Protein AF-A0A0F9LAD2-F1 (afdb_monomer_lite)

Secondary structure (DSSP, 8-state):
--TTSHHHHHHHTTSS--------S-HHHHHHHHHHHHHHHHHHHHHHHHHHHHHHHHHHHHHHHHHHHHHHHHHH-S-HHHHHHHHHHHHHHHHHHHHHHHHHHHHHHHHHHHHHHHHHHHHHHHHHH---HHHHHHHHHHHHHHHHHHHHHHHHHHHHHHHHHHHHHHHHHH--SHHHHHHHHHHHHHHHHHHHHHHHHHHHHHHHHHHHHHHHHHHHHHHHH----PEEEEE-SSHHHHHHHHHHHHT---SEEEEEEETTSPP-HHHHHHHHHTTPEEEEEEE-S-TTS-TTS-GGG-HHHHHTTTTHHHHHHHHHHHHHH-S-EEEEETTTTTSSSSTT-TTSTT--GGGHHHHHHHHHHHHHHHT-TTEEEEE-PBP-SSHHHHHHHHHHH---TTS-SEEEEEEEE-TT--B-SS-B-----HHHHHHHHHHHHHHH----EEEEEEEE-STTS-HHHHHHHHHHHHHHH-TTEEEEEEE--BSSSB--GGGSHHHHHHHHHHT-

Radius of gyration: 35.95 Å; chains: 1; bounding box: 75×103×92 Å

Structure (mmCIF, N/CA/C/O backbone):
data_AF-A0A0F9LAD2-F1
#
_entry.id   AF-A0A0F9LAD2-F1
#
loop_
_atom_site.group_PDB
_atom_site.id
_atom_site.type_symbol
_atom_site.label_atom_id
_atom_site.label_alt_id
_atom_site.label_comp_id
_atom_site.label_asym_id
_atom_site.label_entity_id
_atom_site.label_seq_id
_atom_site.pdbx_PDB_ins_code
_atom_site.Cartn_x
_atom_site.Cartn_y
_atom_site.Cartn_z
_atom_site.occupancy
_atom_site.B_iso_or_equiv
_atom_site.auth_seq_id
_atom_site.auth_comp_id
_atom_site.auth_asym_id
_atom_site.auth_atom_id
_atom_site.pdbx_PDB_model_num
ATOM 1 N N . MET A 1 1 ? -19.885 37.192 38.321 1.00 29.83 1 MET A N 1
ATOM 2 C CA . MET A 1 1 ? -21.034 36.872 37.417 1.00 29.83 1 MET A CA 1
ATOM 3 C C . MET A 1 1 ? -20.687 36.216 36.056 1.00 29.83 1 MET A C 1
ATOM 5 O O . MET A 1 1 ? -21.592 35.970 35.258 1.00 29.83 1 MET A O 1
ATOM 9 N N . ILE A 1 2 ? -19.428 35.839 35.774 1.00 26.27 2 ILE A N 1
ATOM 10 C CA . ILE A 1 2 ? -19.025 35.248 34.474 1.00 26.27 2 ILE A CA 1
ATOM 11 C C . ILE A 1 2 ? -19.106 33.700 34.442 1.00 26.27 2 ILE A C 1
ATOM 13 O O . ILE A 1 2 ? -19.422 33.129 33.398 1.00 26.27 2 ILE A O 1
ATOM 17 N N . LYS A 1 3 ? -19.024 33.002 35.586 1.00 25.25 3 LYS A N 1
ATOM 18 C CA . LYS A 1 3 ? -19.109 31.522 35.653 1.00 25.25 3 LYS A CA 1
ATOM 19 C C . LYS A 1 3 ? -20.528 30.920 35.484 1.00 25.25 3 LYS A C 1
ATOM 21 O O . LYS A 1 3 ? -20.659 29.725 35.236 1.00 25.25 3 LYS A O 1
ATOM 26 N N . GLN A 1 4 ? -21.610 31.713 35.526 1.00 29.61 4 GLN A N 1
ATOM 27 C CA . GLN A 1 4 ? -22.991 31.207 35.328 1.00 29.61 4 GLN A CA 1
ATOM 28 C C . GLN A 1 4 ? -23.453 31.153 33.854 1.00 29.61 4 GLN A C 1
ATOM 30 O O . GLN A 1 4 ? -24.437 30.482 33.539 1.00 29.61 4 GLN A O 1
ATOM 35 N N . SER A 1 5 ? -22.741 31.806 32.925 1.00 27.45 5 SER A N 1
ATOM 36 C CA . SER A 1 5 ? -23.187 31.958 31.525 1.00 27.45 5 SER A CA 1
ATOM 37 C C . SER A 1 5 ? -22.831 30.785 30.600 1.00 27.45 5 SER A C 1
ATOM 39 O O . SER A 1 5 ? -23.529 30.567 29.613 1.00 27.45 5 SER A O 1
ATOM 41 N N . VAL A 1 6 ? -21.794 30.003 30.919 1.00 31.00 6 VAL A N 1
ATOM 42 C CA . VAL A 1 6 ? -21.385 28.814 30.134 1.00 31.00 6 VAL A CA 1
ATOM 43 C C . VAL A 1 6 ? -22.411 27.683 30.277 1.00 31.00 6 VAL A C 1
ATOM 45 O O . VAL A 1 6 ? -22.670 26.900 29.368 1.00 31.00 6 VAL A O 1
ATOM 48 N N . SER A 1 7 ? -23.104 27.670 31.412 1.00 35.41 7 SER A N 1
ATOM 49 C CA . SER A 1 7 ? -24.047 26.631 31.797 1.00 35.41 7 SER A CA 1
ATOM 50 C C . SER A 1 7 ? -25.404 26.677 31.086 1.00 35.41 7 SER A C 1
ATOM 52 O O . SER A 1 7 ? -26.098 25.668 31.112 1.00 35.41 7 SER A O 1
ATOM 54 N N . TRP A 1 8 ? -25.779 27.797 30.458 1.00 29.89 8 TRP A N 1
ATOM 55 C CA . TRP A 1 8 ? -27.016 27.929 29.667 1.00 29.89 8 TRP A CA 1
ATOM 56 C C . TRP A 1 8 ? -26.821 27.585 28.178 1.00 29.89 8 TRP A C 1
ATOM 58 O O . TRP A 1 8 ? -27.784 27.254 27.493 1.00 29.89 8 TRP A O 1
ATOM 68 N N . ILE A 1 9 ? -25.575 27.599 27.690 1.00 35.72 9 ILE A N 1
ATOM 69 C CA . ILE A 1 9 ? -25.219 27.373 26.276 1.00 35.72 9 ILE A CA 1
ATOM 70 C C . ILE A 1 9 ? -25.221 25.877 25.919 1.00 35.72 9 ILE A C 1
ATOM 72 O O . ILE A 1 9 ? -25.628 25.504 24.824 1.00 35.72 9 ILE A O 1
ATOM 76 N N . ILE A 1 10 ? -24.865 25.006 26.866 1.00 39.34 10 ILE A N 1
ATOM 77 C CA . ILE A 1 10 ? -24.998 23.542 26.720 1.00 39.34 10 ILE A CA 1
ATOM 78 C C . ILE A 1 10 ? -26.480 23.130 26.760 1.00 39.34 10 ILE A C 1
ATOM 80 O O . ILE A 1 10 ? -26.910 22.173 26.138 1.00 39.34 10 ILE A O 1
ATOM 84 N N . ILE A 1 11 ? -27.286 23.921 27.455 1.00 38.16 11 ILE A N 1
ATOM 85 C CA . ILE A 1 11 ? -28.628 23.589 27.910 1.00 38.16 11 ILE A CA 1
ATOM 86 C C . ILE A 1 11 ? -29.717 23.776 26.828 1.00 38.16 11 ILE A C 1
ATOM 88 O O . ILE A 1 11 ? -30.698 23.036 26.832 1.00 38.16 11 ILE A O 1
ATOM 92 N N . ILE A 1 12 ? -29.553 24.735 25.908 1.00 36.62 12 ILE A N 1
ATOM 93 C CA . ILE A 1 12 ? -30.477 24.960 24.772 1.00 36.62 12 ILE A CA 1
ATOM 94 C C . ILE A 1 12 ? -30.115 24.063 23.576 1.00 36.62 12 ILE A C 1
ATOM 96 O O . ILE A 1 12 ? -30.969 23.737 22.758 1.00 36.62 12 ILE A O 1
ATOM 100 N N . SER A 1 13 ? -28.873 23.582 23.513 1.00 37.22 13 SER A N 1
ATOM 101 C CA . SER A 1 13 ? -28.418 22.619 22.501 1.00 37.22 13 SER A CA 1
ATOM 102 C C . SER A 1 13 ? -29.009 21.214 22.684 1.00 37.22 13 SER A C 1
ATOM 104 O O . SER A 1 13 ? -28.861 20.382 21.803 1.00 37.22 13 SER A O 1
ATOM 106 N N . LEU A 1 14 ? -29.682 20.950 23.809 1.00 39.12 14 LEU A N 1
ATOM 107 C CA . LEU A 1 14 ? -30.097 19.610 24.222 1.00 39.12 14 LEU A CA 1
ATOM 108 C C . LEU A 1 14 ? -31.568 19.280 23.987 1.00 39.12 14 LEU A C 1
ATOM 110 O O . LEU A 1 14 ? -31.949 18.164 24.292 1.00 39.12 14 LEU A O 1
ATOM 114 N N . VAL A 1 15 ? -32.417 20.199 23.513 1.00 35.16 15 VAL A N 1
ATOM 115 C CA . VAL A 1 15 ? -33.880 19.997 23.581 1.00 35.16 15 VAL A CA 1
ATOM 116 C C . VAL A 1 15 ? -34.566 19.687 22.246 1.00 35.16 15 VAL A C 1
ATOM 118 O O . VAL A 1 15 ? -35.658 19.138 22.316 1.00 35.16 15 VAL A O 1
ATOM 121 N N . LEU A 1 16 ? -33.957 19.912 21.077 1.00 30.88 16 LEU A N 1
ATOM 122 C CA . LEU A 1 16 ? -34.736 20.033 19.829 1.00 30.88 16 LEU A CA 1
ATOM 123 C C . LEU A 1 16 ? -34.436 19.064 18.671 1.00 30.88 16 LEU A C 1
ATOM 125 O O . LEU A 1 16 ? -34.905 19.341 17.579 1.00 30.88 16 LEU A O 1
ATOM 129 N N . ILE A 1 17 ? -33.682 17.969 18.826 1.00 34.47 17 ILE A N 1
ATOM 130 C CA . ILE A 1 17 ? -33.447 17.072 17.672 1.00 34.47 17 ILE A CA 1
ATOM 131 C C . ILE A 1 17 ? -33.414 15.593 18.080 1.00 34.47 17 ILE A C 1
ATOM 133 O O . ILE A 1 17 ? -32.416 15.116 18.619 1.00 34.47 17 ILE A O 1
ATOM 137 N N . ALA A 1 18 ? -34.520 14.904 17.809 1.00 27.52 18 ALA A N 1
ATOM 138 C CA . ALA A 1 18 ? -34.627 13.550 17.251 1.00 27.52 18 ALA A CA 1
ATOM 139 C C . ALA A 1 18 ? -36.102 13.356 16.825 1.00 27.52 18 ALA A C 1
ATOM 141 O O . ALA A 1 18 ? -36.944 13.867 17.568 1.00 27.52 18 ALA A O 1
ATOM 142 N N . PRO A 1 19 ? -36.444 12.622 15.747 1.00 42.19 19 PRO A N 1
ATOM 143 C CA . PRO A 1 19 ? -35.616 11.971 14.721 1.00 42.19 19 PRO A CA 1
ATOM 144 C C . PRO A 1 19 ? -35.949 12.461 13.286 1.00 42.19 19 PRO A C 1
ATOM 146 O O . PRO A 1 19 ? -37.034 12.965 13.043 1.00 42.19 19 PRO A O 1
ATOM 149 N N . MET A 1 20 ? -35.039 12.302 12.321 1.00 26.81 20 MET A N 1
ATOM 150 C CA . MET A 1 20 ? -35.422 12.216 10.902 1.00 26.81 20 MET A CA 1
ATOM 151 C C . MET A 1 20 ? -34.535 11.182 10.204 1.00 26.81 20 MET A C 1
ATOM 153 O O . MET A 1 20 ? -33.306 11.279 10.267 1.00 26.81 20 MET A O 1
ATOM 157 N N . SER A 1 21 ? -35.254 10.190 9.677 1.00 27.89 21 SER A N 1
ATOM 158 C CA . SER A 1 21 ? -35.017 9.269 8.561 1.00 27.89 21 SER A CA 1
ATOM 159 C C . SER A 1 21 ? -33.700 8.492 8.443 1.00 27.89 21 SER A C 1
ATOM 161 O O . SER A 1 21 ? -32.613 9.016 8.205 1.00 27.89 21 SER A O 1
ATOM 163 N N . LEU A 1 22 ? -33.884 7.175 8.573 1.00 31.73 22 LEU A N 1
ATOM 164 C CA . LEU A 1 22 ? -33.298 6.127 7.742 1.00 31.73 22 LEU A CA 1
ATOM 165 C C . LEU A 1 22 ? -33.706 6.339 6.273 1.00 31.73 22 LEU A C 1
ATOM 167 O O . LEU A 1 22 ? -34.885 6.571 6.044 1.00 31.73 22 LEU A O 1
ATOM 171 N N . THR A 1 23 ? -32.759 6.236 5.339 1.00 30.05 23 THR A N 1
ATOM 172 C CA . THR A 1 23 ? -32.862 5.522 4.047 1.00 30.05 23 THR A CA 1
ATOM 173 C C . THR A 1 23 ? -31.475 5.474 3.389 1.00 30.05 23 THR A C 1
ATOM 175 O O . THR A 1 23 ? -30.605 6.310 3.656 1.00 30.05 23 THR A O 1
ATOM 178 N N . THR A 1 24 ? -31.249 4.395 2.649 1.00 37.03 24 THR A N 1
ATOM 179 C CA . THR A 1 24 ? -30.011 3.904 2.032 1.00 37.03 24 THR A CA 1
ATOM 180 C C . THR A 1 24 ? -29.771 4.473 0.624 1.00 37.03 24 THR A C 1
ATOM 182 O O . THR A 1 24 ? -30.679 5.011 0.011 1.00 37.03 24 THR A O 1
ATOM 185 N N . GLU A 1 25 ? -28.514 4.345 0.169 1.00 33.00 25 GLU A N 1
ATOM 186 C CA . GLU A 1 25 ? -28.066 4.275 -1.241 1.00 33.00 25 GLU A CA 1
ATOM 187 C C . GLU A 1 25 ? -28.313 5.478 -2.173 1.00 33.00 25 GLU A C 1
ATOM 189 O O . GLU A 1 25 ? -29.272 5.514 -2.925 1.00 33.00 25 GLU A O 1
ATOM 194 N N . ASN A 1 26 ? -27.390 6.460 -2.129 1.00 33.84 26 ASN A N 1
ATOM 195 C CA . ASN A 1 26 ? -26.900 7.282 -3.268 1.00 33.84 26 ASN A CA 1
ATOM 196 C C . ASN A 1 26 ? -26.032 8.463 -2.774 1.00 33.84 26 ASN A C 1
ATOM 198 O O . ASN A 1 26 ? -26.322 9.645 -2.994 1.00 33.84 26 ASN A O 1
ATOM 202 N N . THR A 1 27 ? -24.984 8.186 -1.988 1.00 42.91 27 THR A N 1
ATOM 203 C CA . THR A 1 27 ? -24.457 9.192 -1.046 1.00 42.91 27 THR A CA 1
ATOM 204 C C . THR A 1 27 ? -23.163 9.910 -1.418 1.00 42.91 27 THR A C 1
ATOM 206 O O . THR A 1 27 ? -22.927 10.969 -0.854 1.00 42.91 27 THR A O 1
ATOM 209 N N . ILE A 1 28 ? -22.329 9.477 -2.368 1.00 39.72 28 ILE A N 1
ATOM 210 C CA . ILE A 1 28 ? -21.020 10.155 -2.535 1.00 39.72 28 ILE A CA 1
ATOM 211 C C . ILE A 1 28 ? -21.158 11.520 -3.243 1.00 39.72 28 ILE A C 1
ATOM 213 O O . ILE A 1 28 ? -20.661 12.533 -2.738 1.00 39.72 28 ILE A O 1
ATOM 217 N N . GLY A 1 29 ? -21.906 11.591 -4.351 1.00 30.59 29 GLY A N 1
ATOM 218 C CA . GLY A 1 29 ? -22.190 12.854 -5.053 1.00 30.59 29 GLY A CA 1
ATOM 219 C C . GLY A 1 29 ? -23.136 13.782 -4.276 1.00 30.59 29 GLY A C 1
ATOM 220 O O . GLY A 1 29 ? -22.934 15.000 -4.218 1.00 30.59 29 GLY A O 1
ATOM 221 N N . SER A 1 30 ? -24.129 13.211 -3.587 1.00 46.22 30 SER A N 1
ATOM 222 C CA . SER A 1 30 ? -25.109 13.974 -2.807 1.00 46.22 30 SER A CA 1
ATOM 223 C C . SER A 1 30 ? -24.533 14.510 -1.486 1.00 46.22 30 SER A C 1
ATOM 225 O O . SER A 1 30 ? -24.870 15.630 -1.089 1.00 46.22 30 SER A O 1
ATOM 227 N N . GLU A 1 31 ? -23.605 13.802 -0.824 1.00 48.12 31 GLU A N 1
ATOM 228 C CA . GLU A 1 31 ? -22.973 14.255 0.426 1.00 48.12 31 GLU A CA 1
ATOM 229 C C . GLU A 1 31 ? -21.968 15.396 0.209 1.00 48.12 31 GLU A C 1
ATOM 231 O O . GLU A 1 31 ? -21.937 16.327 1.023 1.00 48.12 31 GLU A O 1
ATOM 236 N N . SER A 1 32 ? -21.195 15.390 -0.887 1.00 47.25 32 SER A N 1
ATOM 237 C CA . SER A 1 32 ? -20.273 16.489 -1.232 1.00 47.25 32 SER A CA 1
ATOM 238 C C . SER A 1 32 ? -21.031 17.807 -1.458 1.00 47.25 32 SER A C 1
ATOM 240 O O . SER A 1 32 ? -20.731 18.836 -0.831 1.00 47.25 32 SER A O 1
ATOM 242 N N . ASN A 1 33 ? -22.118 17.742 -2.235 1.00 51.81 33 ASN A N 1
ATOM 243 C CA . ASN A 1 33 ? -23.031 18.864 -2.457 1.00 51.81 33 ASN A CA 1
ATOM 244 C C . ASN A 1 33 ? -23.701 19.338 -1.153 1.00 51.81 33 ASN A C 1
ATOM 246 O O . ASN A 1 33 ? -23.863 20.542 -0.921 1.00 51.81 33 ASN A O 1
ATOM 250 N N . ASN A 1 34 ? -24.011 18.422 -0.232 1.00 62.56 34 ASN A N 1
ATOM 251 C CA . ASN A 1 34 ? -24.562 18.761 1.082 1.00 62.56 34 ASN A CA 1
ATOM 252 C C . ASN A 1 34 ? -23.529 19.453 1.996 1.00 62.56 34 ASN A C 1
ATOM 254 O O . ASN A 1 34 ? -23.846 20.438 2.672 1.00 62.56 34 ASN A O 1
ATOM 258 N N . ILE A 1 35 ? -22.269 18.997 2.005 1.00 66.62 35 ILE A N 1
ATOM 259 C CA . ILE A 1 35 ? -21.179 19.622 2.774 1.00 66.62 35 ILE A CA 1
ATOM 260 C C . ILE A 1 35 ? -20.907 21.039 2.267 1.00 66.62 35 ILE A C 1
ATOM 262 O O . ILE A 1 35 ? -20.749 21.952 3.087 1.00 66.62 35 ILE A O 1
ATOM 266 N N . SER A 1 36 ? -20.888 21.241 0.948 1.00 71.44 36 SER A N 1
ATOM 267 C CA . SER A 1 36 ? -20.721 22.565 0.342 1.00 71.44 36 SER A CA 1
ATOM 268 C C . SER A 1 36 ? -21.821 23.536 0.804 1.00 71.44 36 SER A C 1
ATOM 270 O O . SER A 1 36 ? -21.529 24.606 1.360 1.00 71.44 36 SER A O 1
ATOM 272 N N . LYS A 1 37 ? -23.095 23.111 0.756 1.00 78.06 37 LYS A N 1
ATOM 273 C CA . LYS A 1 37 ? -24.247 23.883 1.270 1.00 78.06 37 LYS A CA 1
ATOM 274 C C . LYS A 1 37 ? -24.126 24.206 2.772 1.00 78.06 37 LYS A C 1
ATOM 276 O O . LYS A 1 37 ? -24.398 25.336 3.207 1.00 78.06 37 LYS A O 1
ATOM 281 N N . ILE A 1 38 ? -23.658 23.258 3.591 1.00 76.56 38 ILE A N 1
ATOM 282 C CA . ILE A 1 38 ? -23.443 23.465 5.037 1.00 76.56 38 ILE A CA 1
ATOM 283 C C . ILE A 1 38 ? -22.290 24.453 5.297 1.00 76.56 38 ILE A C 1
ATOM 285 O O . ILE A 1 38 ? -22.425 25.334 6.157 1.00 76.56 38 ILE A O 1
ATOM 289 N N . LYS A 1 39 ? -21.176 24.357 4.555 1.00 77.62 39 LYS A N 1
ATOM 290 C CA . LYS A 1 39 ? -20.034 25.289 4.638 1.00 77.62 39 LYS A CA 1
ATOM 291 C C . LYS A 1 39 ? -20.446 26.710 4.239 1.00 77.62 39 LYS A C 1
ATOM 293 O O . LYS A 1 39 ? -20.150 27.653 4.977 1.00 77.62 39 LYS A O 1
ATOM 298 N N . SER A 1 40 ? -21.218 26.865 3.164 1.00 85.38 40 SER A N 1
ATOM 299 C CA . SER A 1 40 ? -21.790 28.156 2.753 1.00 85.38 40 SER A CA 1
ATOM 300 C C . SER A 1 40 ? -22.654 28.772 3.865 1.00 85.38 40 SER A C 1
ATOM 302 O O . SER A 1 40 ? -22.457 29.921 4.285 1.00 85.38 40 SER A O 1
ATOM 304 N N . THR A 1 41 ? -23.541 27.974 4.465 1.00 85.56 41 THR A N 1
ATOM 305 C CA . THR A 1 41 ? -24.393 28.410 5.584 1.00 85.56 41 THR A CA 1
ATOM 306 C C . THR A 1 41 ? -23.578 28.805 6.825 1.00 85.56 41 THR A C 1
ATOM 308 O O . THR A 1 41 ? -23.906 29.781 7.516 1.00 85.56 41 THR A O 1
ATOM 311 N N . LEU A 1 42 ? -22.491 28.084 7.119 1.00 83.50 42 LEU A N 1
ATOM 312 C CA . LEU A 1 42 ? -21.560 28.409 8.203 1.00 83.50 42 LEU A CA 1
ATOM 313 C C . LEU A 1 42 ? -20.918 29.784 7.981 1.00 83.50 42 LEU A C 1
ATOM 315 O O . LEU A 1 42 ? -20.900 30.606 8.904 1.00 83.50 42 LEU A O 1
ATOM 319 N N . THR A 1 43 ? -20.453 30.057 6.763 1.00 87.31 43 THR A N 1
ATOM 320 C CA . THR A 1 43 ? -19.859 31.344 6.378 1.00 87.31 43 THR A CA 1
ATOM 321 C C . THR A 1 43 ? -20.860 32.491 6.528 1.00 87.31 43 THR A C 1
ATOM 323 O O . THR A 1 43 ? -20.551 33.487 7.192 1.00 87.31 43 THR A O 1
ATOM 326 N N . LYS A 1 44 ? -22.103 32.327 6.049 1.00 91.06 44 LYS A N 1
ATOM 327 C CA . LYS A 1 44 ? -23.182 33.324 6.222 1.00 91.06 44 LYS A CA 1
ATOM 328 C C . LYS A 1 44 ? -23.428 33.657 7.704 1.00 91.06 44 LYS A C 1
ATOM 330 O O . LYS A 1 44 ? -23.541 34.825 8.082 1.00 91.06 44 LYS A O 1
ATOM 335 N N . ASN A 1 45 ? -23.458 32.651 8.585 1.00 85.56 45 ASN A N 1
ATOM 336 C CA . ASN A 1 45 ? -23.657 32.873 10.024 1.00 85.56 45 ASN A CA 1
ATOM 337 C C . ASN A 1 45 ? -22.449 33.550 10.703 1.00 85.56 45 ASN A C 1
ATOM 339 O O . ASN A 1 45 ? -22.653 34.387 11.588 1.00 85.56 45 ASN A O 1
ATOM 343 N N . LYS A 1 46 ? -21.209 33.238 10.290 1.00 84.12 46 LYS A N 1
ATOM 344 C CA . LYS A 1 46 ? -19.998 33.936 10.766 1.00 84.12 46 LYS A CA 1
ATOM 345 C C . LYS A 1 46 ? -20.032 35.423 10.398 1.00 84.12 46 LYS A C 1
ATOM 347 O O . LYS A 1 46 ? -19.808 36.258 11.277 1.00 84.12 46 LYS A O 1
ATOM 352 N N . LYS A 1 47 ? -20.394 35.757 9.150 1.00 92.50 47 LYS A N 1
ATOM 353 C CA . LYS A 1 47 ? -20.546 37.149 8.684 1.00 92.50 47 LYS A CA 1
ATOM 354 C C . LYS A 1 47 ? -21.574 37.916 9.534 1.00 92.50 47 LYS A C 1
ATOM 356 O O . LYS A 1 47 ? -21.263 38.988 10.056 1.00 92.50 47 LYS A O 1
ATOM 361 N N . LYS A 1 48 ? -22.752 37.329 9.793 1.00 92.06 48 LYS A N 1
ATOM 362 C CA . LYS A 1 48 ? -23.791 37.937 10.656 1.00 92.06 48 LYS A CA 1
ATOM 363 C C . LYS A 1 48 ? -23.315 38.164 12.100 1.00 92.06 48 LYS A C 1
ATOM 365 O O . LYS A 1 48 ? -23.572 39.225 12.667 1.00 92.06 48 LYS A O 1
ATOM 370 N N . LEU A 1 49 ? -22.587 37.213 12.695 1.00 90.31 49 LEU A N 1
ATOM 371 C CA . LEU A 1 49 ? -22.009 37.383 14.036 1.00 90.31 49 LEU A CA 1
ATOM 372 C C . LEU A 1 49 ? -20.966 38.510 14.078 1.00 90.31 49 LEU A C 1
ATOM 374 O O . LEU A 1 49 ? -20.942 39.282 15.038 1.00 90.31 49 LEU A O 1
ATOM 378 N N . SER A 1 50 ? -20.119 38.601 13.050 1.00 89.94 50 SER A N 1
ATOM 379 C CA . SER A 1 50 ? -19.125 39.669 12.926 1.00 89.94 50 SER A CA 1
ATOM 380 C C . SER A 1 50 ? -19.791 41.049 12.854 1.00 89.94 50 SER A C 1
ATOM 382 O O . SER A 1 50 ? -19.426 41.937 13.626 1.00 89.94 50 SER A O 1
ATOM 384 N N . LYS A 1 51 ? -20.841 41.209 12.030 1.00 93.38 51 LYS A N 1
ATOM 385 C CA . LYS A 1 51 ? -21.626 42.458 11.937 1.00 93.38 51 LYS A CA 1
ATOM 386 C C . LYS A 1 51 ? -22.167 42.898 13.305 1.00 93.38 51 LYS A C 1
ATOM 388 O O . LYS A 1 51 ? -21.841 43.983 13.768 1.00 93.38 51 LYS A O 1
ATOM 393 N N . ILE A 1 52 ? -22.841 42.001 14.031 1.00 90.56 52 ILE A N 1
ATOM 394 C CA . ILE A 1 52 ? -23.392 42.285 15.374 1.00 90.56 52 ILE A CA 1
ATOM 395 C C . ILE A 1 52 ? -22.315 42.773 16.357 1.00 90.56 52 ILE A C 1
ATOM 397 O O . ILE A 1 52 ? -22.574 43.648 17.186 1.00 90.56 52 ILE A O 1
ATOM 401 N N . ARG A 1 53 ? -21.107 42.194 16.302 1.00 90.12 53 ARG A N 1
ATOM 402 C CA . ARG A 1 53 ? -19.988 42.601 17.166 1.00 90.12 53 ARG A CA 1
ATOM 403 C C . ARG A 1 53 ? -19.447 43.977 16.786 1.00 90.12 53 ARG A C 1
ATOM 405 O O . ARG A 1 53 ? -19.177 44.770 17.688 1.00 90.12 53 ARG A O 1
ATOM 412 N N . ARG A 1 54 ? -19.318 44.263 15.486 1.00 94.44 54 ARG A N 1
ATOM 413 C CA . ARG A 1 54 ? -18.896 45.578 14.980 1.00 94.44 54 ARG A CA 1
ATOM 414 C C . ARG A 1 54 ? -19.885 46.672 15.383 1.00 94.44 54 ARG A C 1
ATOM 416 O O . ARG A 1 54 ? -19.458 47.668 15.964 1.00 94.44 54 ARG A O 1
ATOM 423 N N . ASP A 1 55 ? -21.183 46.439 15.201 1.00 92.56 55 ASP A N 1
ATOM 424 C CA . ASP A 1 55 ? -22.242 47.399 15.546 1.00 92.56 55 ASP A CA 1
ATOM 425 C C . ASP A 1 55 ? -22.233 47.740 17.043 1.00 92.56 55 ASP A C 1
ATOM 427 O O . ASP A 1 55 ? -22.292 48.908 17.434 1.00 92.56 55 ASP A O 1
ATOM 431 N N . TYR A 1 56 ? -22.074 46.726 17.905 1.00 93.00 56 TYR A N 1
ATOM 432 C CA . TYR A 1 56 ? -21.939 46.951 19.345 1.00 93.00 56 TYR A CA 1
ATOM 433 C C . TYR A 1 56 ? -20.683 47.758 19.689 1.00 93.00 56 TYR A C 1
ATOM 435 O O . TYR A 1 56 ? -20.760 48.664 20.518 1.00 93.00 56 TYR A O 1
ATOM 443 N N . LYS A 1 57 ? -19.535 47.449 19.068 1.00 93.19 57 LYS A N 1
ATOM 444 C CA . LYS A 1 57 ? -18.274 48.168 19.312 1.00 93.19 57 LYS A CA 1
ATOM 445 C C . LYS A 1 57 ? -18.413 49.643 18.923 1.00 93.19 57 LYS A C 1
ATOM 447 O O . LYS A 1 57 ? -18.025 50.505 19.706 1.00 93.19 57 LYS A O 1
ATOM 452 N N . ARG A 1 58 ? -19.035 49.937 17.773 1.00 94.38 58 ARG A N 1
ATOM 453 C CA . ARG A 1 58 ? -19.318 51.308 17.310 1.00 94.38 58 ARG A CA 1
ATOM 454 C C . ARG A 1 58 ? -20.239 52.050 18.285 1.00 94.38 58 ARG A C 1
ATOM 456 O O . ARG A 1 58 ? -19.898 53.138 18.741 1.00 94.38 58 ARG A O 1
ATOM 463 N N . PHE A 1 59 ? -21.351 51.427 18.675 1.00 93.44 59 PHE A N 1
ATOM 464 C CA . PHE A 1 59 ? -22.282 51.995 19.653 1.00 93.44 59 PHE A CA 1
ATOM 465 C C . PHE A 1 59 ? -21.607 52.279 21.005 1.00 93.44 59 PHE A C 1
ATOM 467 O O . PHE A 1 59 ? -21.751 53.370 21.554 1.00 93.44 59 PHE A O 1
ATOM 474 N N . ALA A 1 60 ? -20.848 51.316 21.537 1.00 93.00 60 ALA A N 1
ATOM 475 C CA . ALA A 1 60 ? -20.184 51.444 22.829 1.00 93.00 60 ALA A CA 1
ATOM 476 C C . ALA A 1 60 ? -19.142 52.570 22.836 1.00 93.00 60 ALA A C 1
ATOM 478 O O . ALA A 1 60 ? -19.097 53.336 23.795 1.00 93.00 60 ALA A O 1
ATOM 479 N N . ARG A 1 61 ? -18.358 52.717 21.757 1.00 95.31 61 ARG A N 1
ATOM 480 C CA . ARG A 1 61 ? -17.409 53.830 21.602 1.00 95.31 61 ARG A CA 1
ATOM 481 C C . ARG A 1 61 ? -18.113 55.187 21.655 1.00 95.31 61 ARG A C 1
ATOM 483 O O . ARG A 1 61 ? -17.717 56.026 22.458 1.00 95.31 61 ARG A O 1
ATOM 490 N N . LYS A 1 62 ? -19.189 55.375 20.874 1.00 95.31 62 LYS A N 1
ATOM 491 C CA . LYS A 1 62 ? -19.960 56.634 20.852 1.00 95.31 62 LYS A CA 1
ATOM 492 C C . LYS A 1 62 ? -20.513 56.979 22.239 1.00 95.31 62 LYS A C 1
ATOM 494 O O . LYS A 1 62 ? -20.345 58.094 22.717 1.00 95.31 62 LYS A O 1
ATOM 499 N N . VAL A 1 63 ? -21.118 56.005 22.922 1.00 93.81 63 VAL A N 1
ATOM 500 C CA . VAL A 1 63 ? -21.685 56.229 24.262 1.00 93.81 63 VAL A CA 1
ATOM 501 C C . VAL A 1 63 ? -20.603 56.509 25.307 1.00 93.81 63 VAL A C 1
ATOM 503 O O . VAL A 1 63 ? -20.788 57.393 26.139 1.00 93.81 63 VAL A O 1
ATOM 506 N N . ASN A 1 64 ? -19.467 55.812 25.257 1.00 94.12 64 ASN A N 1
ATOM 507 C CA . ASN A 1 64 ? -18.354 56.070 26.170 1.00 94.12 64 ASN A CA 1
ATOM 508 C C . ASN A 1 64 ? -17.745 57.462 25.957 1.00 94.12 64 ASN A C 1
ATOM 510 O O . ASN A 1 64 ? -17.481 58.137 26.948 1.00 94.12 64 ASN A O 1
ATOM 514 N N . LYS A 1 65 ? -17.609 57.934 24.705 1.00 95.44 65 LYS A N 1
ATOM 515 C CA . LYS A 1 65 ? -17.169 59.311 24.406 1.00 95.44 65 LYS A CA 1
ATOM 516 C C . LYS A 1 65 ? -18.090 60.338 25.078 1.00 95.44 65 LYS A C 1
ATOM 518 O O . LYS A 1 65 ? -17.604 61.232 25.765 1.00 95.44 65 LYS A O 1
ATOM 523 N N . ASN A 1 66 ? -19.409 60.144 24.980 1.00 94.50 66 ASN A N 1
ATOM 524 C CA . ASN A 1 66 ? -20.395 61.017 25.629 1.00 94.50 66 ASN A CA 1
ATOM 525 C C . ASN A 1 66 ? -20.294 60.983 27.162 1.00 94.50 66 ASN A C 1
ATOM 527 O O . ASN A 1 66 ? -20.348 62.029 27.802 1.00 94.50 66 ASN A O 1
ATOM 531 N N . ILE A 1 67 ? -20.128 59.798 27.761 1.00 94.31 67 ILE A N 1
ATOM 532 C CA . ILE A 1 67 ? -19.948 59.656 29.216 1.00 94.31 67 ILE A CA 1
ATOM 533 C C . ILE A 1 67 ? -18.698 60.414 29.673 1.00 94.31 67 ILE A C 1
ATOM 535 O O . ILE A 1 67 ? -18.767 61.168 30.641 1.00 94.31 67 ILE A O 1
ATOM 539 N N . SER A 1 68 ? -17.570 60.237 28.982 1.00 94.50 68 SER A N 1
ATOM 540 C CA . SER A 1 68 ? -16.314 60.909 29.321 1.00 94.50 68 SER A CA 1
ATOM 541 C C . SER A 1 68 ? -16.405 62.427 29.152 1.00 94.50 68 SER A C 1
ATOM 543 O O . SER A 1 68 ? -15.898 63.156 29.998 1.00 94.50 68 SER A O 1
ATOM 545 N N . GLY A 1 69 ? -17.081 62.913 28.104 1.00 95.75 69 GLY A N 1
ATOM 546 C CA . GLY A 1 69 ? -17.328 64.345 27.908 1.00 95.75 69 GLY A CA 1
ATOM 547 C C . GLY A 1 69 ? -18.182 64.952 29.025 1.00 95.75 69 GLY A C 1
ATOM 548 O O . GLY A 1 69 ? -17.819 65.980 29.586 1.00 95.75 69 GLY A O 1
ATOM 549 N N . LEU A 1 70 ? -19.268 64.278 29.420 1.00 95.88 70 LEU A N 1
ATOM 550 C CA . LEU A 1 70 ? -20.131 64.728 30.521 1.00 95.88 70 LEU A CA 1
ATOM 551 C C . LEU A 1 70 ? -19.403 64.740 31.867 1.00 95.88 70 LEU A C 1
ATOM 553 O O . LEU A 1 70 ? -19.586 65.665 32.649 1.00 95.88 70 LEU A O 1
ATOM 557 N N . LYS A 1 71 ? -18.546 63.748 32.129 1.00 93.81 71 LYS A N 1
ATOM 558 C CA . LYS A 1 71 ? -17.702 63.736 33.330 1.00 93.81 71 LYS A CA 1
ATOM 559 C C . LYS A 1 71 ? -16.696 64.886 33.350 1.00 93.81 71 LYS A C 1
ATOM 561 O O . LYS A 1 71 ? -16.497 65.479 34.402 1.00 93.81 71 LYS A O 1
ATOM 566 N N . ARG A 1 72 ? -16.090 65.213 32.202 1.00 95.81 72 ARG A N 1
ATOM 567 C CA . ARG A 1 72 ? -15.191 66.369 32.076 1.00 95.81 72 ARG A CA 1
ATOM 568 C C . ARG A 1 72 ? -15.926 67.683 32.340 1.00 95.81 72 ARG A C 1
ATOM 570 O O . ARG A 1 72 ? -15.446 68.472 33.141 1.00 95.81 72 ARG A O 1
ATOM 577 N N . LYS A 1 73 ? -17.114 67.874 31.751 1.00 94.75 73 LYS A N 1
ATOM 578 C CA . LYS A 1 73 ? -17.969 69.044 32.027 1.00 94.75 73 LYS A CA 1
ATOM 579 C C . LYS A 1 73 ? -18.358 69.139 33.507 1.00 94.75 73 LYS A C 1
ATOM 581 O O . LYS A 1 73 ? -18.272 70.212 34.082 1.00 94.75 73 LYS A O 1
ATOM 586 N N . ALA A 1 74 ? -18.700 68.015 34.142 1.00 93.56 74 ALA A N 1
ATOM 587 C CA . ALA A 1 74 ? -18.992 67.976 35.575 1.00 93.56 74 ALA A CA 1
ATOM 588 C C . ALA A 1 74 ? -17.787 68.375 36.444 1.00 93.56 74 ALA A C 1
ATOM 590 O O . ALA A 1 74 ? -17.978 69.055 37.441 1.00 93.56 74 ALA A O 1
ATOM 591 N N . LYS A 1 75 ? -16.565 67.968 36.067 1.00 94.12 75 LYS A N 1
ATOM 592 C CA . LYS A 1 75 ? -15.332 68.313 36.796 1.00 94.12 75 LYS A CA 1
ATOM 593 C C . LYS A 1 75 ? -14.998 69.810 36.708 1.00 94.12 75 LYS A C 1
ATOM 595 O O . LYS A 1 75 ? -14.446 70.343 37.654 1.00 94.12 75 LYS A O 1
ATOM 600 N N . LYS A 1 76 ? -15.324 70.466 35.588 1.00 93.56 76 LYS A N 1
ATOM 601 C CA . LYS A 1 76 ? -15.038 71.893 35.343 1.00 93.56 76 LYS A CA 1
ATOM 602 C C . LYS A 1 76 ? -16.125 72.857 35.849 1.00 93.56 76 LYS A C 1
ATOM 604 O O . LYS A 1 76 ? -15.916 74.060 35.830 1.00 93.56 76 LYS A O 1
ATOM 609 N N . SER A 1 77 ? -17.297 72.355 36.235 1.00 90.19 77 SER A N 1
ATOM 610 C CA . SER A 1 77 ? -18.436 73.194 36.626 1.00 90.19 77 SER A CA 1
ATOM 611 C C . SER A 1 77 ? -18.288 73.676 38.068 1.00 90.19 77 SER A C 1
ATOM 613 O O . SER A 1 77 ? -18.307 72.840 38.969 1.00 90.19 77 SER A O 1
ATOM 615 N N . LYS A 1 78 ? -18.222 74.997 38.279 1.00 90.94 78 LYS A N 1
ATOM 616 C CA . LYS A 1 78 ? -18.286 75.630 39.612 1.00 90.94 78 LYS A CA 1
ATOM 617 C C . LYS A 1 78 ? -19.716 75.685 40.184 1.00 90.94 78 LYS A C 1
ATOM 619 O O . LYS A 1 78 ? -19.890 75.802 41.385 1.00 90.94 78 LYS A O 1
ATOM 624 N N . ASN A 1 79 ? -20.741 75.534 39.336 1.00 94.50 79 ASN A N 1
ATOM 625 C CA . ASN A 1 79 ? -22.143 75.437 39.754 1.00 94.50 79 ASN A CA 1
ATOM 626 C C . ASN A 1 79 ? -22.522 73.981 40.089 1.00 94.50 79 ASN A C 1
ATOM 628 O O . ASN A 1 79 ? -22.447 73.080 39.236 1.00 94.50 79 ASN A O 1
ATOM 632 N N . ASP A 1 80 ? -22.975 73.769 41.321 1.00 90.69 80 ASP A N 1
ATOM 633 C CA . ASP A 1 80 ? -23.267 72.451 41.884 1.00 90.69 80 ASP A CA 1
ATOM 634 C C . ASP A 1 80 ? -24.508 71.778 41.279 1.00 90.69 80 ASP A C 1
ATOM 636 O O . ASP A 1 80 ? -24.533 70.558 41.052 1.00 90.69 80 ASP A O 1
ATOM 640 N N . ILE A 1 81 ? -25.521 72.570 40.920 1.00 93.19 81 ILE A N 1
ATOM 641 C CA . ILE A 1 81 ? -26.732 72.090 40.245 1.00 93.19 81 ILE A CA 1
ATOM 642 C C . ILE A 1 81 ? -26.363 71.545 38.858 1.00 93.19 81 ILE A C 1
ATOM 644 O O . ILE A 1 81 ? -26.760 70.431 38.487 1.00 93.19 81 ILE A O 1
ATOM 648 N N . LEU A 1 82 ? -25.545 72.280 38.098 1.00 91.50 82 LEU A N 1
ATOM 649 C CA . LEU A 1 82 ? -25.059 71.855 36.781 1.00 91.50 82 LEU A CA 1
ATOM 650 C C . LEU A 1 82 ? -24.169 70.607 36.872 1.00 91.50 82 LEU A C 1
ATOM 652 O O . LEU A 1 82 ? -24.352 69.659 36.095 1.00 91.50 82 LEU A O 1
ATOM 656 N N . ARG A 1 83 ? -23.272 70.534 37.864 1.00 93.50 83 ARG A N 1
ATOM 657 C CA . ARG A 1 83 ? -22.443 69.347 38.133 1.00 93.50 83 ARG A CA 1
ATOM 658 C C . ARG A 1 83 ? -23.299 68.100 38.379 1.00 93.50 83 ARG A C 1
ATOM 660 O O . ARG A 1 83 ? -23.096 67.072 37.715 1.00 93.50 83 ARG A O 1
ATOM 667 N N . LYS A 1 84 ? -24.304 68.187 39.263 1.00 93.62 84 LYS A N 1
ATOM 668 C CA . LYS A 1 84 ? -25.256 67.091 39.543 1.00 93.62 84 LYS A CA 1
ATOM 669 C C . LYS A 1 84 ? -26.034 66.685 38.281 1.00 93.62 84 LYS A C 1
ATOM 671 O O . LYS A 1 84 ? -26.157 65.486 37.993 1.00 93.62 84 LYS A O 1
ATOM 676 N N . ARG A 1 85 ? -26.485 67.648 37.461 1.00 95.00 85 ARG A N 1
ATOM 677 C CA . ARG A 1 85 ? -27.168 67.389 36.173 1.00 95.00 85 ARG A CA 1
ATOM 678 C C . ARG A 1 85 ? -26.282 66.606 35.191 1.00 95.00 85 ARG A C 1
ATOM 680 O O . ARG A 1 85 ? -26.740 65.605 34.622 1.00 95.00 85 ARG A O 1
ATOM 687 N N . TYR A 1 86 ? -25.012 66.983 35.022 1.00 95.00 86 TYR A N 1
ATOM 688 C CA . TYR A 1 86 ? -24.077 66.272 34.138 1.00 95.00 86 TYR A CA 1
ATOM 689 C C . TYR A 1 86 ? -23.809 64.831 34.587 1.00 95.00 86 TYR A C 1
ATOM 691 O O . TYR A 1 86 ? -23.850 63.910 33.760 1.00 95.00 86 TYR A O 1
ATOM 699 N N . LEU A 1 87 ? -23.598 64.605 35.888 1.00 92.75 87 LEU A N 1
ATOM 700 C CA . LEU A 1 87 ? -23.384 63.264 36.442 1.00 92.75 87 LEU A CA 1
ATOM 701 C C . LEU A 1 87 ? -24.627 62.376 36.285 1.00 92.75 87 LEU A C 1
ATOM 703 O O . LEU A 1 87 ? -24.508 61.228 35.840 1.00 92.75 87 LEU A O 1
ATOM 707 N N . LYS A 1 88 ? -25.831 62.913 36.534 1.00 95.75 88 LYS A N 1
ATOM 708 C CA . LYS A 1 88 ? -27.104 62.203 36.307 1.00 95.75 88 LYS A CA 1
ATOM 709 C C . LYS A 1 88 ? -27.268 61.818 34.831 1.00 95.75 88 LYS A C 1
ATOM 711 O O . LYS A 1 88 ? -27.630 60.678 34.520 1.00 95.75 88 LYS A O 1
ATOM 716 N N . LYS A 1 89 ? -26.922 62.716 33.897 1.00 95.50 89 LYS A N 1
ATOM 717 C CA . LYS A 1 89 ? -26.938 62.442 32.445 1.00 95.50 89 LYS A CA 1
ATOM 718 C C . LYS A 1 89 ? -25.917 61.362 32.058 1.00 95.50 89 LYS A C 1
ATOM 720 O O . LYS A 1 89 ? -26.258 60.439 31.315 1.00 95.50 89 LYS A O 1
ATOM 725 N N . ALA A 1 90 ? -24.701 61.402 32.607 1.00 93.75 90 ALA A N 1
ATOM 726 C CA . ALA A 1 90 ? -23.682 60.371 32.387 1.00 93.75 90 ALA A CA 1
ATOM 727 C C . ALA A 1 90 ? -24.133 58.994 32.911 1.00 93.75 90 ALA A C 1
ATOM 729 O O . ALA A 1 90 ? -23.936 57.972 32.245 1.00 93.75 90 ALA A O 1
ATOM 730 N N . GLN A 1 91 ? -24.807 58.961 34.064 1.00 93.94 91 GLN A N 1
ATOM 731 C CA . GLN A 1 91 ? -25.361 57.734 34.628 1.00 93.94 91 GLN A CA 1
ATOM 732 C C . GLN A 1 91 ? -26.480 57.148 33.752 1.00 93.94 91 GLN A C 1
ATOM 734 O O . GLN A 1 91 ? -26.497 55.939 33.508 1.00 93.94 91 GLN A O 1
ATOM 739 N N . ARG A 1 92 ? -27.354 57.983 33.167 1.00 94.62 92 ARG A N 1
ATOM 740 C CA . ARG A 1 92 ? -28.351 57.534 32.172 1.00 94.62 92 ARG A CA 1
ATOM 741 C C . ARG A 1 92 ? -27.687 56.868 30.959 1.00 94.62 92 ARG A C 1
ATOM 743 O O . ARG A 1 92 ? -28.121 55.793 30.533 1.00 94.62 92 ARG A O 1
ATOM 750 N N . TYR A 1 93 ? -26.596 57.438 30.439 1.00 93.75 93 TYR A N 1
ATOM 751 C CA . TYR A 1 93 ? -25.826 56.831 29.345 1.00 93.75 93 TYR A CA 1
ATOM 752 C C . TYR A 1 93 ? -25.186 55.491 29.734 1.00 93.75 93 TYR A C 1
ATOM 754 O O . TYR A 1 93 ? -25.250 54.539 28.949 1.00 93.75 93 TYR A O 1
ATOM 762 N N . ARG A 1 94 ? -24.639 55.370 30.951 1.00 91.56 94 ARG A N 1
ATOM 763 C CA . ARG A 1 94 ? -24.119 54.095 31.483 1.00 91.56 94 ARG A CA 1
ATOM 764 C C . ARG A 1 94 ? -25.205 53.023 31.548 1.00 91.56 94 ARG A C 1
ATOM 766 O O . ARG A 1 94 ? -24.997 51.906 31.069 1.00 91.56 94 ARG A O 1
ATOM 773 N N . THR A 1 95 ? -26.389 53.370 32.048 1.00 92.81 95 THR A N 1
ATOM 774 C CA . THR A 1 95 ? -27.542 52.459 32.092 1.00 92.81 95 THR A CA 1
ATOM 775 C C . THR A 1 95 ? -27.985 52.042 30.687 1.00 92.81 95 THR A C 1
ATOM 777 O O . THR A 1 95 ? -28.216 50.855 30.433 1.00 92.81 95 THR A O 1
ATOM 780 N N . ARG A 1 96 ? -28.036 52.977 29.727 1.00 92.88 96 ARG A N 1
ATOM 781 C CA . ARG A 1 96 ? -28.350 52.683 28.314 1.00 92.88 96 ARG A CA 1
ATOM 782 C C . ARG A 1 96 ? -27.327 51.729 27.689 1.00 92.88 96 ARG A C 1
ATOM 784 O O . ARG A 1 96 ? -27.716 50.781 26.999 1.00 92.88 96 ARG A O 1
ATOM 791 N N . LEU A 1 97 ? -26.036 51.934 27.961 1.00 91.94 97 LEU A N 1
ATOM 792 C CA . LEU A 1 97 ? -24.960 51.053 27.508 1.00 91.94 97 LEU A CA 1
ATOM 793 C C . LEU A 1 97 ? -25.112 49.638 28.080 1.00 91.94 97 LEU A C 1
ATOM 795 O O . LEU A 1 97 ? -25.038 48.660 27.330 1.00 91.94 97 LEU A O 1
ATOM 799 N N . ALA A 1 98 ? -25.395 49.520 29.380 1.00 88.69 98 ALA A N 1
ATOM 800 C CA . ALA A 1 98 ? -25.628 48.238 30.039 1.00 88.69 98 ALA A CA 1
ATOM 801 C C . ALA A 1 98 ? -26.830 47.488 29.434 1.00 88.69 98 ALA A C 1
ATOM 803 O O . ALA A 1 98 ? -26.702 46.309 29.082 1.00 88.69 98 ALA A O 1
ATOM 804 N N . LYS A 1 99 ? -27.963 48.175 29.211 1.00 91.75 99 LYS A N 1
ATOM 805 C CA . LYS A 1 99 ? -29.155 47.604 28.552 1.00 91.75 99 LYS A CA 1
ATOM 806 C C . LYS A 1 99 ? -28.831 47.098 27.139 1.00 91.75 99 LYS A C 1
ATOM 808 O O . LYS A 1 99 ? -29.114 45.942 26.810 1.00 91.75 99 LYS A O 1
ATOM 813 N N . LYS A 1 100 ? -28.157 47.904 26.308 1.00 91.50 100 LYS A N 1
ATOM 814 C CA . LYS A 1 100 ? -27.762 47.489 24.946 1.00 91.50 100 LYS A CA 1
ATOM 815 C C . LYS A 1 100 ? -26.765 46.329 24.959 1.00 91.50 100 LYS A C 1
ATOM 817 O O . LYS A 1 100 ? -26.923 45.403 24.163 1.00 91.50 100 LYS A O 1
ATOM 822 N N . ARG A 1 101 ? -25.804 46.290 25.890 1.00 89.50 101 ARG A N 1
ATOM 823 C CA . ARG A 1 101 ? -24.864 45.160 26.040 1.00 89.50 101 ARG A CA 1
ATOM 824 C C . ARG A 1 101 ? -25.592 43.831 26.238 1.00 89.50 101 ARG A C 1
ATOM 826 O O . ARG A 1 101 ? -25.203 42.827 25.638 1.00 89.50 101 ARG A O 1
ATOM 833 N N . VAL A 1 102 ? -26.664 43.810 27.032 1.00 88.62 102 VAL A N 1
ATOM 834 C CA . VAL A 1 102 ? -27.491 42.607 27.233 1.00 88.62 102 VAL A CA 1
ATOM 835 C C . VAL A 1 102 ? -28.157 42.166 25.924 1.00 88.62 102 VAL A C 1
ATOM 837 O O . VAL A 1 102 ? -28.078 40.985 25.568 1.00 88.62 102 VAL A O 1
ATOM 840 N N . ILE A 1 103 ? -28.736 43.104 25.168 1.00 88.12 103 ILE A N 1
ATOM 841 C CA . ILE A 1 103 ? -29.400 42.835 23.880 1.00 88.12 103 ILE A CA 1
ATOM 842 C C . ILE A 1 103 ? -28.410 42.257 22.858 1.00 88.12 103 ILE A C 1
ATOM 844 O O . ILE A 1 103 ? -28.657 41.195 22.280 1.00 88.12 103 ILE A O 1
ATOM 848 N N . TYR A 1 104 ? -27.252 42.896 22.675 1.00 87.50 104 TYR A N 1
ATOM 849 C CA . TYR A 1 104 ? -26.227 42.437 21.730 1.00 87.50 104 TYR A CA 1
ATOM 850 C C . TYR A 1 104 ? -25.637 41.079 22.123 1.00 87.50 104 TYR A C 1
ATOM 852 O O . TYR A 1 104 ? -25.410 40.220 21.264 1.00 87.50 104 TYR A O 1
ATOM 860 N N . LYS A 1 105 ? -25.465 40.824 23.426 1.00 81.12 105 LYS A N 1
ATOM 861 C CA . LYS A 1 105 ? -25.052 39.511 23.938 1.00 81.12 105 LYS A CA 1
ATOM 862 C C . LYS A 1 105 ? -26.097 38.434 23.632 1.00 81.12 105 LYS A C 1
ATOM 864 O O . LYS A 1 105 ? -25.719 37.329 23.242 1.00 81.12 105 LYS A O 1
ATOM 869 N N . LYS A 1 106 ? -27.396 38.737 23.759 1.00 83.56 106 LYS A N 1
ATOM 870 C CA . LYS A 1 106 ? -28.495 37.822 23.390 1.00 83.56 106 LYS A CA 1
ATOM 871 C C . LYS A 1 106 ? -28.489 37.524 21.884 1.00 83.56 106 LYS A C 1
ATOM 873 O O . LYS A 1 106 ? -28.497 36.352 21.512 1.00 83.56 106 LYS A O 1
ATOM 878 N N . ARG A 1 107 ? -28.371 38.551 21.033 1.00 85.00 107 ARG A N 1
ATOM 879 C CA . ARG A 1 107 ? -28.279 38.401 19.565 1.00 85.00 107 ARG A CA 1
ATOM 880 C C . ARG A 1 107 ? -27.064 37.565 19.144 1.00 85.00 107 ARG A C 1
ATOM 882 O O . ARG A 1 107 ? -27.205 36.618 18.375 1.00 85.00 107 ARG A O 1
ATOM 889 N N . SER A 1 108 ? -25.892 37.836 19.720 1.00 79.12 108 SER A N 1
ATOM 890 C CA . SER A 1 108 ? -24.645 37.115 19.412 1.00 79.12 108 SER A CA 1
ATOM 891 C C . SER A 1 108 ? -24.718 35.627 19.772 1.00 79.12 108 SER A C 1
ATOM 893 O O . SER A 1 108 ? -24.244 34.774 19.022 1.00 79.12 108 SER A O 1
ATOM 895 N N . ARG A 1 109 ? -25.355 35.289 20.903 1.00 75.19 109 ARG A N 1
ATOM 896 C CA . ARG A 1 109 ? -25.527 33.897 21.353 1.00 75.19 109 ARG A CA 1
ATOM 897 C C . ARG A 1 109 ? -26.288 33.034 20.340 1.00 75.19 109 ARG A C 1
ATOM 899 O O . ARG A 1 109 ? -25.919 31.874 20.168 1.00 75.19 109 ARG A O 1
ATOM 906 N N . LYS A 1 110 ? -27.295 33.591 19.649 1.00 80.75 110 LYS A N 1
ATOM 907 C CA . LYS A 1 110 ? -28.067 32.887 18.605 1.00 80.75 110 LYS A CA 1
ATOM 908 C C . LYS A 1 110 ? -27.151 32.391 17.480 1.00 80.75 110 LYS A C 1
ATOM 910 O O . LYS A 1 110 ? -27.185 31.212 17.134 1.00 80.75 110 LYS A O 1
ATOM 915 N N . TYR A 1 111 ? -26.290 33.265 16.960 1.00 77.75 111 TYR A N 1
ATOM 916 C CA . TYR A 1 111 ? -25.387 32.933 15.854 1.00 77.75 111 TYR A CA 1
ATOM 917 C C . TYR A 1 111 ? -24.226 32.034 16.276 1.00 77.75 111 TYR A C 1
ATOM 919 O O . TYR A 1 111 ? -23.910 31.089 15.562 1.00 77.75 111 TYR A O 1
ATOM 927 N N . ILE A 1 112 ? -23.650 32.250 17.464 1.00 71.62 112 ILE A N 1
ATOM 928 C CA . ILE A 1 112 ? -22.619 31.355 18.020 1.00 71.62 112 ILE A CA 1
ATOM 929 C C . ILE A 1 112 ? -23.149 29.916 18.124 1.00 71.62 112 ILE A C 1
ATOM 931 O O . ILE A 1 112 ? -22.456 28.973 17.751 1.00 71.62 112 ILE A O 1
ATOM 935 N N . SER A 1 113 ? -24.395 29.740 18.581 1.00 69.75 113 SER A N 1
ATOM 936 C CA . SER A 1 113 ? -25.019 28.415 18.658 1.00 69.75 113 SER A CA 1
ATOM 937 C C . SER A 1 113 ? -25.176 27.770 17.277 1.00 69.75 113 SER A C 1
ATOM 939 O O . SER A 1 113 ? -24.787 26.617 17.109 1.00 69.75 113 SER A O 1
ATOM 941 N N . ARG A 1 114 ? -25.674 28.512 16.276 1.00 77.06 114 ARG A N 1
ATOM 942 C CA . ARG A 1 114 ? -25.809 28.016 14.893 1.00 77.06 114 ARG A CA 1
ATOM 943 C C . ARG A 1 114 ? -24.463 27.618 14.284 1.00 77.06 114 ARG A C 1
ATOM 945 O O . ARG A 1 114 ? -24.351 26.529 13.736 1.00 77.06 114 ARG A O 1
ATOM 952 N N . ILE A 1 115 ? -23.435 28.451 14.446 1.00 75.31 115 ILE A N 1
ATOM 953 C CA . ILE A 1 115 ? -22.065 28.180 13.976 1.00 75.31 115 ILE A CA 1
ATOM 954 C C . ILE A 1 115 ? -21.530 26.874 14.567 1.00 75.31 115 ILE A C 1
ATOM 956 O O . ILE A 1 115 ? -20.991 26.044 13.839 1.00 75.31 115 ILE A O 1
ATOM 960 N N . ASN A 1 116 ? -21.706 26.666 15.873 1.00 67.81 116 ASN A N 1
ATOM 961 C CA . ASN A 1 116 ? -21.233 25.451 16.531 1.00 67.81 116 ASN A CA 1
ATOM 962 C C . ASN A 1 116 ? -21.983 24.198 16.052 1.00 67.81 116 ASN A C 1
ATOM 964 O O . ASN A 1 116 ? -21.349 23.165 15.867 1.00 67.81 116 ASN A O 1
ATOM 968 N N . ARG A 1 117 ? -23.297 24.288 15.790 1.00 69.38 117 ARG A N 1
ATOM 969 C CA . ARG A 1 117 ? -24.069 23.175 15.203 1.00 69.38 117 ARG A CA 1
ATOM 970 C C . ARG A 1 117 ? -23.586 22.820 13.801 1.00 69.38 117 ARG A C 1
ATOM 972 O O . ARG A 1 117 ? -23.412 21.648 13.507 1.00 69.38 117 ARG A O 1
ATOM 979 N N . LEU A 1 118 ? -23.352 23.822 12.953 1.00 73.50 118 LEU A N 1
ATOM 980 C CA . LEU A 1 118 ? -22.896 23.607 11.577 1.00 73.50 118 LEU A CA 1
ATOM 981 C C . LEU A 1 118 ? -21.487 23.006 11.539 1.00 73.50 118 LEU A C 1
ATOM 983 O O . LEU A 1 118 ? -21.245 22.089 10.767 1.00 73.50 118 LEU A O 1
ATOM 987 N N . ARG A 1 119 ? -20.581 23.456 12.418 1.00 72.94 119 ARG A N 1
ATOM 988 C CA . ARG A 1 119 ? -19.251 22.844 12.587 1.00 72.94 119 ARG A CA 1
ATOM 989 C C . ARG A 1 119 ? -19.333 21.381 13.012 1.00 72.94 119 ARG A C 1
ATOM 991 O O . ARG A 1 119 ? -18.600 20.562 12.474 1.00 72.94 119 ARG A O 1
ATOM 998 N N . GLU A 1 120 ? -20.219 21.061 13.954 1.00 64.31 120 GLU A N 1
ATOM 999 C CA . GLU A 1 120 ? -20.419 19.674 14.379 1.00 64.31 120 GLU A CA 1
ATOM 1000 C C . GLU A 1 120 ? -21.042 18.838 13.256 1.00 64.31 120 GLU A C 1
ATOM 1002 O O . GLU A 1 120 ? -20.600 17.721 13.035 1.00 64.31 120 GLU A O 1
ATOM 1007 N N . LYS A 1 121 ? -21.995 19.387 12.490 1.00 66.44 121 LYS A N 1
ATOM 1008 C CA . LYS A 1 121 ? -22.574 18.700 11.327 1.00 66.44 121 LYS A CA 1
ATOM 1009 C C . LYS A 1 121 ? -21.500 18.385 10.283 1.00 66.44 121 LYS A C 1
ATOM 1011 O O . LYS A 1 121 ? -21.386 17.234 9.902 1.00 66.44 121 LYS A O 1
ATOM 1016 N N . ILE A 1 122 ? -20.651 19.355 9.923 1.00 64.25 122 ILE A N 1
ATOM 1017 C CA . ILE A 1 122 ? -19.505 19.137 9.015 1.00 64.25 122 ILE A CA 1
ATOM 1018 C C . ILE A 1 122 ? -18.594 18.034 9.553 1.00 64.25 122 ILE A C 1
ATOM 1020 O O . ILE A 1 122 ? -18.247 17.126 8.812 1.00 64.25 122 ILE A O 1
ATOM 1024 N N . ARG A 1 123 ? -18.247 18.092 10.844 1.00 60.06 123 ARG A N 1
ATOM 1025 C CA . ARG A 1 123 ? -17.396 17.094 11.502 1.00 60.06 123 ARG A CA 1
ATOM 1026 C C . ARG A 1 123 ? -18.012 15.691 11.484 1.00 60.06 123 ARG A C 1
ATOM 1028 O O . ARG A 1 123 ? -17.287 14.716 11.341 1.00 60.06 123 ARG A O 1
ATOM 1035 N N . LEU A 1 124 ? -19.328 15.583 11.663 1.00 57.47 124 LEU A N 1
ATOM 1036 C CA . LEU A 1 124 ? -20.056 14.314 11.623 1.00 57.47 124 LEU A CA 1
ATOM 1037 C C . LEU A 1 124 ? -20.187 13.773 10.199 1.00 57.47 124 LEU A C 1
ATOM 1039 O O . LEU A 1 124 ? -20.044 12.574 10.007 1.00 57.47 124 LEU A O 1
ATOM 1043 N N . THR A 1 125 ? -20.395 14.634 9.205 1.00 55.62 125 THR A N 1
ATOM 1044 C CA . THR A 1 125 ? -20.439 14.218 7.798 1.00 55.62 125 THR A CA 1
ATOM 1045 C C . THR A 1 125 ? -19.046 13.830 7.288 1.00 55.62 125 THR A C 1
ATOM 1047 O O . THR A 1 125 ? -18.917 12.836 6.593 1.00 55.62 125 THR A O 1
ATOM 1050 N N . SER A 1 126 ? -17.970 14.497 7.724 1.00 49.38 126 SER A N 1
ATOM 1051 C CA . SER A 1 126 ? -16.593 14.079 7.397 1.00 49.38 126 SER A CA 1
ATOM 1052 C C . SER A 1 126 ? -16.179 12.738 8.024 1.00 49.38 126 SER A C 1
ATOM 1054 O O . SER A 1 126 ? -15.236 12.109 7.562 1.00 49.38 126 SER A O 1
ATOM 1056 N N . ILE A 1 127 ? -16.875 12.279 9.074 1.00 49.09 127 ILE A N 1
ATOM 1057 C CA . ILE A 1 127 ? -16.684 10.934 9.649 1.00 49.09 127 ILE A CA 1
ATOM 1058 C C . ILE A 1 127 ? -17.244 9.838 8.722 1.00 49.09 127 ILE A C 1
ATOM 1060 O O . ILE A 1 127 ? -16.788 8.699 8.807 1.00 49.09 127 ILE A O 1
ATOM 1064 N N . ASN A 1 128 ? -18.193 10.157 7.830 1.00 47.19 128 ASN A N 1
ATOM 1065 C CA . ASN A 1 128 ? -18.685 9.198 6.836 1.00 47.19 128 ASN A CA 1
ATOM 1066 C C . ASN A 1 128 ? -17.669 8.959 5.710 1.00 47.19 128 ASN A C 1
ATOM 1068 O O . ASN A 1 128 ? -17.590 7.837 5.217 1.00 47.19 128 ASN A O 1
ATOM 1072 N N . THR A 1 129 ? -16.864 9.966 5.355 1.00 41.00 129 THR A N 1
ATOM 1073 C CA . THR A 1 129 ? -16.022 9.939 4.150 1.00 41.00 129 THR A CA 1
ATOM 1074 C C . THR A 1 129 ? -14.556 9.556 4.376 1.00 41.00 129 THR A C 1
ATOM 1076 O O . THR A 1 129 ? -13.928 9.070 3.444 1.00 41.00 129 THR A O 1
ATOM 1079 N N . SER A 1 130 ? -13.988 9.702 5.583 1.00 42.16 130 SER A N 1
ATOM 1080 C CA . SER A 1 130 ? -12.588 9.309 5.848 1.00 42.16 130 SER A CA 1
ATOM 1081 C C . SER A 1 130 ? -12.485 8.096 6.781 1.00 42.16 130 SER A C 1
ATOM 1083 O O . SER A 1 130 ? -12.720 8.202 7.991 1.00 42.16 130 SER A O 1
ATOM 1085 N N . ILE A 1 131 ? -12.101 6.940 6.237 1.00 54.66 131 ILE A N 1
ATOM 1086 C CA . ILE A 1 131 ? -11.834 5.717 7.004 1.00 54.66 131 ILE A CA 1
ATOM 1087 C C . ILE A 1 131 ? -10.438 5.820 7.627 1.00 54.66 131 ILE A C 1
ATOM 1089 O O . ILE A 1 131 ? -9.429 5.693 6.946 1.00 54.66 131 ILE A O 1
ATOM 1093 N N . ASN A 1 132 ? -10.380 6.062 8.938 1.00 57.09 132 ASN A N 1
ATOM 1094 C CA . ASN A 1 132 ? -9.164 5.902 9.733 1.00 57.09 132 ASN A CA 1
ATOM 1095 C C . ASN A 1 132 ? -9.549 5.439 11.151 1.00 57.09 132 ASN A C 1
ATOM 1097 O O . ASN A 1 132 ? -10.156 6.190 11.927 1.00 57.09 132 ASN A O 1
ATOM 1101 N N . ILE A 1 133 ? -9.218 4.191 11.505 1.00 59.44 133 ILE A N 1
ATOM 1102 C CA . ILE A 1 133 ? -9.560 3.609 12.815 1.00 59.44 133 ILE A CA 1
ATOM 1103 C C . ILE A 1 133 ? -8.907 4.397 13.962 1.00 59.44 133 ILE A C 1
ATOM 1105 O O . ILE A 1 133 ? -9.544 4.598 15.001 1.00 59.44 133 ILE A O 1
ATOM 1109 N N . LYS A 1 134 ? -7.671 4.890 13.793 1.00 52.38 134 LYS A N 1
ATOM 1110 C CA . LYS A 1 134 ? -6.961 5.707 14.799 1.00 52.38 134 LYS A CA 1
ATOM 1111 C C . LYS A 1 134 ? -7.738 6.990 15.094 1.00 52.38 134 LYS A C 1
ATOM 1113 O O . LYS A 1 134 ? -7.943 7.337 16.261 1.00 52.38 134 LYS A O 1
ATOM 1118 N N . TYR A 1 135 ? -8.273 7.634 14.058 1.00 55.50 135 TYR A N 1
ATOM 1119 C CA . TYR A 1 135 ? -9.148 8.796 14.203 1.00 55.50 135 TYR A CA 1
ATOM 1120 C C . TYR A 1 135 ? -10.461 8.449 14.926 1.00 55.50 135 TYR A C 1
ATOM 1122 O O . TYR A 1 135 ? -10.838 9.131 15.882 1.00 55.50 135 TYR A O 1
ATOM 1130 N N . LEU A 1 136 ? -11.132 7.353 14.552 1.00 60.66 136 LEU A N 1
ATOM 1131 C CA . LEU A 1 136 ? -12.364 6.902 15.219 1.00 60.66 136 LEU A CA 1
ATOM 1132 C C . LEU A 1 136 ? -12.137 6.560 16.704 1.00 60.66 136 LEU A C 1
ATOM 1134 O O . LEU A 1 136 ? -12.951 6.931 17.555 1.00 60.66 136 LEU A O 1
ATOM 1138 N N . LYS A 1 137 ? -11.008 5.927 17.046 1.00 68.19 137 LYS A N 1
ATOM 1139 C CA . LYS A 1 137 ? -10.597 5.649 18.434 1.00 68.19 137 LYS A CA 1
ATOM 1140 C C . LYS A 1 137 ? -10.311 6.943 19.212 1.00 68.19 137 LYS A C 1
ATOM 1142 O O . LYS A 1 137 ? -10.769 7.088 20.350 1.00 68.19 137 LYS A O 1
ATOM 1147 N N . ALA A 1 138 ? -9.642 7.922 18.598 1.00 65.00 138 ALA A N 1
ATOM 1148 C CA . ALA A 1 138 ? -9.410 9.236 19.204 1.00 65.00 138 ALA A CA 1
ATOM 1149 C C . ALA A 1 138 ? -10.726 9.993 19.464 1.00 65.00 138 ALA A C 1
ATOM 1151 O O . ALA A 1 138 ? -10.927 10.561 20.545 1.00 65.00 138 ALA A O 1
ATOM 1152 N N . LEU A 1 139 ? -11.668 9.942 18.516 1.00 65.94 139 LEU A N 1
ATOM 1153 C CA . LEU A 1 139 ? -13.015 10.482 18.693 1.00 65.94 139 LEU A CA 1
ATOM 1154 C C . LEU A 1 139 ? -13.756 9.790 19.836 1.00 65.94 139 LEU A C 1
ATOM 1156 O O . LEU A 1 139 ? -14.340 10.470 20.683 1.00 65.94 139 LEU A O 1
ATOM 1160 N N . LEU A 1 140 ? -13.704 8.459 19.904 1.00 76.06 140 LEU A N 1
ATOM 1161 C CA . LEU A 1 140 ? -14.317 7.691 20.982 1.00 76.06 140 LEU A CA 1
ATOM 1162 C C . LEU A 1 140 ? -13.794 8.150 22.356 1.00 76.06 140 LEU A C 1
ATOM 1164 O O . LEU A 1 140 ? -14.595 8.438 23.251 1.00 76.06 140 LEU A O 1
ATOM 1168 N N . LYS A 1 141 ? -12.469 8.300 22.514 1.00 73.06 141 LYS A N 1
ATOM 1169 C CA . LYS A 1 141 ? -11.828 8.796 23.750 1.00 73.06 141 LYS A CA 1
ATOM 1170 C C . LYS A 1 141 ? -12.289 10.216 24.094 1.00 73.06 141 LYS A C 1
ATOM 1172 O O . LYS A 1 141 ? -12.700 10.488 25.227 1.00 73.06 141 LYS A O 1
ATOM 1177 N N . LEU A 1 142 ? -12.302 11.115 23.108 1.00 72.69 142 LEU A N 1
ATOM 1178 C CA . LEU A 1 142 ? -12.744 12.500 23.283 1.00 72.69 142 LEU A CA 1
ATOM 1179 C C . LEU A 1 142 ? -14.210 12.586 23.738 1.00 72.69 142 LEU A C 1
ATOM 1181 O O . LEU A 1 142 ? -14.528 13.320 24.680 1.00 72.69 142 LEU A O 1
ATOM 1185 N N . TYR A 1 143 ? -15.112 11.851 23.084 1.00 72.25 143 TYR A N 1
ATOM 1186 C CA . TYR A 1 143 ? -16.543 11.903 23.388 1.00 72.25 143 TYR A CA 1
ATOM 1187 C C . TYR A 1 143 ? -16.894 11.192 24.701 1.00 72.25 143 TYR A C 1
ATOM 1189 O O . TYR A 1 143 ? -17.767 11.685 25.418 1.00 72.25 143 TYR A O 1
ATOM 1197 N N . LYS A 1 144 ? -16.163 10.139 25.101 1.00 76.00 144 LYS A N 1
ATOM 1198 C CA . LYS A 1 144 ? -16.241 9.579 26.465 1.00 76.00 144 LYS A CA 1
ATOM 1199 C C . LYS A 1 144 ? -15.899 10.642 27.520 1.00 76.00 144 LYS A C 1
ATOM 1201 O O . LYS A 1 144 ? -16.690 10.879 28.436 1.00 76.00 144 LYS A O 1
ATOM 1206 N N . LYS A 1 145 ? -14.784 11.370 27.342 1.00 75.56 145 LYS A N 1
ATOM 1207 C CA . LYS A 1 145 ? -14.357 12.454 28.253 1.00 75.56 145 LYS A CA 1
ATOM 1208 C C . LYS A 1 145 ? -15.391 13.583 28.329 1.00 75.56 145 LYS A C 1
ATOM 1210 O O . LYS A 1 145 ? -15.711 14.060 29.419 1.00 75.56 145 LYS A O 1
ATOM 1215 N N . LYS A 1 146 ? -15.954 14.003 27.188 1.00 70.00 146 LYS A N 1
ATOM 1216 C CA . LYS A 1 146 ? -17.019 15.024 27.142 1.00 70.00 146 LYS A CA 1
ATOM 1217 C C . LYS A 1 146 ? -18.308 14.559 27.822 1.00 70.00 146 LYS A C 1
ATOM 1219 O O . LYS A 1 146 ? -18.907 15.349 28.556 1.00 70.00 146 LYS A O 1
ATOM 1224 N N . SER A 1 147 ? -18.715 13.307 27.610 1.00 77.44 147 SER A N 1
ATOM 1225 C CA . SER A 1 147 ? -19.894 12.716 28.252 1.00 77.44 147 SER A CA 1
ATOM 1226 C C . SER A 1 147 ? -19.761 12.747 29.778 1.00 77.44 147 SER A C 1
ATOM 1228 O O . SER A 1 147 ? -20.621 13.309 30.460 1.00 77.44 147 SER A O 1
ATOM 1230 N N . SER A 1 148 ? -18.620 12.282 30.301 1.00 77.44 148 SER A N 1
ATOM 1231 C CA . SER A 1 148 ? -18.319 12.288 31.740 1.00 77.44 148 SER A CA 1
ATOM 1232 C C . SER A 1 148 ? -18.348 13.701 32.342 1.00 77.44 148 SER A C 1
ATOM 1234 O O . SER A 1 148 ? -19.123 13.970 33.265 1.00 77.44 148 SER A O 1
ATOM 1236 N N . LYS A 1 149 ? -17.606 14.657 31.754 1.00 76.19 149 LYS A N 1
ATOM 1237 C CA . LYS A 1 149 ? -17.592 16.064 32.212 1.00 76.19 149 LYS A CA 1
ATOM 1238 C C . LYS A 1 149 ? -18.980 16.710 32.194 1.00 76.19 149 LYS A C 1
ATOM 1240 O O . LYS A 1 149 ? -19.314 17.524 33.056 1.00 76.19 149 LYS A O 1
ATOM 1245 N N . THR A 1 150 ? -19.797 16.379 31.198 1.00 73.25 150 THR A N 1
ATOM 1246 C CA . THR A 1 150 ? -21.157 16.917 31.098 1.00 73.25 150 THR A CA 1
ATOM 1247 C C . THR A 1 150 ? -22.059 16.308 32.175 1.00 73.25 150 THR A C 1
ATOM 1249 O O . THR A 1 150 ? -22.807 17.034 32.834 1.00 73.25 150 THR A O 1
ATOM 1252 N N . GLY A 1 151 ? -21.945 14.998 32.414 1.00 75.31 151 GLY A N 1
ATOM 1253 C CA . GLY A 1 151 ? -22.649 14.293 33.485 1.00 75.31 151 GLY A CA 1
ATOM 1254 C C . GLY A 1 151 ? -22.334 14.853 34.875 1.00 75.31 151 GLY A C 1
ATOM 1255 O O . GLY A 1 151 ? -23.259 15.171 35.629 1.00 75.31 151 GLY A O 1
ATOM 1256 N N . SER A 1 152 ? -21.051 15.060 35.194 1.00 81.44 152 SER A N 1
ATOM 1257 C CA . SER A 1 152 ? -20.622 15.613 36.489 1.00 81.44 152 SER A CA 1
ATOM 1258 C C . SER A 1 152 ? -21.162 17.030 36.724 1.00 81.44 152 SER A C 1
ATOM 1260 O O . SER A 1 152 ? -21.672 17.342 37.806 1.00 81.44 152 SER A O 1
ATOM 1262 N N . LEU A 1 153 ? -21.176 17.876 35.687 1.00 82.12 153 LEU A N 1
ATOM 1263 C CA . LEU A 1 153 ? -21.754 19.219 35.754 1.00 82.12 153 LEU A CA 1
ATOM 1264 C C . LEU A 1 153 ? -23.252 19.194 36.108 1.00 82.12 153 LEU A C 1
ATOM 1266 O O . LEU A 1 153 ? -23.702 19.994 36.939 1.00 82.12 153 LEU A O 1
ATOM 1270 N N . TYR A 1 154 ? -24.031 18.307 35.478 1.00 80.00 154 TYR A N 1
ATOM 1271 C CA . TYR A 1 154 ? -25.463 18.173 35.760 1.00 80.00 154 TYR A CA 1
ATOM 1272 C C . TYR A 1 154 ? -25.724 17.618 37.161 1.00 80.00 154 TYR A C 1
ATOM 1274 O O . TYR A 1 154 ? -26.563 18.186 37.867 1.00 80.00 154 TYR A O 1
ATOM 1282 N N . LYS A 1 155 ? -24.973 16.595 37.597 1.00 83.56 155 LYS A N 1
ATOM 1283 C CA . LYS A 1 155 ? -25.044 16.062 38.970 1.00 83.56 155 LYS A CA 1
ATOM 1284 C C . LYS A 1 155 ? -24.826 17.174 40.001 1.00 83.56 155 LYS A C 1
ATOM 1286 O O . LYS A 1 155 ? -25.671 17.384 40.872 1.00 83.56 155 LYS A O 1
ATOM 1291 N N . ARG A 1 156 ? -23.771 17.983 39.837 1.00 87.12 156 ARG A N 1
ATOM 1292 C CA . ARG A 1 156 ? -23.463 19.100 40.748 1.00 87.12 156 ARG A CA 1
ATOM 1293 C C . ARG A 1 156 ? -24.579 20.148 40.809 1.00 87.12 156 ARG A C 1
ATOM 1295 O O . ARG A 1 156 ? -24.935 20.615 41.890 1.00 87.12 156 ARG A O 1
ATOM 1302 N N . LYS A 1 157 ? -25.170 20.519 39.666 1.00 83.75 157 LYS A N 1
ATOM 1303 C CA . LYS A 1 157 ? -26.309 21.458 39.640 1.00 83.75 157 LYS A CA 1
ATOM 1304 C C . LYS A 1 157 ? -27.541 20.894 40.335 1.00 83.75 157 LYS A C 1
ATOM 1306 O O . LYS A 1 157 ? -28.195 21.623 41.075 1.00 83.75 157 LYS A O 1
ATOM 1311 N N . LEU A 1 158 ? -27.867 19.627 40.085 1.00 87.31 158 LEU A N 1
ATOM 1312 C CA . LEU A 1 158 ? -29.014 18.971 40.707 1.00 87.31 158 LEU A CA 1
ATOM 1313 C C . LEU A 1 158 ? -28.845 18.889 42.228 1.00 87.31 158 LEU A C 1
ATOM 1315 O O . LEU A 1 158 ? -29.796 19.222 42.934 1.00 87.31 158 LEU A O 1
ATOM 1319 N N . ARG A 1 159 ? -27.636 18.578 42.726 1.00 90.38 159 ARG A N 1
ATOM 1320 C CA . ARG A 1 159 ? -27.303 18.626 44.163 1.00 90.38 159 ARG A CA 1
ATOM 1321 C C . ARG A 1 159 ? -27.515 20.031 44.730 1.00 90.38 159 ARG A C 1
ATOM 1323 O O . ARG A 1 159 ? -28.274 20.192 45.677 1.00 90.38 159 ARG A O 1
ATOM 1330 N N . LYS A 1 160 ? -26.982 21.069 44.070 1.00 90.62 160 LYS A N 1
ATOM 1331 C CA . LYS A 1 160 ? -27.182 22.472 44.481 1.00 90.62 160 LYS A CA 1
ATOM 1332 C C . LYS A 1 160 ? -28.661 22.869 44.549 1.00 90.62 160 LYS A C 1
ATOM 1334 O O . LYS A 1 160 ? -29.064 23.581 45.467 1.00 90.62 160 LYS A O 1
ATOM 1339 N N . TYR A 1 161 ? -29.472 22.444 43.579 1.00 88.69 161 TYR A N 1
ATOM 1340 C CA . TYR A 1 161 ? -30.911 22.703 43.610 1.00 88.69 161 TYR A CA 1
ATOM 1341 C C . TYR A 1 161 ? -31.618 21.921 44.721 1.00 88.69 161 TYR A C 1
ATOM 1343 O O . TYR A 1 161 ? -32.478 22.504 45.372 1.00 88.69 161 TYR A O 1
ATOM 1351 N N . LYS A 1 162 ? -31.239 20.659 44.976 1.00 91.31 162 LYS A N 1
ATOM 1352 C CA . LYS A 1 162 ? -31.759 19.855 46.097 1.00 91.31 162 LYS A CA 1
ATOM 1353 C C . LYS A 1 162 ? -31.503 20.572 47.429 1.00 91.31 162 LYS A C 1
ATOM 1355 O O . LYS A 1 162 ? -32.457 20.843 48.149 1.00 91.31 162 LYS A O 1
ATOM 1360 N N . THR A 1 163 ? -30.263 20.998 47.679 1.00 92.94 163 THR A N 1
ATOM 1361 C CA . THR A 1 163 ? -29.882 21.735 48.897 1.00 92.94 163 THR A CA 1
ATOM 1362 C C . THR A 1 163 ? -30.646 23.053 49.042 1.00 92.94 163 THR A C 1
ATOM 1364 O O . THR A 1 163 ? -31.183 23.341 50.105 1.00 92.94 163 THR A O 1
ATOM 1367 N N . LYS A 1 164 ? -30.753 23.856 47.972 1.00 89.88 164 LYS A N 1
ATOM 1368 C CA . LYS A 1 164 ? -31.506 25.123 48.022 1.00 89.88 164 LYS A CA 1
ATOM 1369 C C . LYS A 1 164 ? -32.993 24.922 48.297 1.00 89.88 164 LYS A C 1
ATOM 1371 O O . LYS A 1 164 ? -33.575 25.705 49.034 1.00 89.88 164 LYS A O 1
ATOM 1376 N N . ILE A 1 165 ? -33.603 23.900 47.698 1.00 92.00 165 ILE A N 1
ATOM 1377 C CA . ILE A 1 165 ? -35.011 23.571 47.940 1.00 92.00 165 ILE A CA 1
ATOM 1378 C C . ILE A 1 165 ? -35.206 23.130 49.394 1.00 92.00 165 ILE A C 1
ATOM 1380 O O . ILE A 1 165 ? -36.166 23.576 50.008 1.00 92.00 165 ILE A O 1
ATOM 1384 N N . ALA A 1 166 ? -34.299 22.322 49.955 1.00 92.06 166 ALA A N 1
ATOM 1385 C CA . ALA A 1 166 ? -34.359 21.907 51.358 1.00 92.06 166 ALA A CA 1
ATOM 1386 C C . ALA A 1 166 ? -34.276 23.108 52.318 1.00 92.06 166 ALA A C 1
ATOM 1388 O O . ALA A 1 166 ? -35.160 23.280 53.154 1.00 92.06 166 ALA A O 1
ATOM 1389 N N . LYS A 1 167 ? -33.298 24.006 52.119 1.00 92.56 167 LYS A N 1
ATOM 1390 C CA . LYS A 1 167 ? -33.173 25.244 52.912 1.00 92.56 167 LYS A CA 1
ATOM 1391 C C . LYS A 1 167 ? -34.421 26.127 52.811 1.00 92.56 167 LYS A C 1
ATOM 1393 O O . LYS A 1 167 ? -34.912 26.609 53.822 1.00 92.56 167 LYS A O 1
ATOM 1398 N N . LEU A 1 168 ? -34.973 26.299 51.606 1.00 92.12 168 LEU A N 1
ATOM 1399 C CA . LEU A 1 168 ? -36.195 27.085 51.402 1.00 92.12 168 LEU A CA 1
ATOM 1400 C C . LEU A 1 168 ? -37.437 26.437 52.027 1.00 92.12 168 LEU A C 1
ATOM 1402 O O . LEU A 1 168 ? -38.308 27.161 52.487 1.00 92.12 168 LEU A O 1
ATOM 1406 N N . LYS A 1 169 ? -37.531 25.100 52.051 1.00 92.44 169 LYS A N 1
ATOM 1407 C CA . LYS A 1 169 ? -38.610 24.391 52.756 1.00 92.44 169 LYS A CA 1
ATOM 1408 C C . LYS A 1 169 ? -38.527 24.630 54.265 1.00 92.44 169 LYS A C 1
ATOM 1410 O O . LYS A 1 169 ? -39.547 24.924 54.871 1.00 92.44 169 LYS A O 1
ATOM 1415 N N . SER A 1 170 ? -37.328 24.542 54.841 1.00 92.94 170 SER A N 1
ATOM 1416 C CA . SER A 1 170 ? -37.099 24.825 56.265 1.00 92.94 170 SER A CA 1
ATOM 1417 C C . SER A 1 170 ? -37.435 26.284 56.608 1.00 92.94 170 SER A C 1
ATOM 1419 O O . SER A 1 170 ? -38.249 26.532 57.491 1.00 92.94 170 SER A O 1
ATOM 1421 N N . ALA A 1 171 ? -36.930 27.250 55.832 1.00 89.38 171 ALA A N 1
ATOM 1422 C CA . ALA A 1 171 ? -37.234 28.672 56.026 1.00 89.38 171 ALA A CA 1
ATOM 1423 C C . ALA A 1 171 ? -38.727 29.002 55.849 1.00 89.38 171 ALA A C 1
ATOM 1425 O O . ALA A 1 171 ? -39.257 29.850 56.555 1.00 89.38 171 ALA A O 1
ATOM 1426 N N . TYR A 1 172 ? -39.417 28.318 54.929 1.00 90.94 172 TYR A N 1
ATOM 1427 C CA . TYR A 1 172 ? -40.863 28.451 54.757 1.00 90.94 172 TYR A CA 1
ATOM 1428 C C . TYR A 1 172 ? -41.641 27.965 55.988 1.00 90.94 172 TYR A C 1
ATOM 1430 O O . TYR A 1 172 ? -42.570 28.652 56.399 1.00 90.94 172 TYR A O 1
ATOM 1438 N N . LYS A 1 173 ? -41.246 26.827 56.583 1.00 92.44 173 LYS A N 1
ATOM 1439 C CA . LYS A 1 173 ? -41.860 26.300 57.816 1.00 92.44 173 LYS A CA 1
ATOM 1440 C C . LYS A 1 173 ? -41.694 27.263 58.997 1.00 92.44 173 LYS A C 1
ATOM 1442 O O . LYS A 1 173 ? -42.633 27.452 59.750 1.00 92.44 173 LYS A O 1
ATOM 1447 N N . LYS A 1 174 ? -40.523 27.898 59.119 1.00 91.62 174 LYS A N 1
ATOM 1448 C CA . LYS A 1 174 ? -40.197 28.834 60.212 1.00 91.62 174 LYS A CA 1
ATOM 1449 C C . LYS A 1 174 ? -40.754 30.256 60.024 1.00 91.62 174 LYS A C 1
ATOM 1451 O O . LYS A 1 174 ? -40.640 31.081 60.921 1.00 91.62 174 LYS A O 1
ATOM 1456 N N . ALA A 1 175 ? -41.300 30.592 58.854 1.00 88.31 175 ALA A N 1
ATOM 1457 C CA . ALA A 1 175 ? -41.752 31.951 58.564 1.00 88.31 175 ALA A CA 1
ATOM 1458 C C . ALA A 1 175 ? -43.093 32.251 59.246 1.00 88.31 175 ALA A C 1
ATOM 1460 O O . ALA A 1 175 ? -44.078 31.579 58.955 1.00 88.31 175 ALA A O 1
ATOM 1461 N N . ARG A 1 176 ? -43.153 33.298 60.076 1.00 87.56 176 ARG A N 1
ATOM 1462 C CA . ARG A 1 176 ? -44.394 33.742 60.740 1.00 87.56 176 ARG A CA 1
ATOM 1463 C C . ARG A 1 176 ? -45.225 34.709 59.878 1.00 87.56 176 ARG A C 1
ATOM 1465 O O . ARG A 1 176 ? -46.438 34.582 59.814 1.00 87.56 176 ARG A O 1
ATOM 1472 N N . SER A 1 177 ? -44.577 35.577 59.091 1.00 91.88 177 SER A N 1
ATOM 1473 C CA . SER A 1 177 ? -45.262 36.550 58.217 1.00 91.88 177 SER A CA 1
ATOM 1474 C C . SER A 1 177 ? -45.841 35.932 56.922 1.00 91.88 177 SER A C 1
ATOM 1476 O O . SER A 1 177 ? -45.099 35.265 56.178 1.00 91.88 177 SER A O 1
ATOM 1478 N N . PRO A 1 178 ? -47.104 36.239 56.551 1.00 88.31 178 PRO A N 1
ATOM 1479 C CA . PRO A 1 178 ? -47.709 35.852 55.269 1.00 88.31 178 PRO A CA 1
ATOM 1480 C C . PRO A 1 178 ? -46.893 36.296 54.044 1.00 88.31 178 PRO A C 1
ATOM 1482 O O . PRO A 1 178 ? -46.708 35.536 53.086 1.00 88.31 178 PRO A O 1
ATOM 1485 N N . ARG A 1 179 ? -46.301 37.497 54.099 1.00 87.62 179 ARG A N 1
ATOM 1486 C CA . ARG A 1 179 ? -45.469 38.061 53.023 1.00 87.62 179 ARG A CA 1
ATOM 1487 C C . ARG A 1 179 ? -44.195 37.239 52.797 1.00 87.62 179 ARG A C 1
ATOM 1489 O O . ARG A 1 179 ? -43.819 36.961 51.653 1.00 87.62 179 ARG A O 1
ATOM 1496 N N . LEU A 1 180 ? -43.552 36.784 53.876 1.00 83.81 180 LEU A N 1
ATOM 1497 C CA . LEU A 1 180 ? -42.385 35.896 53.808 1.00 83.81 180 LEU A CA 1
ATOM 1498 C C . LEU A 1 180 ? -42.767 34.500 53.300 1.00 83.81 180 LEU A C 1
ATOM 1500 O O . LEU A 1 180 ? -42.091 33.972 52.409 1.00 83.81 180 LEU A O 1
ATOM 1504 N N . LYS A 1 181 ? -43.881 33.933 53.785 1.00 86.94 181 LYS A N 1
ATOM 1505 C CA . LYS A 1 181 ? -44.426 32.656 53.291 1.00 86.94 181 LYS A CA 1
ATOM 1506 C C . LYS A 1 181 ? -44.677 32.705 51.775 1.00 86.94 181 LYS A C 1
ATOM 1508 O O . LYS A 1 181 ? -44.226 31.809 51.054 1.00 86.94 181 LYS A O 1
ATOM 1513 N N . SER A 1 182 ? -45.298 33.771 51.266 1.00 88.38 182 SER A N 1
ATOM 1514 C CA . SER A 1 182 ? -45.536 33.981 49.827 1.00 88.38 182 SER A CA 1
ATOM 1515 C C . SER A 1 182 ? -44.231 34.073 49.015 1.00 88.38 182 SER A C 1
ATOM 1517 O O . SER A 1 182 ? -44.055 33.395 47.989 1.00 88.38 182 SER A O 1
ATOM 1519 N N . ARG A 1 183 ? -43.238 34.821 49.518 1.00 87.75 183 ARG A N 1
ATOM 1520 C CA . ARG A 1 183 ? -41.908 34.937 48.892 1.00 87.75 183 ARG A CA 1
ATOM 1521 C C . ARG A 1 183 ? -41.188 33.586 48.813 1.00 87.75 183 ARG A C 1
ATOM 1523 O O . ARG A 1 183 ? -40.636 33.241 47.761 1.00 87.75 183 ARG A O 1
ATOM 1530 N N . TYR A 1 184 ? -41.210 32.792 49.883 1.00 86.56 184 TYR A N 1
ATOM 1531 C CA . TYR A 1 184 ? -40.602 31.459 49.897 1.00 86.56 184 TYR A CA 1
ATOM 1532 C C . TYR A 1 184 ? -41.340 30.463 48.991 1.00 86.56 184 TYR A C 1
ATOM 1534 O O . TYR A 1 184 ? -40.671 29.731 48.254 1.00 86.56 184 TYR A O 1
ATOM 1542 N N . ARG A 1 185 ? -42.684 30.479 48.946 1.00 89.62 185 ARG A N 1
ATOM 1543 C CA . ARG A 1 185 ? -43.484 29.687 47.983 1.00 89.62 185 ARG A CA 1
ATOM 1544 C C . ARG A 1 185 ? -43.076 29.988 46.538 1.00 89.62 185 ARG A C 1
ATOM 1546 O O . ARG A 1 185 ? -42.772 29.069 45.769 1.00 89.62 185 ARG A O 1
ATOM 1553 N N . SER A 1 186 ? -42.962 31.269 46.188 1.00 88.94 186 SER A N 1
ATOM 1554 C CA . SER A 1 186 ? -42.528 31.716 44.857 1.00 88.94 186 SER A CA 1
ATOM 1555 C C . SER A 1 186 ? -41.113 31.236 44.506 1.00 88.94 186 SER A C 1
ATOM 1557 O O . SER A 1 186 ? -40.861 30.714 43.410 1.00 88.94 186 SER A O 1
ATOM 1559 N N . LEU A 1 187 ? -40.172 31.332 45.452 1.00 85.31 187 LEU A N 1
ATOM 1560 C CA . LEU A 1 187 ? -38.809 30.824 45.277 1.00 85.31 187 LEU A CA 1
ATOM 1561 C C . LEU A 1 187 ? -38.777 29.296 45.130 1.00 85.31 187 LEU A C 1
ATOM 1563 O O . LEU A 1 187 ? -38.087 28.787 44.240 1.00 85.31 187 LEU A O 1
ATOM 1567 N N . LEU A 1 188 ? -39.544 28.559 45.935 1.00 89.31 188 LEU A N 1
ATOM 1568 C CA . LEU A 1 188 ? -39.674 27.104 45.838 1.00 89.31 188 LEU A CA 1
ATOM 1569 C C . LEU A 1 188 ? -40.189 26.680 44.459 1.00 89.31 188 LEU A C 1
ATOM 1571 O O . LEU A 1 188 ? -39.563 25.825 43.825 1.00 89.31 188 LEU A O 1
ATOM 1575 N N . LYS A 1 189 ? -41.253 27.314 43.944 1.00 90.25 189 LYS A N 1
ATOM 1576 C CA . LYS A 1 189 ? -41.795 27.056 42.593 1.00 90.25 189 LYS A CA 1
ATOM 1577 C C . LYS A 1 189 ? -40.717 27.262 41.523 1.00 90.25 189 LYS A C 1
ATOM 1579 O O . LYS A 1 189 ? -40.474 26.384 40.686 1.00 90.25 189 LYS A O 1
ATOM 1584 N N . ARG A 1 190 ? -39.971 28.369 41.605 1.00 87.88 190 ARG A N 1
ATOM 1585 C CA . ARG A 1 190 ? -38.870 28.692 40.678 1.00 87.88 190 ARG A CA 1
ATOM 1586 C C . ARG A 1 190 ? -37.727 27.672 40.723 1.00 87.88 190 ARG A C 1
ATOM 1588 O O . ARG A 1 190 ? -37.227 27.252 39.669 1.00 87.88 190 ARG A O 1
ATOM 1595 N N . TYR A 1 191 ? -37.286 27.268 41.914 1.00 83.94 191 TYR A N 1
ATOM 1596 C CA . TYR A 1 191 ? -36.183 26.316 42.070 1.00 83.94 191 TYR A CA 1
ATOM 1597 C C . TYR A 1 191 ? -36.594 24.879 41.718 1.00 83.94 191 TYR A C 1
ATOM 1599 O O . TYR A 1 191 ? -35.805 24.184 41.072 1.00 83.94 191 TYR A O 1
ATOM 1607 N N . LYS A 1 192 ? -37.835 24.461 42.014 1.00 87.75 192 LYS A N 1
ATOM 1608 C CA . LYS A 1 192 ? -38.413 23.185 41.547 1.00 87.75 192 LYS A CA 1
ATOM 1609 C C . LYS A 1 192 ? -38.456 23.124 40.012 1.00 87.75 192 LYS A C 1
ATOM 1611 O O . LYS A 1 192 ? -37.919 22.178 39.430 1.00 87.75 192 LYS A O 1
ATOM 1616 N N . LYS A 1 193 ? -38.961 24.171 39.340 1.00 87.25 193 LYS A N 1
ATOM 1617 C CA . LYS A 1 193 ? -38.966 24.281 37.862 1.00 87.25 193 LYS A CA 1
ATOM 1618 C C . LYS A 1 193 ? -37.550 24.226 37.277 1.00 87.25 193 LYS A C 1
ATOM 1620 O O . LYS A 1 193 ? -37.290 23.505 36.312 1.00 87.25 193 LYS A O 1
ATOM 1625 N N . SER A 1 194 ? -36.603 24.930 37.901 1.00 80.12 194 SER A N 1
ATOM 1626 C CA . SER A 1 194 ? -35.191 24.925 37.488 1.00 80.12 194 SER A CA 1
ATOM 1627 C C . SER A 1 194 ? -34.539 23.544 37.639 1.00 80.12 194 SER A C 1
ATOM 1629 O O . SER A 1 194 ? -33.786 23.124 36.754 1.00 80.12 194 SER A O 1
ATOM 1631 N N . ARG A 1 195 ? -34.851 22.812 38.719 1.00 89.62 195 ARG A N 1
ATOM 1632 C CA . ARG A 1 195 ? -34.391 21.433 38.945 1.00 89.62 195 ARG A CA 1
ATOM 1633 C C . ARG A 1 195 ? -34.956 20.479 37.890 1.00 89.62 195 ARG A C 1
ATOM 1635 O O . ARG A 1 195 ? -34.165 19.790 37.251 1.00 89.62 195 ARG A O 1
ATOM 1642 N N . ARG A 1 196 ? -36.275 20.498 37.643 1.00 83.44 196 ARG A N 1
ATOM 1643 C CA . ARG A 1 196 ? -36.944 19.660 36.621 1.00 83.44 196 ARG A CA 1
ATOM 1644 C C . ARG A 1 196 ? -36.366 19.906 35.226 1.00 83.44 196 ARG A C 1
ATOM 1646 O O . ARG A 1 196 ? -35.948 18.971 34.552 1.00 83.44 196 ARG A O 1
ATOM 1653 N N . SER A 1 197 ? -36.212 21.172 34.834 1.00 76.62 197 SER A N 1
ATOM 1654 C CA . SER A 1 197 ? -35.584 21.540 33.557 1.00 76.62 197 SER A CA 1
ATOM 1655 C C . SER A 1 197 ? -34.129 21.057 33.451 1.00 76.62 197 SER A C 1
ATOM 1657 O O . SER A 1 197 ? -33.700 20.572 32.405 1.00 76.62 197 SER A O 1
ATOM 1659 N N . THR A 1 198 ? -33.355 21.151 34.538 1.00 76.44 198 THR A N 1
ATOM 1660 C CA . THR A 1 198 ? -31.962 20.672 34.580 1.00 76.44 198 THR A CA 1
ATOM 1661 C C . THR A 1 198 ? -31.874 19.149 34.462 1.00 76.44 198 THR A C 1
ATOM 1663 O O . THR A 1 198 ? -30.975 18.658 33.783 1.00 76.44 198 THR A O 1
ATOM 1666 N N . TYR A 1 199 ? -32.812 18.418 35.067 1.00 77.12 199 TYR A N 1
ATOM 1667 C CA . TYR A 1 199 ? -32.911 16.962 34.969 1.00 77.12 199 TYR A CA 1
ATOM 1668 C C . TYR A 1 199 ? -33.247 16.500 33.544 1.00 77.12 199 TYR A C 1
ATOM 1670 O O . TYR A 1 199 ? -32.531 15.680 32.978 1.00 77.12 199 TYR A O 1
ATOM 1678 N N . ILE A 1 200 ? -34.258 17.098 32.906 1.00 73.81 200 ILE A N 1
ATOM 1679 C CA . ILE A 1 200 ? -34.622 16.777 31.513 1.00 73.81 200 ILE A CA 1
ATOM 1680 C C . ILE A 1 200 ? -33.425 16.996 30.576 1.00 73.81 200 ILE A C 1
ATOM 1682 O O . ILE A 1 200 ? -33.114 16.162 29.726 1.00 73.81 200 ILE A O 1
ATOM 1686 N N . ARG A 1 201 ? -32.697 18.103 30.762 1.00 71.50 201 ARG A N 1
ATOM 1687 C CA . ARG A 1 201 ? -31.494 18.406 29.974 1.00 71.50 201 ARG A CA 1
ATOM 1688 C C . ARG A 1 201 ? -30.377 17.388 30.216 1.00 71.50 201 ARG A C 1
ATOM 1690 O O . ARG A 1 201 ? -29.702 17.021 29.260 1.00 71.50 201 ARG A O 1
ATOM 1697 N N . SER A 1 202 ? -30.197 16.898 31.445 1.00 79.00 202 SER A N 1
ATOM 1698 C CA . SER A 1 202 ? -29.193 15.859 31.715 1.00 79.00 202 SER A CA 1
ATOM 1699 C C . SER A 1 202 ? -29.527 14.554 30.986 1.00 79.00 202 SER A C 1
ATOM 1701 O O . SER A 1 202 ? -28.648 13.977 30.347 1.00 79.00 202 SER A O 1
ATOM 1703 N N . LYS A 1 203 ? -30.801 14.136 30.990 1.00 76.88 203 LYS A N 1
ATOM 1704 C CA . LYS A 1 203 ? -31.269 12.936 30.281 1.00 76.88 203 LYS A CA 1
ATOM 1705 C C . LYS A 1 203 ? -31.080 13.055 28.769 1.00 76.88 203 LYS A C 1
ATOM 1707 O O . LYS A 1 203 ? -30.499 12.152 28.169 1.00 76.88 203 LYS A O 1
ATOM 1712 N N . LYS A 1 204 ? -31.462 14.187 28.163 1.00 73.00 204 LYS A N 1
ATOM 1713 C CA . LYS A 1 204 ? -31.238 14.424 26.725 1.00 73.00 204 LYS A CA 1
ATOM 1714 C C . LYS A 1 204 ? -29.747 14.426 26.363 1.00 73.00 204 LYS A C 1
ATOM 1716 O O . LYS A 1 204 ? -29.362 13.839 25.356 1.00 73.00 204 LYS A O 1
ATOM 1721 N N . SER A 1 205 ? -28.890 14.997 27.215 1.00 70.31 205 SER A N 1
ATOM 1722 C CA . SER A 1 205 ? -27.435 14.968 26.999 1.00 70.31 205 SER A CA 1
ATOM 1723 C C . SER A 1 205 ? -26.861 13.562 27.054 1.00 70.31 205 SER A C 1
ATOM 1725 O O . SER A 1 205 ? -25.990 13.236 26.252 1.00 70.31 205 SER A O 1
ATOM 1727 N N . ASN A 1 206 ? -27.328 12.743 27.994 1.00 73.25 206 ASN A N 1
ATOM 1728 C CA . ASN A 1 206 ? -26.874 11.365 28.124 1.00 73.25 206 ASN A CA 1
ATOM 1729 C C . ASN A 1 206 ? -27.313 10.533 26.907 1.00 73.25 206 ASN A C 1
ATOM 1731 O O . ASN A 1 206 ? -26.489 9.851 26.304 1.00 73.25 206 ASN A O 1
ATOM 1735 N N . ARG A 1 207 ? -28.573 10.684 26.469 1.00 73.50 207 ARG A N 1
ATOM 1736 C CA . ARG A 1 207 ? -29.096 10.039 25.251 1.00 73.50 207 ARG A CA 1
ATOM 1737 C C . ARG A 1 207 ? -28.264 10.396 24.012 1.00 73.50 207 ARG A C 1
ATOM 1739 O O . ARG A 1 207 ? -27.879 9.497 23.273 1.00 73.50 207 ARG A O 1
ATOM 1746 N N . TYR A 1 208 ? -27.918 11.675 23.833 1.00 72.50 208 TYR A N 1
ATOM 1747 C CA . TYR A 1 208 ? -27.073 12.134 22.723 1.00 72.50 208 TYR A CA 1
ATOM 1748 C C . TYR A 1 208 ? -25.693 11.462 22.712 1.00 72.50 208 TYR A C 1
ATOM 1750 O O . TYR A 1 208 ? -25.306 10.862 21.711 1.00 72.50 208 TYR A O 1
ATOM 1758 N N . TYR A 1 209 ? -24.951 11.527 23.826 1.00 73.12 209 TYR A N 1
ATOM 1759 C CA . TYR A 1 209 ? -23.611 10.935 23.875 1.00 73.12 209 TYR A CA 1
ATOM 1760 C C . TYR A 1 209 ? -23.655 9.408 23.749 1.00 73.12 209 TYR A C 1
ATOM 1762 O O . TYR A 1 209 ? -22.783 8.850 23.093 1.00 73.12 209 TYR A O 1
ATOM 1770 N N . ARG A 1 210 ? -24.672 8.730 24.303 1.00 73.19 210 ARG A N 1
ATOM 1771 C CA . ARG A 1 210 ? -24.868 7.283 24.108 1.00 73.19 210 ARG A CA 1
ATOM 1772 C C . ARG A 1 210 ? -25.084 6.932 22.637 1.00 73.19 210 ARG A C 1
ATOM 1774 O O . ARG A 1 210 ? -24.393 6.054 22.133 1.00 73.19 210 ARG A O 1
ATOM 1781 N N . ALA A 1 211 ? -25.976 7.639 21.943 1.00 71.31 211 ALA A N 1
ATOM 1782 C CA . ALA A 1 211 ? -26.233 7.411 20.521 1.00 71.31 211 ALA A CA 1
ATOM 1783 C C . ALA A 1 211 ? -24.978 7.656 19.666 1.00 71.31 211 ALA A C 1
ATOM 1785 O O . ALA A 1 211 ? -24.643 6.843 18.807 1.00 71.31 211 ALA A O 1
ATOM 1786 N N . LEU A 1 212 ? -24.240 8.736 19.940 1.00 68.69 212 LEU A N 1
ATOM 1787 C CA . LEU A 1 212 ? -23.007 9.059 19.225 1.00 68.69 212 LEU A CA 1
ATOM 1788 C C . LEU A 1 212 ? -21.908 8.013 19.464 1.00 68.69 212 LEU A C 1
ATOM 1790 O O . LEU A 1 212 ? -21.288 7.543 18.515 1.00 68.69 212 LEU A O 1
ATOM 1794 N N . LEU A 1 213 ? -21.691 7.611 20.720 1.00 77.31 213 LEU A N 1
ATOM 1795 C CA . LEU A 1 213 ? -20.727 6.565 21.065 1.00 77.31 213 LEU A CA 1
ATOM 1796 C C . LEU A 1 213 ? -21.120 5.213 20.451 1.00 77.31 213 LEU A C 1
ATOM 1798 O O . LEU A 1 213 ? -20.236 4.502 19.984 1.00 77.31 213 LEU A O 1
ATOM 1802 N N . LYS A 1 214 ? -22.420 4.877 20.402 1.00 73.44 214 LYS A N 1
ATOM 1803 C CA . LYS A 1 214 ? -22.933 3.677 19.717 1.00 73.44 214 LYS A CA 1
ATOM 1804 C C . LYS A 1 214 ? -22.608 3.722 18.222 1.00 73.44 214 LYS A C 1
ATOM 1806 O O . LYS A 1 214 ? -22.044 2.762 17.718 1.00 73.44 214 LYS A O 1
ATOM 1811 N N . LYS A 1 215 ? -22.863 4.843 17.536 1.00 69.00 215 LYS A N 1
ATOM 1812 C CA . LYS A 1 215 ? -22.515 5.017 16.110 1.00 69.00 215 LYS A CA 1
ATOM 1813 C C . LYS A 1 215 ? -21.012 4.876 15.851 1.00 69.00 215 LYS A C 1
ATOM 1815 O O . LYS A 1 215 ? -20.622 4.134 14.956 1.00 69.00 215 LYS A O 1
ATOM 1820 N N . ILE A 1 216 ? -20.174 5.529 16.661 1.00 66.88 216 ILE A N 1
ATOM 1821 C CA . ILE A 1 216 ? -18.709 5.425 16.542 1.00 66.88 216 ILE A CA 1
ATOM 1822 C C . ILE A 1 216 ? -18.255 3.975 16.765 1.00 66.88 216 ILE A C 1
ATOM 1824 O O . ILE A 1 216 ? -17.446 3.478 15.993 1.00 66.88 216 ILE A O 1
ATOM 1828 N N . ARG A 1 217 ? -18.797 3.276 17.772 1.00 74.19 217 ARG A N 1
ATOM 1829 C CA . ARG A 1 217 ? -18.491 1.858 18.038 1.00 74.19 217 ARG A CA 1
ATOM 1830 C C . ARG A 1 217 ? -18.928 0.937 16.907 1.00 74.19 217 ARG A C 1
ATOM 1832 O O . ARG A 1 217 ? -18.127 0.126 16.477 1.00 74.19 217 ARG A O 1
ATOM 1839 N N . ILE A 1 218 ? -20.154 1.083 16.401 1.00 66.12 218 ILE A N 1
ATOM 1840 C CA . ILE A 1 218 ? -20.641 0.305 15.252 1.00 66.12 218 ILE A CA 1
ATOM 1841 C C . ILE A 1 218 ? -19.721 0.520 14.052 1.00 66.12 218 ILE A C 1
ATOM 1843 O O . ILE A 1 218 ? -19.387 -0.440 13.372 1.00 66.12 218 ILE A O 1
ATOM 1847 N N . ARG A 1 219 ? -19.265 1.754 13.806 1.00 63.31 219 ARG A N 1
ATOM 1848 C CA . ARG A 1 219 ? -18.343 2.030 12.701 1.00 63.31 219 ARG A CA 1
ATOM 1849 C C . ARG A 1 219 ? -16.958 1.445 12.943 1.00 63.31 219 ARG A C 1
ATOM 1851 O O . ARG A 1 219 ? -16.430 0.850 12.019 1.00 63.31 219 ARG A O 1
ATOM 1858 N N . ILE A 1 220 ? -16.405 1.556 14.153 1.00 64.19 220 ILE A N 1
ATOM 1859 C CA . ILE A 1 220 ? -15.158 0.865 14.520 1.00 64.19 220 ILE A CA 1
ATOM 1860 C C . ILE A 1 220 ? -15.317 -0.631 14.253 1.00 64.19 220 ILE A C 1
ATOM 1862 O O . ILE A 1 220 ? -14.515 -1.180 13.519 1.00 64.19 220 ILE A O 1
ATOM 1866 N N . ASN A 1 221 ? -16.391 -1.255 14.739 1.00 61.09 221 ASN A N 1
ATOM 1867 C CA . ASN A 1 221 ? -16.649 -2.678 14.537 1.00 61.09 221 ASN A CA 1
ATOM 1868 C C . ASN A 1 221 ? -16.817 -3.031 13.057 1.00 61.09 221 ASN A C 1
ATOM 1870 O O . ASN A 1 221 ? -16.279 -4.036 12.625 1.00 61.09 221 ASN A O 1
ATOM 1874 N N . ARG A 1 222 ? -17.517 -2.210 12.264 1.00 59.00 222 ARG A N 1
ATOM 1875 C CA . ARG A 1 222 ? -17.650 -2.422 10.816 1.00 59.00 222 ARG A CA 1
ATOM 1876 C C . ARG A 1 222 ? -16.309 -2.312 10.103 1.00 59.00 222 ARG A C 1
ATOM 1878 O O . ARG A 1 222 ? -16.009 -3.195 9.328 1.00 59.00 222 ARG A O 1
ATOM 1885 N N . VAL A 1 223 ? -15.497 -1.292 10.388 1.00 55.38 223 VAL A N 1
ATOM 1886 C CA . VAL A 1 223 ? -14.165 -1.139 9.772 1.00 55.38 223 VAL A CA 1
ATOM 1887 C C . VAL A 1 223 ? -13.210 -2.243 10.248 1.00 55.38 223 VAL A C 1
ATOM 1889 O O . VAL A 1 223 ? -12.414 -2.744 9.470 1.00 55.38 223 VAL A O 1
ATOM 1892 N N . SER A 1 224 ? -13.318 -2.674 11.506 1.00 54.50 224 SER A N 1
ATOM 1893 C CA . SER A 1 224 ? -12.554 -3.804 12.043 1.00 54.50 224 SER A CA 1
ATOM 1894 C C . SER A 1 224 ? -12.988 -5.153 11.460 1.00 54.50 224 SER A C 1
ATOM 1896 O O . SER A 1 224 ? -12.147 -6.036 11.343 1.00 54.50 224 SER A O 1
ATOM 1898 N N . LYS A 1 225 ? -14.267 -5.313 11.090 1.00 48.31 225 LYS A N 1
ATOM 1899 C CA . LYS A 1 225 ? -14.814 -6.519 10.442 1.00 48.31 225 LYS A CA 1
ATOM 1900 C C . LYS A 1 225 ? -14.675 -6.507 8.914 1.00 48.31 225 LYS A C 1
ATOM 1902 O O . LYS A 1 225 ? -14.647 -7.570 8.319 1.00 48.31 225 LYS A O 1
ATOM 1907 N N . SER A 1 226 ? -14.580 -5.334 8.287 1.00 44.91 226 SER A N 1
ATOM 1908 C CA . SER A 1 226 ? -14.466 -5.166 6.831 1.00 44.91 226 SER A CA 1
ATOM 1909 C C . SER A 1 226 ? -13.023 -5.075 6.333 1.00 44.91 226 SER A C 1
ATOM 1911 O O . SER A 1 226 ? -12.812 -4.641 5.201 1.00 44.91 226 SER A O 1
ATOM 1913 N N . GLY A 1 227 ? -12.023 -5.383 7.164 1.00 49.06 227 GLY A N 1
ATOM 1914 C CA . GLY A 1 227 ? -10.658 -5.523 6.664 1.00 49.06 227 GLY A CA 1
ATOM 1915 C C . GLY A 1 227 ? -10.659 -6.672 5.666 1.00 49.06 227 GLY A C 1
ATOM 1916 O O . GLY A 1 227 ? -10.829 -7.817 6.079 1.00 49.06 227 GLY A O 1
ATOM 1917 N N . SER A 1 228 ? -10.543 -6.387 4.364 1.00 49.59 228 SER A N 1
ATOM 1918 C CA . SER A 1 228 ? -10.344 -7.468 3.400 1.00 49.59 228 SER A CA 1
ATOM 1919 C C . SER A 1 228 ? -9.057 -8.171 3.794 1.00 49.59 228 SER A C 1
ATOM 1921 O O . SER A 1 228 ? -8.039 -7.493 3.945 1.00 49.59 228 SER A O 1
ATOM 1923 N N . LYS A 1 229 ? -9.103 -9.491 3.990 1.00 65.12 229 LYS A N 1
ATOM 1924 C CA . LYS A 1 229 ? -7.880 -10.276 4.158 1.00 65.12 229 LYS A CA 1
ATOM 1925 C C . LYS A 1 229 ? -7.020 -10.033 2.920 1.00 65.12 229 LYS A C 1
ATOM 1927 O O . LYS A 1 229 ? -7.418 -10.401 1.818 1.00 65.12 229 LYS A O 1
ATOM 1932 N N . SER A 1 230 ? -5.911 -9.323 3.092 1.00 81.75 230 SER A N 1
ATOM 1933 C CA . SER A 1 230 ? -4.897 -9.215 2.056 1.00 81.75 230 SER A CA 1
ATOM 1934 C C . SER A 1 230 ? -4.244 -10.580 1.892 1.00 81.75 230 SER A C 1
ATOM 1936 O O . SER A 1 230 ? -3.946 -11.237 2.887 1.00 81.75 230 SER A O 1
ATOM 1938 N N . GLN A 1 231 ? -4.025 -11.006 0.654 1.00 93.50 231 GLN A N 1
ATOM 1939 C CA . GLN A 1 231 ? -3.217 -12.186 0.378 1.00 93.50 231 GLN A CA 1
ATOM 1940 C C . GLN A 1 231 ? -1.766 -11.905 0.783 1.00 93.50 231 GLN A C 1
ATOM 1942 O O . GLN A 1 231 ? -1.238 -10.827 0.503 1.00 93.50 231 GLN A O 1
ATOM 1947 N N . VAL A 1 232 ? -1.133 -12.863 1.453 1.00 96.62 232 VAL A N 1
ATOM 1948 C CA . VAL A 1 232 ? 0.301 -12.802 1.747 1.00 96.62 232 VAL A CA 1
ATOM 1949 C C . VAL A 1 232 ? 1.035 -13.476 0.606 1.00 96.62 232 VAL A C 1
ATOM 1951 O O . VAL A 1 232 ? 0.710 -14.619 0.258 1.00 96.62 232 VAL A O 1
ATOM 1954 N N . GLY A 1 233 ? 2.000 -12.760 0.041 1.00 97.94 233 GLY A N 1
ATOM 1955 C CA . GLY A 1 233 ? 2.957 -13.324 -0.890 1.00 97.94 233 GLY A CA 1
ATOM 1956 C C . GLY A 1 233 ? 4.378 -13.316 -0.356 1.00 97.94 233 GLY A C 1
ATOM 1957 O O . GLY A 1 233 ? 4.674 -12.593 0.598 1.00 97.94 233 GLY A O 1
ATOM 1958 N N . VAL A 1 234 ? 5.252 -14.101 -0.981 1.00 98.38 234 VAL A N 1
ATOM 1959 C CA . VAL A 1 234 ? 6.699 -14.048 -0.740 1.00 98.38 234 VAL A CA 1
ATOM 1960 C C . VAL A 1 234 ? 7.475 -14.173 -2.050 1.00 98.38 234 VAL A C 1
ATOM 1962 O O . VAL A 1 234 ? 6.995 -14.813 -2.980 1.00 98.38 234 VAL A O 1
ATOM 1965 N N . PHE A 1 235 ? 8.667 -13.590 -2.102 1.00 98.44 235 PHE A N 1
ATOM 1966 C CA . PHE A 1 235 ? 9.749 -14.000 -3.001 1.00 98.44 235 PHE A CA 1
ATOM 1967 C C . PHE A 1 235 ? 10.804 -14.739 -2.180 1.00 98.44 235 PHE A C 1
ATOM 1969 O O . PHE A 1 235 ? 11.131 -14.284 -1.082 1.00 98.44 235 PHE A O 1
ATOM 1976 N N . MET A 1 236 ? 11.327 -15.849 -2.697 1.00 96.94 236 MET A N 1
ATOM 1977 C CA . MET A 1 236 ? 12.440 -16.614 -2.125 1.00 96.94 236 MET A CA 1
ATOM 1978 C C . MET A 1 236 ? 13.222 -17.268 -3.265 1.00 96.94 236 MET A C 1
ATOM 1980 O O . MET A 1 236 ? 12.612 -17.739 -4.221 1.00 96.94 236 MET A O 1
ATOM 1984 N N . GLU A 1 237 ? 14.542 -17.366 -3.147 1.00 94.94 237 GLU A N 1
ATOM 1985 C CA . GLU A 1 237 ? 15.335 -18.229 -4.034 1.00 94.94 237 GLU A CA 1
ATOM 1986 C C . GLU A 1 237 ? 15.004 -19.704 -3.788 1.00 94.94 237 GLU A C 1
ATOM 1988 O O . GLU A 1 237 ? 14.479 -20.048 -2.725 1.00 94.94 237 GLU A O 1
ATOM 1993 N N . ASN A 1 238 ? 15.325 -20.582 -4.741 1.00 95.62 238 ASN A N 1
ATOM 1994 C CA . ASN A 1 238 ? 15.105 -22.031 -4.643 1.00 95.62 238 ASN A CA 1
ATOM 1995 C C . ASN A 1 238 ? 13.676 -22.391 -4.172 1.00 95.62 238 ASN A C 1
ATOM 1997 O O . ASN A 1 238 ? 13.508 -23.036 -3.127 1.00 95.62 238 ASN A O 1
ATOM 2001 N N . PRO A 1 239 ? 12.627 -21.950 -4.902 1.00 96.56 239 PRO A N 1
ATOM 2002 C CA . PRO A 1 239 ? 11.234 -22.018 -4.454 1.00 96.56 239 PRO A CA 1
ATOM 2003 C C . PRO A 1 239 ? 10.775 -23.417 -4.045 1.00 96.56 239 PRO A C 1
ATOM 2005 O O . PRO A 1 239 ? 10.066 -23.547 -3.045 1.00 96.56 239 PRO A O 1
ATOM 2008 N N . TYR A 1 240 ? 11.212 -24.448 -4.774 1.00 97.38 240 TYR A N 1
ATOM 2009 C CA . TYR A 1 240 ? 10.855 -25.846 -4.523 1.00 97.38 240 TYR A CA 1
ATOM 2010 C C . TYR A 1 240 ? 11.195 -26.305 -3.099 1.00 97.38 240 TYR A C 1
ATOM 2012 O O . TYR A 1 240 ? 10.415 -27.040 -2.497 1.00 97.38 240 TYR A O 1
ATOM 2020 N N . SER A 1 241 ? 12.295 -25.810 -2.526 1.00 97.06 241 SER A N 1
ATOM 2021 C CA . SER A 1 241 ? 12.744 -26.169 -1.173 1.00 97.06 241 SER A CA 1
ATOM 2022 C C . SER A 1 241 ? 12.313 -25.136 -0.132 1.00 97.06 241 SER A C 1
ATOM 2024 O O . SER A 1 241 ? 11.792 -25.465 0.938 1.00 97.06 241 SER A O 1
ATOM 2026 N N . ASN A 1 242 ? 12.500 -23.855 -0.445 1.00 97.38 242 ASN A N 1
ATOM 2027 C CA . ASN A 1 242 ? 12.366 -22.779 0.529 1.00 97.38 242 ASN A CA 1
ATOM 2028 C C . ASN A 1 242 ? 10.909 -22.429 0.854 1.00 97.38 242 ASN A C 1
ATOM 2030 O O . ASN A 1 242 ? 10.594 -22.123 2.010 1.00 97.38 242 ASN A O 1
ATOM 2034 N N . LEU A 1 243 ? 10.002 -22.513 -0.125 1.00 97.62 243 LEU A N 1
ATOM 2035 C CA . LEU A 1 243 ? 8.592 -22.213 0.108 1.00 97.62 243 LEU A CA 1
ATOM 2036 C C . LEU A 1 243 ? 7.924 -23.264 1.020 1.00 97.62 243 LEU A C 1
ATOM 2038 O O . LEU A 1 243 ? 7.342 -22.855 2.029 1.00 97.62 243 LEU A O 1
ATOM 2042 N N . PRO A 1 244 ? 8.030 -24.591 0.777 1.00 97.69 244 PRO A N 1
ATOM 2043 C CA . PRO A 1 244 ? 7.470 -25.591 1.689 1.00 97.69 244 PRO A CA 1
ATOM 2044 C C . PRO A 1 244 ? 8.047 -25.506 3.104 1.00 97.69 244 PRO A C 1
ATOM 2046 O O . PRO A 1 244 ? 7.302 -25.655 4.073 1.00 97.69 244 PRO A O 1
ATOM 2049 N N . LEU A 1 245 ? 9.342 -25.199 3.241 1.00 97.44 245 LEU A N 1
ATOM 2050 C CA . LEU A 1 245 ? 9.982 -25.024 4.544 1.00 97.44 245 LEU A CA 1
ATOM 2051 C C . LEU A 1 245 ? 9.386 -23.844 5.326 1.00 97.44 245 LEU A C 1
ATOM 2053 O O . LEU A 1 245 ? 9.097 -23.973 6.519 1.00 97.44 245 LEU A O 1
ATOM 2057 N N . LEU A 1 246 ? 9.168 -22.696 4.675 1.00 97.56 246 LEU A N 1
ATOM 2058 C CA . LEU A 1 246 ? 8.517 -21.547 5.309 1.00 97.56 246 LEU A CA 1
ATOM 2059 C C . LEU A 1 246 ? 7.072 -21.875 5.717 1.00 97.56 246 LEU A C 1
ATOM 2061 O O . LEU A 1 246 ? 6.641 -21.524 6.821 1.00 97.56 246 LEU A O 1
ATOM 2065 N N . GLU A 1 247 ? 6.320 -22.558 4.851 1.00 97.38 247 GLU A N 1
ATOM 2066 C CA . GLU A 1 247 ? 4.945 -22.975 5.142 1.00 97.38 247 GLU A CA 1
ATOM 2067 C C . GLU A 1 247 ? 4.882 -23.952 6.322 1.00 97.38 247 GLU A C 1
ATOM 2069 O O . GLU A 1 247 ? 4.023 -23.792 7.188 1.00 97.38 247 GLU A O 1
ATOM 2074 N N . SER A 1 248 ? 5.818 -24.903 6.401 1.00 97.31 248 SER A N 1
ATOM 2075 C CA . SER A 1 248 ? 5.959 -25.841 7.522 1.00 97.31 248 SER A CA 1
ATOM 2076 C C . SER A 1 248 ? 6.232 -25.099 8.834 1.00 97.31 248 SER A C 1
ATOM 2078 O O . SER A 1 248 ? 5.473 -25.216 9.796 1.00 97.31 248 SER A O 1
ATOM 2080 N N . LYS A 1 249 ? 7.235 -24.212 8.849 1.00 96.44 249 LYS A N 1
ATOM 2081 C CA . LYS A 1 249 ? 7.601 -23.438 10.046 1.00 96.44 249 LYS A CA 1
ATOM 2082 C C . LYS A 1 249 ? 6.492 -22.495 10.528 1.00 96.44 249 LYS A C 1
ATOM 2084 O O . LYS A 1 249 ? 6.359 -22.230 11.724 1.00 96.44 249 LYS A O 1
ATOM 2089 N N . THR A 1 250 ? 5.693 -21.951 9.612 1.00 95.94 250 THR A N 1
ATOM 2090 C CA . THR A 1 250 ? 4.604 -21.025 9.960 1.00 95.94 250 THR A CA 1
ATOM 2091 C C . THR A 1 250 ? 3.268 -21.727 10.201 1.00 95.94 250 THR A C 1
ATOM 2093 O O . THR A 1 250 ? 2.413 -21.173 10.897 1.00 95.94 250 THR A O 1
ATOM 2096 N N . GLY A 1 251 ? 3.065 -22.928 9.656 1.00 96.31 251 GLY A N 1
ATOM 2097 C CA . GLY A 1 251 ? 1.756 -23.576 9.560 1.00 96.31 251 GLY A CA 1
ATOM 2098 C C . GLY A 1 251 ? 0.770 -22.790 8.686 1.00 96.31 251 GLY A C 1
ATOM 2099 O O . GLY A 1 251 ? -0.442 -22.847 8.909 1.00 96.31 251 GLY A O 1
ATOM 2100 N N . LYS A 1 252 ? 1.266 -21.966 7.752 1.00 95.19 252 LYS A N 1
ATOM 2101 C CA . LYS A 1 252 ? 0.460 -21.073 6.908 1.00 95.19 252 LYS A CA 1
ATOM 2102 C C . LYS A 1 252 ? 0.816 -21.265 5.442 1.00 95.19 252 LYS A C 1
ATOM 2104 O O . LYS A 1 252 ? 1.985 -21.281 5.086 1.00 95.19 252 LYS A O 1
ATOM 2109 N N . LYS A 1 253 ? -0.207 -21.351 4.590 1.00 95.12 253 LYS A N 1
ATOM 2110 C CA . LYS A 1 253 ? -0.038 -21.415 3.135 1.00 95.12 253 LYS A CA 1
ATOM 2111 C C . LYS A 1 253 ? 0.148 -20.030 2.537 1.00 95.12 253 LYS A C 1
ATOM 2113 O O . LYS A 1 253 ? -0.693 -19.151 2.754 1.00 95.12 253 LYS A O 1
ATOM 2118 N N . VAL A 1 254 ? 1.199 -19.856 1.747 1.00 96.38 254 VAL A N 1
ATOM 2119 C CA . VAL A 1 254 ? 1.441 -18.625 0.992 1.00 96.38 254 VAL A CA 1
ATOM 2120 C C . VAL A 1 254 ? 0.517 -18.600 -0.224 1.00 96.38 254 VAL A C 1
ATOM 2122 O O . VAL A 1 254 ? 0.388 -19.580 -0.956 1.00 96.38 254 VAL A O 1
ATOM 2125 N N . LYS A 1 255 ? -0.159 -17.468 -0.445 1.00 97.00 255 LYS A N 1
ATOM 2126 C CA . LYS A 1 255 ? -1.155 -17.340 -1.521 1.00 97.00 255 LYS A CA 1
ATOM 2127 C C . LYS A 1 255 ? -0.607 -16.724 -2.792 1.00 97.00 255 LYS A C 1
ATOM 2129 O O . LYS A 1 255 ? -1.229 -16.907 -3.835 1.00 97.00 255 LYS A O 1
ATOM 2134 N N . VAL A 1 256 ? 0.521 -16.024 -2.711 1.00 98.25 256 VAL A N 1
ATOM 2135 C CA . VAL A 1 256 ? 1.178 -15.447 -3.881 1.00 98.25 256 VAL A CA 1
ATOM 2136 C C . VAL A 1 256 ? 2.676 -15.704 -3.836 1.00 98.25 256 VAL A C 1
ATOM 2138 O O . VAL A 1 256 ? 3.302 -15.514 -2.800 1.00 98.25 256 VAL A O 1
ATOM 2141 N N . PHE A 1 257 ? 3.262 -16.119 -4.945 1.00 98.56 257 PHE A N 1
ATOM 2142 C CA . PHE A 1 257 ? 4.707 -16.240 -5.057 1.00 98.56 257 PHE A CA 1
ATOM 2143 C C . PHE A 1 257 ? 5.202 -15.248 -6.101 1.00 98.56 257 PHE A C 1
ATOM 2145 O O . PHE A 1 257 ? 4.694 -15.228 -7.221 1.00 98.56 257 PHE A O 1
ATOM 2152 N N . LEU A 1 258 ? 6.123 -14.378 -5.694 1.00 98.62 258 LEU A N 1
ATOM 2153 C CA . LEU A 1 258 ? 6.816 -13.472 -6.598 1.00 98.62 258 LEU A CA 1
ATOM 2154 C C . LEU A 1 258 ? 8.054 -14.178 -7.136 1.00 98.62 258 LEU A C 1
ATOM 2156 O O . LEU A 1 258 ? 8.788 -14.764 -6.349 1.00 98.62 258 LEU A O 1
ATOM 2160 N N . TRP A 1 259 ? 8.296 -14.066 -8.438 1.00 96.12 259 TRP A N 1
ATOM 2161 C CA . TRP A 1 259 ? 9.612 -14.274 -9.036 1.00 96.12 259 TRP A CA 1
ATOM 2162 C C . TRP A 1 259 ? 9.865 -13.264 -10.153 1.00 96.12 259 TRP A C 1
ATOM 2164 O O . TRP A 1 259 ? 8.957 -12.539 -10.575 1.00 96.12 259 TRP A O 1
ATOM 2174 N N . TYR A 1 260 ? 11.116 -13.209 -10.587 1.00 96.75 260 TYR A N 1
ATOM 2175 C CA . TYR A 1 260 ? 11.623 -12.297 -11.600 1.00 96.75 260 TYR A CA 1
ATOM 2176 C C . TYR A 1 260 ? 12.069 -13.117 -12.793 1.00 96.75 260 TYR A C 1
ATOM 2178 O O . TYR A 1 260 ? 12.632 -14.194 -12.601 1.00 96.75 260 TYR A O 1
ATOM 2186 N N . GLN A 1 261 ? 11.773 -12.636 -13.994 1.00 96.25 261 GLN A N 1
ATOM 2187 C CA . GLN A 1 261 ? 12.194 -13.302 -15.213 1.00 96.25 261 GLN A CA 1
ATOM 2188 C C . GLN A 1 261 ? 12.426 -12.281 -16.322 1.00 96.25 261 GLN A C 1
ATOM 2190 O O . GLN A 1 261 ? 11.659 -11.319 -16.480 1.00 96.25 261 GLN A O 1
ATOM 2195 N N . SER A 1 262 ? 13.501 -12.491 -17.070 1.00 96.19 262 SER A N 1
ATOM 2196 C CA . SER A 1 262 ? 13.861 -11.667 -18.207 1.00 96.19 262 SER A CA 1
ATOM 2197 C C . SER A 1 262 ? 12.928 -11.932 -19.389 1.00 96.19 262 SER A C 1
ATOM 2199 O O . SER A 1 262 ? 12.514 -13.058 -19.643 1.00 96.19 262 SER A O 1
ATOM 2201 N N . MET A 1 263 ? 12.643 -10.891 -20.172 1.00 95.38 263 MET A N 1
ATOM 2202 C CA . MET A 1 263 ? 11.958 -11.025 -21.462 1.00 95.38 263 MET A CA 1
ATOM 2203 C C . MET A 1 263 ? 12.690 -11.957 -22.446 1.00 95.38 263 MET A C 1
ATOM 2205 O O . MET A 1 263 ? 12.037 -12.598 -23.272 1.00 95.38 263 MET A O 1
ATOM 2209 N N . ALA A 1 264 ? 14.020 -12.052 -22.342 1.00 92.38 264 ALA A N 1
ATOM 2210 C CA . ALA A 1 264 ? 14.847 -12.916 -23.181 1.00 92.38 264 ALA A CA 1
ATOM 2211 C C . ALA A 1 264 ? 14.670 -14.411 -22.862 1.00 92.38 264 ALA A C 1
ATOM 2213 O O . ALA A 1 264 ? 15.013 -15.254 -23.682 1.00 92.38 264 ALA A O 1
ATOM 2214 N N . GLU A 1 265 ? 14.117 -14.742 -21.695 1.00 94.31 265 GLU A N 1
ATOM 2215 C CA . GLU A 1 265 ? 13.841 -16.116 -21.276 1.00 94.31 265 GLU A CA 1
ATOM 2216 C C . GLU A 1 265 ? 12.432 -16.559 -21.710 1.00 94.31 265 GLU A C 1
ATOM 2218 O O . GLU A 1 265 ? 11.617 -15.753 -22.174 1.00 94.31 265 GLU A O 1
ATOM 2223 N N . ASP A 1 266 ? 12.131 -17.847 -21.542 1.00 94.12 266 ASP A N 1
ATOM 2224 C CA . ASP A 1 266 ? 10.786 -18.420 -21.663 1.00 94.12 266 ASP A CA 1
ATOM 2225 C C . ASP A 1 266 ? 10.065 -18.466 -20.318 1.00 94.12 266 ASP A C 1
ATOM 2227 O O . ASP A 1 266 ? 10.688 -18.674 -19.279 1.00 94.12 266 ASP A O 1
ATOM 2231 N N . PHE A 1 267 ? 8.737 -18.329 -20.327 1.00 96.06 267 PHE A N 1
ATOM 2232 C CA . PHE A 1 267 ? 7.922 -18.490 -19.125 1.00 96.06 267 PHE A CA 1
ATOM 2233 C C . PHE A 1 267 ? 8.198 -19.845 -18.460 1.00 96.06 267 PHE A C 1
ATOM 2235 O O . PHE A 1 267 ? 8.006 -20.891 -19.079 1.00 96.06 267 PHE A O 1
ATOM 2242 N N . ASP A 1 268 ? 8.603 -19.837 -17.186 1.00 96.50 268 ASP A N 1
ATOM 2243 C CA . ASP A 1 268 ? 8.873 -21.068 -16.431 1.00 96.50 268 ASP A CA 1
ATOM 2244 C C . ASP A 1 268 ? 7.565 -21.822 -16.115 1.00 96.50 268 ASP A C 1
ATOM 2246 O O . ASP A 1 268 ? 6.934 -21.653 -15.063 1.00 96.50 268 ASP A O 1
ATOM 2250 N N . VAL A 1 269 ? 7.139 -22.661 -17.064 1.00 95.25 269 VAL A N 1
ATOM 2251 C CA . VAL A 1 269 ? 5.920 -23.478 -16.972 1.00 95.25 269 VAL A CA 1
ATOM 2252 C C . VAL A 1 269 ? 6.001 -24.475 -15.817 1.00 95.25 269 VAL A C 1
ATOM 2254 O O . VAL A 1 269 ? 4.970 -24.766 -15.202 1.00 95.25 269 VAL A O 1
ATOM 2257 N N . ASN A 1 270 ? 7.194 -24.970 -15.481 1.00 96.12 270 ASN A N 1
ATOM 2258 C CA . ASN A 1 270 ? 7.383 -25.944 -14.408 1.00 96.12 270 ASN A CA 1
ATOM 2259 C C . ASN A 1 270 ? 7.111 -25.300 -13.048 1.00 96.12 270 ASN A C 1
ATOM 2261 O O . ASN A 1 270 ? 6.261 -25.784 -12.290 1.00 96.12 270 ASN A O 1
ATOM 2265 N N . LEU A 1 271 ? 7.733 -24.150 -12.774 1.00 97.31 271 LEU A N 1
ATOM 2266 C CA . LEU A 1 271 ? 7.480 -23.392 -11.551 1.00 97.31 271 LEU A CA 1
ATOM 2267 C C . LEU A 1 271 ? 6.027 -22.913 -11.488 1.00 97.31 271 LEU A C 1
ATOM 2269 O O . LEU A 1 271 ? 5.373 -23.035 -10.447 1.00 97.31 271 LEU A O 1
ATOM 2273 N N . ALA A 1 272 ? 5.492 -22.410 -12.602 1.00 97.00 272 ALA A N 1
ATOM 2274 C CA . ALA A 1 272 ? 4.111 -21.951 -12.685 1.00 97.00 272 ALA A CA 1
ATOM 2275 C C . ALA A 1 272 ? 3.103 -23.069 -12.374 1.00 97.00 272 ALA A C 1
ATOM 2277 O O . ALA A 1 272 ? 2.169 -22.867 -11.588 1.00 97.00 272 ALA A O 1
ATOM 2278 N N . SER A 1 273 ? 3.304 -24.256 -12.949 1.00 95.62 273 SER A N 1
ATOM 2279 C CA . SER A 1 273 ? 2.447 -25.426 -12.737 1.00 95.62 273 SER A CA 1
ATOM 2280 C C . SER A 1 273 ? 2.566 -25.954 -11.312 1.00 95.62 273 SER A C 1
ATOM 2282 O O . SER A 1 273 ? 1.545 -26.207 -10.666 1.00 95.62 273 SER A O 1
ATOM 2284 N N . TRP A 1 274 ? 3.785 -26.022 -10.769 1.00 97.88 274 TRP A N 1
ATOM 2285 C CA . TRP A 1 274 ? 4.023 -26.427 -9.385 1.00 97.88 274 TRP A CA 1
ATOM 2286 C C . TRP A 1 274 ? 3.348 -25.482 -8.380 1.00 97.88 274 TRP A C 1
ATOM 2288 O O . TRP A 1 274 ? 2.665 -25.931 -7.457 1.00 97.88 274 TRP A O 1
ATOM 2298 N N . LEU A 1 275 ? 3.448 -24.163 -8.575 1.00 97.88 275 LEU A N 1
ATOM 2299 C CA . LEU A 1 275 ? 2.762 -23.182 -7.726 1.00 97.88 275 LEU A CA 1
ATOM 2300 C C . LEU A 1 275 ? 1.240 -23.272 -7.854 1.00 97.88 275 LEU A C 1
ATOM 2302 O O . LEU A 1 275 ? 0.530 -23.223 -6.842 1.00 97.88 275 LEU A O 1
ATOM 2306 N N . ARG A 1 276 ? 0.727 -23.455 -9.077 1.00 95.62 276 ARG A N 1
ATOM 2307 C CA . ARG A 1 276 ? -0.709 -23.619 -9.329 1.00 95.62 276 ARG A CA 1
ATOM 2308 C C . ARG A 1 276 ? -1.267 -24.852 -8.626 1.00 95.62 276 ARG A C 1
ATOM 2310 O O . ARG A 1 276 ? -2.296 -24.728 -7.961 1.00 95.62 276 ARG A O 1
ATOM 2317 N N . ALA A 1 277 ? -0.584 -25.994 -8.708 1.00 95.88 277 ALA A N 1
ATOM 2318 C CA . ALA A 1 277 ? -0.980 -27.236 -8.036 1.00 95.88 277 ALA A CA 1
ATOM 2319 C C . ALA A 1 277 ? -1.091 -27.070 -6.508 1.00 95.88 277 ALA A C 1
ATOM 2321 O O . ALA A 1 277 ? -1.894 -27.729 -5.852 1.00 95.88 277 ALA A O 1
ATOM 2322 N N . ARG A 1 278 ? -0.342 -26.122 -5.932 1.00 94.81 278 ARG A N 1
ATOM 2323 C CA . ARG A 1 278 ? -0.374 -25.782 -4.499 1.00 94.81 278 ARG A CA 1
ATOM 2324 C C . ARG A 1 278 ? -1.397 -24.697 -4.138 1.00 94.81 278 ARG A C 1
ATOM 2326 O O . ARG A 1 278 ? -1.515 -24.322 -2.968 1.00 94.81 278 ARG A O 1
ATOM 2333 N N . GLY A 1 279 ? -2.135 -24.171 -5.117 1.00 95.44 279 GLY A N 1
ATOM 2334 C CA . GLY A 1 279 ? -3.077 -23.066 -4.930 1.00 95.44 279 GLY A CA 1
ATOM 2335 C C . GLY A 1 279 ? -2.400 -21.715 -4.668 1.00 95.44 279 GLY A C 1
ATOM 2336 O O . GLY A 1 279 ? -2.998 -20.843 -4.022 1.00 95.44 279 GLY A O 1
ATOM 2337 N N . THR A 1 280 ? -1.161 -21.540 -5.136 1.00 97.38 280 THR A N 1
ATOM 2338 C CA . THR A 1 280 ? -0.383 -20.301 -5.030 1.00 97.38 280 THR A CA 1
ATOM 2339 C C . THR A 1 280 ? -0.438 -19.550 -6.362 1.00 97.38 280 THR A C 1
ATOM 2341 O O . THR A 1 280 ? -0.110 -20.085 -7.414 1.00 97.38 280 THR A O 1
ATOM 2344 N N . THR A 1 281 ? -0.897 -18.297 -6.332 1.00 97.62 281 THR A N 1
ATOM 2345 C CA . THR A 1 281 ? -0.960 -17.433 -7.523 1.00 97.62 281 THR A CA 1
ATOM 2346 C C . THR A 1 281 ? 0.412 -16.843 -7.827 1.00 97.62 281 THR A C 1
ATOM 2348 O O . THR A 1 281 ? 1.175 -16.526 -6.918 1.00 97.62 281 THR A O 1
ATOM 2351 N N . ILE A 1 282 ? 0.707 -16.636 -9.101 1.00 98.00 282 ILE A N 1
ATOM 2352 C CA . ILE A 1 282 ? 1.973 -16.067 -9.556 1.00 98.00 282 ILE A CA 1
ATOM 2353 C C . ILE A 1 282 ? 1.907 -14.539 -9.495 1.00 98.00 282 ILE A C 1
ATOM 2355 O O . ILE A 1 282 ? 0.925 -13.941 -9.941 1.00 98.00 282 ILE A O 1
ATOM 2359 N N . GLN A 1 283 ? 2.957 -13.900 -8.988 1.00 98.62 283 GLN A N 1
ATOM 2360 C CA . GLN A 1 283 ? 3.300 -12.514 -9.290 1.00 98.62 283 GLN A CA 1
ATOM 2361 C C . GLN A 1 283 ? 4.597 -12.516 -10.098 1.00 98.62 283 GLN A C 1
ATOM 2363 O O . GLN A 1 283 ? 5.654 -12.810 -9.562 1.00 98.62 283 GLN A O 1
ATOM 2368 N N . LEU A 1 284 ? 4.517 -12.183 -11.381 1.00 98.50 284 LEU A N 1
ATOM 2369 C CA . LEU A 1 284 ? 5.661 -12.222 -12.285 1.00 98.50 284 LEU A CA 1
ATOM 2370 C C . LEU A 1 284 ? 6.215 -10.810 -12.468 1.00 98.50 284 LEU A C 1
ATOM 2372 O O . LEU A 1 284 ? 5.520 -9.951 -13.014 1.00 98.50 284 LEU A O 1
ATOM 2376 N N . ALA A 1 285 ? 7.444 -10.562 -12.014 1.00 98.12 285 ALA A N 1
ATOM 2377 C CA . ALA A 1 285 ? 8.215 -9.411 -12.466 1.00 98.12 285 ALA A CA 1
ATOM 2378 C C . ALA A 1 285 ? 8.757 -9.727 -13.860 1.00 98.12 285 ALA A C 1
ATOM 2380 O O . ALA A 1 285 ? 9.615 -10.591 -14.001 1.00 98.12 285 ALA A O 1
ATOM 2381 N N . PHE A 1 286 ? 8.207 -9.066 -14.874 1.00 98.00 286 PHE A N 1
ATOM 2382 C CA . PHE A 1 286 ? 8.647 -9.235 -16.253 1.00 98.00 286 PHE A CA 1
ATOM 2383 C C . PHE A 1 286 ? 9.626 -8.119 -16.603 1.00 98.00 286 PHE A C 1
ATOM 2385 O O . PHE A 1 286 ? 9.273 -6.933 -16.546 1.00 98.00 286 PHE A O 1
ATOM 2392 N N . GLU A 1 287 ? 10.854 -8.503 -16.925 1.00 97.25 287 GLU A N 1
ATOM 2393 C CA . GLU A 1 287 ? 11.996 -7.601 -16.931 1.00 97.25 287 GLU A CA 1
ATOM 2394 C C . GLU A 1 287 ? 12.664 -7.547 -18.313 1.00 97.25 287 GLU A C 1
ATOM 2396 O O . GLU A 1 287 ? 13.407 -8.458 -18.673 1.00 97.25 287 GLU A O 1
ATOM 2401 N N . PRO A 1 288 ? 12.448 -6.481 -19.104 1.00 95.62 288 PRO A N 1
ATOM 2402 C CA . PRO A 1 288 ? 13.138 -6.284 -20.380 1.00 95.62 288 PRO A CA 1
ATOM 2403 C C . PRO A 1 288 ? 14.631 -5.992 -20.169 1.00 95.62 288 PRO A C 1
ATOM 2405 O O . PRO A 1 288 ? 15.032 -4.838 -20.060 1.00 95.62 288 PRO A O 1
ATOM 2408 N N . HIS A 1 289 ? 15.449 -7.030 -20.026 1.00 94.56 289 HIS A N 1
ATOM 2409 C CA . HIS A 1 289 ? 16.906 -6.938 -19.935 1.00 94.56 289 HIS A CA 1
ATOM 2410 C C . HIS A 1 289 ? 17.541 -8.286 -20.279 1.00 94.56 289 HIS A C 1
ATOM 2412 O O . HIS A 1 289 ? 16.885 -9.316 -20.203 1.00 94.56 289 HIS A O 1
ATOM 2418 N N . ASN A 1 290 ? 18.829 -8.305 -20.585 1.00 92.31 290 ASN A N 1
ATOM 2419 C CA . ASN A 1 290 ? 19.657 -9.499 -20.584 1.00 92.31 290 ASN A CA 1
ATOM 2420 C C . ASN A 1 290 ? 20.200 -9.729 -19.155 1.00 92.31 290 ASN A C 1
ATOM 2422 O O . ASN A 1 290 ? 20.941 -8.867 -18.662 1.00 92.31 290 ASN A O 1
ATOM 2426 N N . PRO A 1 291 ? 19.863 -10.855 -18.492 1.00 88.81 291 PRO A N 1
ATOM 2427 C CA . PRO A 1 291 ? 20.257 -11.125 -17.106 1.00 88.81 291 PRO A CA 1
ATOM 2428 C C . PRO A 1 291 ? 21.768 -11.328 -16.932 1.00 88.81 291 PRO A C 1
ATOM 2430 O O . PRO A 1 291 ? 22.287 -11.153 -15.833 1.00 88.81 291 PRO A O 1
ATOM 2433 N N . SER A 1 292 ? 22.498 -11.630 -18.009 1.00 89.75 292 SER A N 1
ATOM 2434 C CA . SER A 1 292 ? 23.958 -11.771 -18.006 1.00 89.75 292 SER A CA 1
ATOM 2435 C C . SER A 1 292 ? 24.704 -10.434 -18.108 1.00 89.75 292 SER A C 1
ATOM 2437 O O . SER A 1 292 ? 25.933 -10.420 -18.088 1.00 89.75 292 SER A O 1
ATOM 2439 N N . LYS A 1 293 ? 23.996 -9.302 -18.236 1.00 89.12 293 LYS A N 1
ATOM 2440 C CA . LYS A 1 293 ? 24.587 -7.960 -18.361 1.00 89.12 293 LYS A CA 1
ATOM 2441 C C . LYS A 1 293 ? 24.141 -7.030 -17.221 1.00 89.12 293 LYS A C 1
ATOM 2443 O O . LYS A 1 293 ? 23.035 -7.177 -16.702 1.00 89.12 293 LYS A O 1
ATOM 2448 N N . PRO A 1 294 ? 24.931 -5.997 -16.867 1.00 85.38 294 PRO A N 1
ATOM 2449 C CA . PRO A 1 294 ? 24.509 -4.977 -15.904 1.00 85.38 294 PRO A CA 1
ATOM 2450 C C . PRO A 1 294 ? 23.219 -4.274 -16.346 1.00 85.38 294 PRO A C 1
ATOM 2452 O O . PRO A 1 294 ? 23.135 -3.794 -17.471 1.00 85.38 294 PRO A O 1
ATOM 2455 N N . ALA A 1 295 ? 22.204 -4.182 -15.482 1.00 80.69 295 ALA A N 1
ATOM 2456 C CA . ALA A 1 295 ? 20.881 -3.661 -15.860 1.00 80.69 295 ALA A CA 1
ATOM 2457 C C . ALA A 1 295 ? 20.896 -2.195 -16.345 1.00 80.69 295 ALA A C 1
ATOM 2459 O O . ALA A 1 295 ? 20.113 -1.807 -17.209 1.00 80.69 295 ALA A O 1
ATOM 2460 N N . ASN A 1 296 ? 21.799 -1.368 -15.823 1.00 79.62 296 ASN A N 1
ATOM 2461 C CA . ASN A 1 296 ? 21.901 0.057 -16.147 1.00 79.62 296 ASN A CA 1
ATOM 2462 C C . ASN A 1 296 ? 22.826 0.372 -17.341 1.00 79.62 296 ASN A C 1
ATOM 2464 O O . ASN A 1 296 ? 23.156 1.544 -17.527 1.00 79.62 296 ASN A O 1
ATOM 2468 N N . ASN A 1 297 ? 23.237 -0.639 -18.119 1.00 86.62 297 ASN A N 1
ATOM 2469 C CA . ASN A 1 297 ? 23.996 -0.461 -19.359 1.00 86.62 297 ASN A CA 1
ATOM 2470 C C . ASN A 1 297 ? 23.542 -1.441 -20.458 1.00 86.62 297 ASN A C 1
ATOM 2472 O O . ASN A 1 297 ? 24.264 -2.368 -20.821 1.00 86.62 297 ASN A O 1
ATOM 2476 N N . GLN A 1 298 ? 22.308 -1.264 -20.938 1.00 91.44 298 GLN A N 1
ATOM 2477 C CA . GLN A 1 298 ? 21.676 -2.123 -21.952 1.00 91.44 298 GLN A CA 1
ATOM 2478 C C . GLN A 1 298 ? 20.792 -1.303 -22.908 1.00 91.44 298 GLN A C 1
ATOM 2480 O O . GLN A 1 298 ? 19.563 -1.282 -22.763 1.00 91.44 298 GLN A O 1
ATOM 2485 N N . PRO A 1 299 ? 21.389 -0.541 -23.844 1.00 89.81 299 PRO A N 1
ATOM 2486 C CA . PRO A 1 299 ? 20.649 0.327 -24.755 1.00 89.81 299 PRO A CA 1
ATOM 2487 C C . PRO A 1 299 ? 19.646 -0.410 -25.660 1.00 89.81 299 PRO A C 1
ATOM 2489 O O . PRO A 1 299 ? 18.663 0.195 -26.085 1.00 89.81 299 PRO A O 1
ATOM 2492 N N . GLU A 1 300 ? 19.851 -1.700 -25.917 1.00 92.31 300 GLU A N 1
ATOM 2493 C CA . GLU A 1 300 ? 18.949 -2.549 -26.697 1.00 92.31 300 GLU A CA 1
ATOM 2494 C C . GLU A 1 300 ? 17.556 -2.693 -26.043 1.00 92.31 300 GLU A C 1
ATOM 2496 O O . GLU A 1 300 ? 16.544 -2.772 -26.742 1.00 92.31 300 GLU A O 1
ATOM 2501 N N . TYR A 1 301 ? 17.475 -2.602 -24.710 1.00 93.38 301 TYR A N 1
ATOM 2502 C CA . TYR A 1 301 ? 16.233 -2.708 -23.928 1.00 93.38 301 TYR A CA 1
ATOM 2503 C C . TYR A 1 301 ? 15.654 -1.351 -23.488 1.00 93.38 301 TYR A C 1
ATOM 2505 O O . TYR A 1 301 ? 14.868 -1.270 -22.538 1.00 93.38 301 TYR A O 1
ATOM 2513 N N . ARG A 1 302 ? 16.039 -0.256 -24.155 1.00 94.62 302 ARG A N 1
ATOM 2514 C CA . ARG A 1 302 ? 15.460 1.070 -23.896 1.00 94.62 302 ARG A CA 1
ATOM 2515 C C . ARG A 1 302 ? 13.943 1.072 -24.095 1.00 94.62 302 ARG A C 1
ATOM 2517 O O . ARG A 1 302 ? 13.381 0.375 -24.932 1.00 94.62 302 ARG A O 1
ATOM 2524 N N . LEU A 1 303 ? 13.257 1.945 -23.368 1.00 97.75 303 LEU A N 1
ATOM 2525 C CA . LEU A 1 303 ? 11.813 2.139 -23.486 1.00 97.75 303 LEU A CA 1
ATOM 2526 C C . LEU A 1 303 ? 11.401 2.493 -24.922 1.00 97.75 303 LEU A C 1
ATOM 2528 O O . LEU A 1 303 ? 10.346 2.057 -25.377 1.00 97.75 303 LEU A O 1
ATOM 2532 N N . SER A 1 304 ? 12.230 3.247 -25.647 1.00 97.50 304 SER A N 1
ATOM 2533 C CA . SER A 1 304 ? 11.979 3.609 -27.043 1.00 97.50 304 SER A CA 1
ATOM 2534 C C . SER A 1 304 ? 12.007 2.411 -27.997 1.00 97.50 304 SER A C 1
ATOM 2536 O O . SER A 1 304 ? 11.169 2.363 -28.894 1.00 97.50 304 SER A O 1
ATOM 2538 N N . THR A 1 305 ? 12.882 1.419 -27.793 1.00 97.56 305 THR A N 1
ATOM 2539 C CA . THR A 1 305 ? 12.952 0.217 -28.649 1.00 97.56 305 THR A CA 1
ATOM 2540 C C . THR A 1 305 ? 11.735 -0.682 -28.429 1.00 97.56 305 THR A C 1
ATOM 2542 O O . THR A 1 305 ? 11.130 -1.159 -29.390 1.00 97.56 305 THR A O 1
ATOM 2545 N N . ILE A 1 306 ? 11.287 -0.818 -27.175 1.00 98.12 306 ILE A N 1
ATOM 2546 C CA . ILE A 1 306 ? 10.037 -1.512 -26.820 1.00 98.12 306 ILE A CA 1
ATOM 2547 C C . ILE A 1 306 ? 8.826 -0.780 -27.409 1.00 98.12 306 ILE A C 1
ATOM 2549 O O . ILE A 1 306 ? 7.944 -1.401 -27.996 1.00 98.12 306 ILE A O 1
ATOM 2553 N N . ALA A 1 307 ? 8.767 0.548 -27.277 1.00 98.44 307 ALA A N 1
ATOM 2554 C CA . ALA A 1 307 ? 7.675 1.348 -27.830 1.00 98.44 307 ALA A CA 1
ATOM 2555 C C . ALA A 1 307 ? 7.609 1.284 -29.366 1.00 98.44 307 ALA A C 1
ATOM 2557 O O . ALA A 1 307 ? 6.509 1.318 -29.917 1.00 98.44 307 ALA A O 1
ATOM 2558 N N . ALA A 1 308 ? 8.763 1.173 -30.030 1.00 98.31 308 ALA A N 1
ATOM 2559 C CA . ALA A 1 308 ? 8.889 1.036 -31.480 1.00 98.31 308 ALA A CA 1
ATOM 2560 C C . ALA A 1 308 ? 8.582 -0.381 -32.001 1.00 98.31 308 ALA A C 1
ATOM 2562 O O . ALA A 1 308 ? 8.524 -0.572 -33.211 1.00 98.31 308 ALA A O 1
ATOM 2563 N N . GLY A 1 309 ? 8.367 -1.359 -31.115 1.00 98.31 309 GLY A N 1
ATOM 2564 C CA . GLY A 1 309 ? 7.991 -2.725 -31.484 1.00 98.31 309 GLY A CA 1
ATOM 2565 C C . GLY A 1 309 ? 9.155 -3.668 -31.795 1.00 98.31 309 GLY A C 1
ATOM 2566 O O . GLY A 1 309 ? 8.936 -4.782 -32.257 1.00 98.31 309 GLY A O 1
ATOM 2567 N N . GLN A 1 310 ? 10.395 -3.273 -31.495 1.00 98.50 310 GLN A N 1
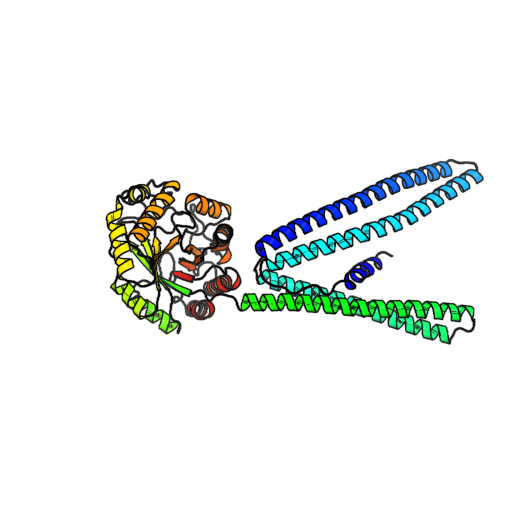ATOM 2568 C CA . GLN A 1 310 ? 11.581 -4.101 -31.768 1.00 98.50 310 GLN A CA 1
ATOM 2569 C C . GLN A 1 310 ? 11.623 -5.400 -30.945 1.00 98.50 310 GLN A C 1
ATOM 2571 O O . GLN A 1 310 ? 12.358 -6.311 -31.294 1.00 98.50 310 GLN A O 1
ATOM 2576 N N . HIS A 1 311 ? 10.821 -5.479 -29.878 1.00 98.00 311 HIS A N 1
ATOM 2577 C CA . HIS A 1 311 ? 10.718 -6.628 -28.967 1.00 98.00 311 HIS A CA 1
ATOM 2578 C C . HIS A 1 311 ? 9.355 -7.330 -29.054 1.00 98.00 311 HIS A C 1
ATOM 2580 O O . HIS A 1 311 ? 8.942 -8.049 -28.142 1.00 98.00 311 HIS A O 1
ATOM 2586 N N . ASP A 1 312 ? 8.573 -7.052 -30.102 1.00 98.62 312 ASP A N 1
ATOM 2587 C CA . ASP A 1 312 ? 7.207 -7.568 -30.195 1.00 98.62 312 ASP A CA 1
ATOM 2588 C C . ASP A 1 312 ? 7.172 -9.096 -30.286 1.00 98.62 312 ASP A C 1
ATOM 2590 O O . ASP A 1 312 ? 6.256 -9.698 -29.729 1.00 98.62 312 ASP A O 1
ATOM 2594 N N . GLY A 1 313 ? 8.159 -9.722 -30.937 1.00 98.31 313 GL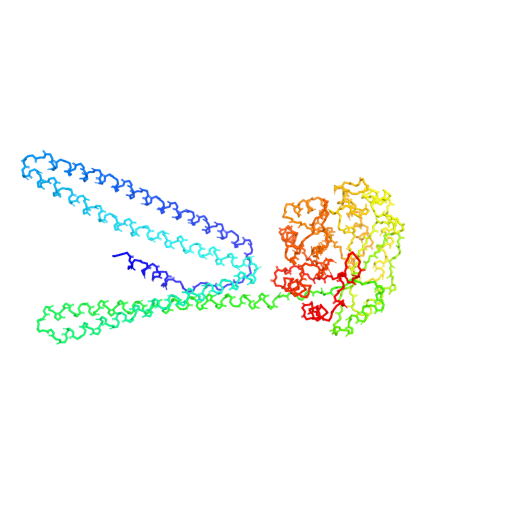Y A N 1
ATOM 2595 C CA . GLY A 1 313 ? 8.257 -11.179 -31.055 1.00 98.31 313 GLY A CA 1
ATOM 2596 C C . GLY A 1 313 ? 8.324 -11.864 -29.689 1.00 98.31 313 GLY A C 1
ATOM 2597 O O . GLY A 1 313 ? 7.521 -12.751 -29.390 1.00 98.31 313 GLY A O 1
ATOM 2598 N N . GLU A 1 314 ? 9.206 -11.387 -28.813 1.00 98.19 314 GLU A N 1
ATOM 2599 C CA . GLU A 1 314 ? 9.324 -11.854 -27.434 1.00 98.19 314 GLU A CA 1
ATOM 2600 C C . GLU A 1 314 ? 8.033 -11.586 -26.657 1.00 98.19 314 GLU A C 1
ATOM 2602 O O . GLU A 1 314 ? 7.521 -12.472 -25.973 1.00 98.19 314 GLU A O 1
ATOM 2607 N N . ILE A 1 315 ? 7.448 -10.391 -26.787 1.00 98.62 315 ILE A N 1
ATOM 2608 C CA . ILE A 1 315 ? 6.211 -10.045 -26.073 1.00 98.62 315 ILE A CA 1
ATOM 2609 C C . ILE A 1 315 ? 5.038 -10.935 -26.527 1.00 98.62 315 ILE A C 1
ATOM 2611 O O . ILE A 1 315 ? 4.226 -11.341 -25.689 1.00 98.62 315 ILE A O 1
ATOM 2615 N N . TYR A 1 316 ? 4.940 -11.270 -27.819 1.00 98.75 316 TYR A N 1
ATOM 2616 C CA . TYR A 1 316 ? 3.945 -12.210 -28.344 1.00 98.75 316 TYR A CA 1
ATOM 2617 C C . TYR A 1 316 ? 4.143 -13.610 -27.768 1.00 98.75 316 TYR A C 1
ATOM 2619 O O . TYR A 1 316 ? 3.175 -14.185 -27.261 1.00 98.75 316 TYR A O 1
ATOM 2627 N N . ARG A 1 317 ? 5.380 -14.121 -27.774 1.00 98.50 317 ARG A N 1
ATOM 2628 C CA . ARG A 1 317 ? 5.735 -15.419 -27.179 1.00 98.50 317 ARG A CA 1
ATOM 2629 C C . ARG A 1 317 ? 5.310 -15.485 -25.712 1.00 98.50 317 ARG A C 1
ATOM 2631 O O . ARG A 1 317 ? 4.573 -16.387 -25.315 1.00 98.50 317 ARG A O 1
ATOM 2638 N N . TRP A 1 318 ? 5.657 -14.468 -24.928 1.00 98.50 318 TRP A N 1
ATOM 2639 C CA . TRP A 1 318 ? 5.264 -14.359 -23.522 1.00 98.50 318 TRP A CA 1
ATOM 2640 C C . TRP A 1 318 ? 3.747 -14.293 -23.314 1.00 98.50 318 TRP A C 1
ATOM 2642 O O . TRP A 1 318 ? 3.204 -14.966 -22.434 1.00 98.50 318 TRP A O 1
ATOM 2652 N N . ALA A 1 319 ? 3.035 -13.506 -24.125 1.00 98.69 319 ALA A N 1
ATOM 2653 C CA . ALA A 1 319 ? 1.580 -13.418 -24.055 1.00 98.69 319 ALA A CA 1
ATOM 2654 C C . ALA A 1 319 ? 0.909 -14.766 -24.373 1.00 98.69 319 ALA A C 1
ATOM 2656 O O . ALA A 1 319 ? -0.053 -15.147 -23.700 1.00 98.69 319 ALA A O 1
ATOM 2657 N N . GLN A 1 320 ? 1.420 -15.502 -25.364 1.00 98.81 320 GLN A N 1
ATOM 2658 C CA . GLN A 1 320 ? 0.932 -16.830 -25.740 1.00 98.81 320 GLN A CA 1
ATOM 2659 C C . GLN A 1 320 ? 1.203 -17.864 -24.642 1.00 98.81 320 GLN A C 1
ATOM 2661 O O . GLN A 1 320 ? 0.280 -18.577 -24.252 1.00 98.81 320 GLN A O 1
ATOM 2666 N N . GLN A 1 321 ? 2.416 -17.902 -24.083 1.00 98.50 321 GLN A N 1
ATOM 2667 C CA . GLN A 1 321 ? 2.779 -18.820 -22.996 1.00 98.50 321 GLN A CA 1
ATOM 2668 C C . GLN A 1 321 ? 1.946 -18.566 -21.732 1.00 98.50 321 GLN A C 1
ATOM 2670 O O . GLN A 1 321 ? 1.393 -19.500 -21.147 1.00 98.50 321 GLN A O 1
ATOM 2675 N N . ILE A 1 322 ? 1.763 -17.298 -21.343 1.00 98.19 322 ILE A N 1
ATOM 2676 C CA . ILE A 1 322 ? 0.900 -16.953 -20.207 1.00 98.19 322 ILE A CA 1
ATOM 2677 C C . ILE A 1 322 ? -0.553 -17.337 -20.500 1.00 98.19 322 ILE A C 1
ATOM 2679 O O . ILE A 1 322 ? -1.206 -17.902 -19.624 1.00 98.19 322 ILE A O 1
ATOM 2683 N N . LYS A 1 323 ? -1.071 -17.093 -21.711 1.00 98.38 323 LYS A N 1
ATOM 2684 C CA . LYS A 1 323 ? -2.420 -17.538 -22.100 1.00 98.38 323 LYS A CA 1
ATOM 2685 C C . LYS A 1 323 ? -2.562 -19.058 -21.988 1.00 98.38 323 LYS A C 1
ATOM 2687 O O . LYS A 1 323 ? -3.526 -19.517 -21.380 1.00 98.38 323 LYS A O 1
ATOM 2692 N N . ALA A 1 324 ? -1.602 -19.813 -22.522 1.00 98.06 324 ALA A N 1
ATOM 2693 C CA . ALA A 1 324 ? -1.593 -21.275 -22.506 1.00 98.06 324 ALA A CA 1
ATOM 2694 C C . ALA A 1 324 ? -1.561 -21.845 -21.080 1.00 98.06 324 ALA A C 1
ATOM 2696 O O . ALA A 1 324 ? -2.268 -22.804 -20.783 1.00 98.06 324 ALA A O 1
ATOM 2697 N N . PHE A 1 325 ? -0.834 -21.204 -20.159 1.00 97.31 325 PHE A N 1
ATOM 2698 C CA . PHE A 1 325 ? -0.853 -21.579 -18.744 1.00 97.31 325 PHE A CA 1
ATOM 2699 C C . PHE A 1 325 ? -2.262 -21.514 -18.127 1.00 97.31 325 PHE A C 1
ATOM 2701 O O . PHE A 1 325 ? -2.580 -22.291 -17.224 1.00 97.31 325 PHE A O 1
ATOM 2708 N N . GLY A 1 326 ? -3.113 -20.578 -18.565 1.00 94.44 326 GLY A N 1
ATOM 2709 C CA . GLY A 1 326 ? -4.529 -20.465 -18.184 1.00 94.44 326 GLY A CA 1
ATOM 2710 C C . GLY A 1 326 ? -4.815 -20.055 -16.730 1.00 94.44 326 GLY A C 1
ATOM 2711 O O . GLY A 1 326 ? -5.925 -19.633 -16.407 1.00 94.44 326 GLY A O 1
ATOM 2712 N N . GLY A 1 327 ? -3.832 -20.136 -15.829 1.00 94.44 327 GLY A N 1
ATOM 2713 C CA . GLY A 1 327 ? -3.943 -19.669 -14.448 1.00 94.44 327 GLY A CA 1
ATOM 2714 C C . GLY A 1 327 ? -3.777 -18.154 -14.330 1.00 94.44 327 GLY A C 1
ATOM 2715 O O . GLY A 1 327 ? -3.156 -17.508 -15.171 1.00 94.44 327 GLY A O 1
ATOM 2716 N N . LYS A 1 328 ? -4.320 -17.565 -13.259 1.00 96.81 328 LYS A N 1
ATOM 2717 C CA . LYS A 1 328 ? -4.171 -16.130 -12.985 1.00 96.81 328 LYS A CA 1
ATOM 2718 C C . LYS A 1 328 ? -2.704 -15.777 -12.707 1.00 96.81 328 LYS A C 1
ATOM 2720 O O . LYS A 1 328 ? -2.092 -16.365 -11.816 1.00 96.81 328 LYS A O 1
ATOM 2725 N N . VAL A 1 329 ? -2.197 -14.748 -13.384 1.00 98.44 329 VAL A N 1
ATOM 2726 C CA . VAL A 1 329 ? -0.848 -14.196 -13.193 1.00 98.44 329 VAL A CA 1
ATOM 2727 C C . VAL A 1 329 ? -0.959 -12.709 -12.879 1.00 98.44 329 VAL A C 1
ATOM 2729 O O . VAL A 1 329 ? -1.528 -11.947 -13.655 1.00 98.44 329 VAL A O 1
ATOM 2732 N N . TYR A 1 330 ? -0.417 -12.260 -11.748 1.00 98.69 330 TYR A N 1
ATOM 2733 C CA . TYR A 1 330 ? -0.167 -10.837 -11.517 1.00 98.69 330 TYR A CA 1
ATOM 2734 C C . TYR A 1 330 ? 1.074 -10.425 -12.317 1.00 98.69 330 TYR A C 1
ATOM 2736 O O . TYR A 1 330 ? 2.195 -10.500 -11.820 1.00 98.69 330 TYR A O 1
ATOM 2744 N N . PHE A 1 331 ? 0.857 -10.038 -13.572 1.00 98.81 331 PHE A N 1
ATOM 2745 C CA . PHE A 1 331 ? 1.893 -9.671 -14.530 1.00 98.81 331 PHE A CA 1
ATOM 2746 C C . PHE A 1 331 ? 2.356 -8.235 -14.277 1.00 98.81 331 PHE A C 1
ATOM 2748 O O . PHE A 1 331 ? 1.584 -7.284 -14.416 1.00 98.81 331 PHE A O 1
ATOM 2755 N N . ARG A 1 332 ? 3.608 -8.069 -13.859 1.00 98.56 332 ARG A N 1
ATOM 2756 C CA . ARG A 1 332 ? 4.175 -6.803 -13.385 1.00 98.56 332 ARG A CA 1
ATOM 2757 C C . ARG A 1 332 ? 5.374 -6.411 -14.261 1.00 98.56 332 ARG A C 1
ATOM 2759 O O . ARG A 1 332 ? 6.512 -6.548 -13.811 1.00 98.56 332 ARG A O 1
ATOM 2766 N N . PRO A 1 333 ? 5.136 -5.960 -15.506 1.00 98.31 333 PRO A N 1
ATOM 2767 C CA . PRO A 1 333 ? 6.209 -5.587 -16.414 1.00 98.31 333 PRO A CA 1
ATOM 2768 C C . PRO A 1 333 ? 6.859 -4.276 -15.978 1.00 98.31 333 PRO A C 1
ATOM 2770 O O . PRO A 1 333 ? 6.170 -3.367 -15.509 1.00 98.31 333 PRO A O 1
ATOM 2773 N N . MET A 1 334 ? 8.172 -4.162 -16.171 1.00 97.75 334 MET A N 1
ATOM 2774 C CA . MET A 1 334 ? 8.914 -2.905 -16.021 1.00 97.75 334 MET A CA 1
ATOM 2775 C C . MET A 1 334 ? 8.623 -2.174 -14.691 1.00 97.75 334 MET A C 1
ATOM 2777 O O . MET A 1 334 ? 8.249 -0.991 -14.671 1.00 97.75 334 MET A O 1
ATOM 2781 N N . CYS A 1 335 ? 8.713 -2.896 -13.567 1.00 97.25 335 CYS A N 1
ATOM 2782 C CA . CYS A 1 335 ? 8.510 -2.323 -12.235 1.00 97.25 335 CYS A CA 1
ATOM 2783 C C . CYS A 1 335 ? 9.649 -1.375 -11.833 1.00 97.25 335 CYS A C 1
ATOM 2785 O O . CYS A 1 335 ? 10.737 -1.431 -12.382 1.00 97.25 335 CYS A O 1
ATOM 2787 N N . GLU A 1 336 ? 9.408 -0.491 -10.864 1.00 97.56 336 GLU A N 1
ATOM 2788 C CA . GLU A 1 336 ? 10.412 0.474 -10.370 1.00 97.56 336 GLU A CA 1
ATOM 2789 C C . GLU A 1 336 ? 10.989 1.424 -11.428 1.00 97.56 336 GLU A C 1
ATOM 2791 O O . GLU A 1 336 ? 12.066 1.995 -11.265 1.00 97.56 336 GLU A O 1
ATOM 2796 N N . MET A 1 337 ? 10.227 1.676 -12.489 1.00 97.69 337 MET A N 1
ATOM 2797 C CA . MET A 1 337 ? 10.603 2.569 -13.586 1.00 97.69 337 MET A CA 1
ATOM 2798 C C . MET A 1 337 ? 10.999 3.993 -13.153 1.00 97.69 337 MET A C 1
ATOM 2800 O O . MET A 1 337 ? 11.675 4.699 -13.895 1.00 97.69 337 MET A O 1
ATOM 2804 N N . ASN A 1 338 ? 10.561 4.430 -11.968 1.00 97.44 338 ASN A N 1
ATOM 2805 C CA . ASN A 1 338 ? 10.879 5.727 -11.374 1.00 97.44 338 ASN A CA 1
ATOM 2806 C C . ASN A 1 338 ? 12.207 5.758 -10.592 1.00 97.44 338 ASN A C 1
ATOM 2808 O O . ASN A 1 338 ? 12.532 6.804 -10.030 1.00 97.44 338 ASN A O 1
ATOM 2812 N N . GLY A 1 339 ? 12.942 4.644 -10.532 1.00 94.62 339 GLY A N 1
ATOM 2813 C CA . GLY A 1 339 ? 14.340 4.584 -10.100 1.00 94.62 339 GLY A CA 1
ATOM 2814 C C . GLY A 1 339 ? 15.324 4.843 -11.247 1.00 94.62 339 GLY A C 1
ATOM 2815 O O . GLY A 1 339 ? 14.942 5.351 -12.301 1.00 94.62 339 GLY A O 1
ATOM 2816 N N . ASN A 1 340 ? 16.587 4.462 -11.049 1.00 93.06 340 ASN A N 1
ATOM 2817 C CA . ASN A 1 340 ? 17.676 4.602 -12.029 1.00 93.06 340 ASN A CA 1
ATOM 2818 C C . ASN A 1 340 ? 18.544 3.333 -12.181 1.00 93.06 340 ASN A C 1
ATOM 2820 O O . ASN A 1 340 ? 19.644 3.410 -12.722 1.00 93.06 340 ASN A O 1
ATOM 2824 N N . TRP A 1 341 ? 18.073 2.185 -11.689 1.00 92.75 341 TRP A N 1
ATOM 2825 C CA . TRP A 1 341 ? 18.852 0.941 -11.592 1.00 92.75 341 TRP A CA 1
ATOM 2826 C C . TRP A 1 341 ? 18.393 -0.173 -12.540 1.00 92.75 341 TRP A C 1
ATOM 2828 O O . TRP A 1 341 ? 19.076 -1.185 -12.644 1.00 92.75 341 TRP A O 1
ATOM 2838 N N . THR A 1 342 ? 17.260 -0.013 -13.230 1.00 94.31 342 THR A N 1
ATOM 2839 C CA . THR A 1 342 ? 16.731 -1.032 -14.158 1.00 94.31 342 THR A CA 1
ATOM 2840 C C . THR A 1 342 ? 16.921 -0.624 -15.612 1.00 94.31 342 THR A C 1
ATOM 2842 O O . THR A 1 342 ? 17.020 0.570 -15.910 1.00 94.31 342 THR A O 1
ATOM 2845 N N . ALA A 1 343 ? 16.894 -1.595 -16.530 1.00 94.81 343 ALA A N 1
ATOM 2846 C CA . ALA A 1 343 ? 17.117 -1.306 -17.943 1.00 94.81 343 ALA A CA 1
ATOM 2847 C C . ALA A 1 343 ? 16.057 -0.372 -18.555 1.00 94.81 343 ALA A C 1
ATOM 2849 O O . ALA A 1 343 ? 16.361 0.463 -19.409 1.00 94.81 343 ALA A O 1
ATOM 2850 N N . TRP A 1 344 ? 14.838 -0.458 -18.023 1.00 95.75 344 TRP A N 1
ATOM 2851 C CA . TRP A 1 344 ? 13.652 0.323 -18.377 1.00 95.75 344 TRP A CA 1
ATOM 2852 C C . TRP A 1 344 ? 13.403 1.518 -17.436 1.00 95.75 344 TRP A C 1
ATOM 2854 O O . TRP A 1 344 ? 12.342 2.148 -17.498 1.00 95.75 344 TRP A O 1
ATOM 2864 N N . SER A 1 345 ? 14.330 1.839 -16.524 1.00 96.56 345 SER A N 1
ATOM 2865 C CA . SER A 1 345 ? 14.208 3.025 -15.670 1.00 96.56 345 SER A CA 1
ATOM 2866 C C . SER A 1 345 ? 14.194 4.279 -16.542 1.00 96.56 345 SER A C 1
ATOM 2868 O O . SER A 1 345 ? 15.063 4.453 -17.394 1.00 96.56 345 SER A O 1
ATOM 2870 N N . GLY A 1 346 ? 13.252 5.194 -16.298 1.00 95.31 346 GLY A N 1
ATOM 2871 C CA . GLY A 1 346 ? 13.062 6.391 -17.128 1.00 95.31 346 GLY A CA 1
ATOM 2872 C C . GLY A 1 346 ? 14.208 7.406 -17.072 1.00 95.31 346 GLY A C 1
ATOM 2873 O O . GLY A 1 346 ? 14.143 8.420 -17.758 1.00 95.31 346 GLY A O 1
ATOM 2874 N N . THR A 1 347 ? 15.223 7.165 -16.241 1.00 93.19 347 THR A N 1
ATOM 2875 C CA . THR A 1 347 ? 16.444 7.976 -16.121 1.00 93.19 347 THR A CA 1
ATOM 2876 C C . THR A 1 347 ? 17.724 7.136 -16.217 1.00 93.19 347 THR A C 1
ATOM 2878 O O . THR A 1 347 ? 18.771 7.581 -15.757 1.00 93.19 347 THR A O 1
ATOM 2881 N N . ALA A 1 348 ? 17.648 5.910 -16.741 1.00 91.06 348 ALA A N 1
ATOM 2882 C CA . ALA A 1 348 ? 18.801 5.044 -17.003 1.00 91.06 348 ALA A CA 1
ATOM 2883 C C . ALA A 1 348 ? 18.866 4.699 -18.494 1.00 91.06 348 ALA A C 1
ATOM 2885 O O . ALA A 1 348 ? 17.888 4.906 -19.209 1.00 91.06 348 ALA A O 1
ATOM 2886 N N . ASN A 1 349 ? 20.003 4.182 -18.970 1.00 88.38 349 ASN A N 1
ATOM 2887 C CA . ASN A 1 349 ? 20.171 3.729 -20.355 1.00 88.38 349 ASN A CA 1
ATOM 2888 C C . ASN A 1 349 ? 19.717 4.746 -21.412 1.00 88.38 349 ASN A C 1
ATOM 2890 O O . ASN A 1 349 ? 19.194 4.341 -22.427 1.00 88.38 349 ASN A O 1
ATOM 2894 N N . GLY A 1 350 ? 19.837 6.060 -21.211 1.00 91.69 350 GLY A N 1
ATOM 2895 C CA . GLY A 1 350 ? 19.354 7.043 -22.199 1.00 91.69 350 GLY A CA 1
ATOM 2896 C C . GLY A 1 350 ? 17.830 7.087 -22.403 1.00 91.69 350 GLY A C 1
ATOM 2897 O O . GLY A 1 350 ? 17.371 7.773 -23.313 1.00 91.69 350 GLY A O 1
ATOM 2898 N N . ASN A 1 351 ? 17.054 6.401 -21.558 1.00 96.12 351 ASN A N 1
ATOM 2899 C CA . ASN A 1 351 ? 15.600 6.510 -21.522 1.00 96.12 351 ASN A CA 1
ATOM 2900 C C . ASN A 1 351 ? 15.154 7.907 -21.085 1.00 96.12 351 ASN A C 1
ATOM 2902 O O . ASN A 1 351 ? 15.857 8.625 -20.364 1.00 96.12 351 ASN A O 1
ATOM 2906 N N . ARG A 1 352 ? 13.915 8.248 -21.437 1.00 95.50 352 ARG A N 1
ATOM 2907 C CA . ARG A 1 352 ? 13.197 9.421 -20.935 1.00 95.50 352 ARG A CA 1
ATOM 2908 C C . ARG A 1 352 ? 11.902 8.987 -20.251 1.00 95.50 352 ARG A C 1
ATOM 2910 O O . ARG A 1 352 ? 11.221 8.092 -20.749 1.00 95.50 352 ARG A O 1
ATOM 2917 N N . PRO A 1 353 ? 11.448 9.669 -19.178 1.00 95.81 353 PRO A N 1
ATOM 2918 C CA . PRO A 1 353 ? 10.215 9.279 -18.488 1.00 95.81 353 PRO A CA 1
ATOM 2919 C C . PRO A 1 353 ? 8.980 9.205 -19.400 1.00 95.81 353 PRO A C 1
ATOM 2921 O O . PRO A 1 353 ? 8.094 8.386 -19.174 1.00 95.81 353 PRO A O 1
ATOM 2924 N N . ALA A 1 354 ? 8.935 10.043 -20.441 1.00 94.94 354 ALA A N 1
ATOM 2925 C CA . ALA A 1 354 ? 7.840 10.090 -21.409 1.00 94.94 354 ALA A CA 1
ATOM 2926 C C . ALA A 1 354 ? 7.717 8.818 -22.273 1.00 94.94 354 ALA A C 1
ATOM 2928 O O . ALA A 1 354 ? 6.633 8.540 -22.781 1.00 94.94 354 ALA A O 1
ATOM 2929 N N . GLU A 1 355 ? 8.785 8.030 -22.411 1.00 98.00 355 GLU A N 1
ATOM 2930 C CA . GLU A 1 355 ? 8.823 6.819 -23.247 1.00 98.00 355 GLU A CA 1
ATOM 2931 C C . GLU A 1 355 ? 8.187 5.607 -22.552 1.00 98.00 355 GLU A C 1
ATOM 2933 O O . GLU A 1 355 ? 7.779 4.647 -23.204 1.00 98.00 355 GLU A O 1
ATOM 2938 N N . TYR A 1 356 ? 8.017 5.668 -21.228 1.00 98.69 356 TYR A N 1
ATOM 2939 C CA . TYR A 1 356 ? 7.469 4.557 -20.453 1.00 98.69 356 TYR A CA 1
ATOM 2940 C C . TYR A 1 356 ? 6.017 4.238 -20.809 1.00 98.69 356 TYR A C 1
ATOM 2942 O O . TYR A 1 356 ? 5.630 3.074 -20.903 1.00 98.69 356 TYR A O 1
ATOM 2950 N N . ILE A 1 357 ? 5.186 5.270 -20.996 1.00 98.81 357 ILE A N 1
ATOM 2951 C CA . ILE A 1 357 ? 3.760 5.082 -21.284 1.00 98.81 357 ILE A CA 1
ATOM 2952 C C . ILE A 1 357 ? 3.559 4.396 -22.649 1.00 98.81 357 ILE A C 1
ATOM 2954 O O . ILE A 1 357 ? 2.811 3.415 -22.684 1.00 98.81 357 ILE A O 1
ATOM 2958 N N . PRO A 1 358 ? 4.200 4.840 -23.751 1.00 98.81 358 PRO A N 1
ATOM 2959 C CA . PRO A 1 358 ? 4.187 4.115 -25.022 1.00 98.81 358 PRO A CA 1
ATOM 2960 C C . PRO A 1 358 ? 4.648 2.655 -24.904 1.00 98.81 358 PRO A C 1
ATOM 2962 O O . PRO A 1 358 ? 3.908 1.765 -25.323 1.00 98.81 358 PRO A O 1
ATOM 2965 N N . ALA A 1 359 ? 5.788 2.394 -24.254 1.00 98.81 359 ALA A N 1
ATOM 2966 C CA . ALA A 1 359 ? 6.320 1.039 -24.071 1.00 98.81 359 ALA A CA 1
ATOM 2967 C C . ALA A 1 359 ? 5.346 0.126 -23.304 1.00 98.81 359 ALA A C 1
ATOM 2969 O O . ALA A 1 359 ? 5.015 -0.974 -23.749 1.00 98.81 359 ALA A O 1
ATOM 2970 N N . TRP A 1 360 ? 4.796 0.610 -22.182 1.00 98.88 360 TRP A N 1
ATOM 2971 C CA . TRP A 1 360 ? 3.783 -0.119 -21.412 1.00 98.88 360 TRP A CA 1
ATOM 2972 C C . TRP A 1 360 ? 2.559 -0.459 -22.261 1.00 98.88 360 TRP A C 1
ATOM 2974 O O . TRP A 1 360 ? 2.033 -1.575 -22.211 1.00 98.88 360 TRP A O 1
ATOM 2984 N N . ARG A 1 361 ? 2.057 0.526 -23.015 1.00 98.88 361 ARG A N 1
ATOM 2985 C CA . ARG A 1 361 ? 0.864 0.350 -23.845 1.00 98.88 361 ARG A CA 1
ATOM 2986 C C . ARG A 1 361 ? 1.110 -0.650 -24.968 1.00 98.88 361 ARG A C 1
ATOM 2988 O O . ARG A 1 361 ? 0.197 -1.428 -25.229 1.00 98.88 361 ARG A O 1
ATOM 2995 N N . ARG A 1 362 ? 2.308 -0.691 -25.567 1.00 98.75 362 ARG A N 1
ATOM 2996 C CA . ARG A 1 362 ? 2.680 -1.715 -26.558 1.00 98.75 362 ARG A CA 1
ATOM 2997 C C . ARG A 1 362 ? 2.536 -3.117 -25.968 1.00 98.75 362 ARG A C 1
ATOM 2999 O O . ARG A 1 362 ? 1.742 -3.898 -26.492 1.00 98.75 362 ARG A O 1
ATOM 3006 N N . ILE A 1 363 ? 3.167 -3.377 -24.818 1.00 98.81 363 ILE A N 1
ATOM 3007 C CA . ILE A 1 363 ? 3.090 -4.682 -24.138 1.00 98.81 363 ILE A CA 1
ATOM 3008 C C . ILE A 1 363 ? 1.635 -5.049 -23.811 1.00 98.81 363 ILE A C 1
ATOM 3010 O O . ILE A 1 363 ? 1.166 -6.136 -24.148 1.00 98.81 363 ILE A O 1
ATOM 3014 N N . ARG A 1 364 ? 0.869 -4.133 -23.199 1.00 98.75 364 ARG A N 1
ATOM 3015 C CA . ARG A 1 364 ? -0.541 -4.396 -22.859 1.00 98.75 364 ARG A CA 1
ATOM 3016 C C . ARG A 1 364 ? -1.406 -4.659 -24.094 1.00 98.75 364 ARG A C 1
ATOM 3018 O O . ARG A 1 364 ? -2.310 -5.491 -24.025 1.00 98.75 364 ARG A O 1
ATOM 3025 N N . ASN A 1 365 ? -1.159 -3.962 -25.198 1.00 98.81 365 ASN A N 1
ATOM 3026 C CA . ASN A 1 365 ? -1.916 -4.151 -26.431 1.00 98.81 365 ASN A CA 1
ATOM 3027 C C . ASN A 1 365 ? -1.651 -5.524 -27.049 1.00 98.81 365 ASN A C 1
ATOM 3029 O O . ASN A 1 365 ? -2.609 -6.172 -27.453 1.00 98.81 365 ASN A O 1
ATOM 3033 N N . ILE A 1 366 ? -0.407 -6.005 -27.042 1.00 98.88 366 ILE A N 1
ATOM 3034 C CA . ILE A 1 366 ? -0.078 -7.355 -27.526 1.00 98.88 366 ILE A CA 1
ATOM 3035 C C . ILE A 1 366 ? -0.789 -8.422 -26.690 1.00 98.88 366 ILE A C 1
ATOM 3037 O O . ILE A 1 366 ? -1.483 -9.273 -27.241 1.00 98.88 366 ILE A O 1
ATOM 3041 N N . PHE A 1 367 ? -0.745 -8.320 -25.357 1.00 98.75 367 PHE A N 1
ATOM 3042 C CA . PHE A 1 367 ? -1.488 -9.237 -24.480 1.00 98.75 367 PHE A CA 1
ATOM 3043 C C . PHE A 1 367 ? -2.999 -9.217 -24.749 1.00 98.75 367 PHE A C 1
ATOM 3045 O O . PHE A 1 367 ? -3.655 -10.259 -24.689 1.00 98.75 367 PHE A O 1
ATOM 3052 N N . LYS A 1 368 ? -3.556 -8.042 -25.071 1.00 98.44 368 LYS A N 1
ATOM 3053 C CA . LYS A 1 368 ? -4.964 -7.900 -25.455 1.00 98.44 368 LYS A CA 1
ATOM 3054 C C . LYS A 1 368 ? -5.261 -8.552 -26.812 1.00 98.44 368 LYS A C 1
ATOM 3056 O O . LYS A 1 368 ? -6.278 -9.226 -26.908 1.00 98.44 368 LYS A O 1
ATOM 3061 N N . ILE A 1 369 ? -4.395 -8.381 -27.816 1.00 98.56 369 ILE A N 1
ATOM 3062 C CA . ILE A 1 369 ? -4.518 -9.003 -29.151 1.00 98.56 369 ILE A CA 1
ATOM 3063 C C . ILE A 1 369 ? -4.484 -10.530 -29.037 1.00 98.56 369 ILE A C 1
ATOM 3065 O O . ILE A 1 369 ? -5.354 -11.209 -29.568 1.00 98.56 369 ILE A O 1
ATOM 3069 N N . VAL A 1 370 ? -3.530 -11.071 -28.275 1.00 98.69 370 VAL A N 1
ATOM 3070 C CA . VAL A 1 370 ? -3.408 -12.519 -28.033 1.00 98.69 370 VAL A CA 1
ATOM 3071 C C . VAL A 1 370 ? -4.594 -13.071 -27.226 1.00 98.69 370 VAL A C 1
ATOM 3073 O O . VAL A 1 370 ? -4.916 -14.260 -27.306 1.00 98.69 370 VAL A O 1
ATOM 3076 N N . GLY A 1 371 ? -5.271 -12.221 -26.448 1.00 98.06 371 GLY A N 1
ATOM 3077 C CA . GLY A 1 371 ? -6.372 -12.613 -25.569 1.00 98.06 371 GLY A CA 1
ATOM 3078 C C . GLY A 1 371 ? -5.900 -13.254 -24.260 1.00 98.06 371 GLY A C 1
ATOM 3079 O O . GLY A 1 371 ? -6.606 -14.087 -23.692 1.00 98.06 371 GLY A O 1
ATOM 3080 N N . ALA A 1 372 ? -4.714 -12.882 -23.769 1.00 98.31 372 ALA A N 1
ATOM 3081 C CA . ALA A 1 372 ? -4.125 -13.365 -22.516 1.00 98.31 372 ALA A CA 1
ATOM 3082 C C . ALA A 1 372 ? -4.787 -12.717 -21.277 1.00 98.31 372 ALA A C 1
ATOM 3084 O O . ALA A 1 372 ? -4.148 -12.043 -20.467 1.00 98.31 372 ALA A O 1
ATOM 3085 N N . ASN A 1 373 ? -6.105 -12.891 -21.131 1.00 95.88 373 ASN A N 1
ATOM 3086 C CA . ASN A 1 373 ? -6.930 -12.233 -20.105 1.00 95.88 373 ASN A CA 1
ATOM 3087 C C . ASN A 1 373 ? -6.635 -12.700 -18.668 1.00 95.88 373 ASN A C 1
ATOM 3089 O O . ASN A 1 373 ? -7.062 -12.069 -17.700 1.00 95.88 373 ASN A O 1
ATOM 3093 N N . ASN A 1 374 ? -5.907 -13.803 -18.517 1.00 97.12 374 ASN A N 1
ATOM 3094 C CA . ASN A 1 374 ? -5.426 -14.305 -17.237 1.00 97.12 374 ASN A CA 1
ATOM 3095 C C . ASN A 1 374 ? -4.204 -13.525 -16.702 1.00 97.12 374 ASN A C 1
ATOM 3097 O O . ASN A 1 374 ? -3.860 -13.680 -15.525 1.00 97.12 374 ASN A O 1
ATOM 3101 N N . ALA A 1 375 ? -3.602 -12.644 -17.512 1.00 98.62 375 ALA A N 1
ATOM 3102 C CA . ALA A 1 375 ? -2.576 -11.693 -17.094 1.00 98.62 375 ALA A CA 1
ATOM 3103 C C . ALA A 1 375 ? -3.198 -10.410 -16.508 1.00 98.62 375 ALA A C 1
ATOM 3105 O O . ALA A 1 375 ? -3.734 -9.555 -17.215 1.00 98.62 375 ALA A O 1
ATOM 3106 N N . ILE A 1 376 ? -3.082 -10.242 -15.193 1.00 98.56 376 ILE A N 1
ATOM 3107 C CA . ILE A 1 376 ? -3.495 -9.038 -14.467 1.00 98.56 376 ILE A CA 1
ATOM 3108 C C . ILE A 1 376 ? -2.342 -8.040 -14.475 1.00 98.56 376 ILE A C 1
ATOM 3110 O O . ILE A 1 376 ? -1.364 -8.237 -13.758 1.00 98.56 376 ILE A O 1
ATOM 3114 N N . PHE A 1 377 ? -2.465 -6.953 -15.236 1.00 98.88 377 PHE A N 1
ATOM 3115 C CA . PHE A 1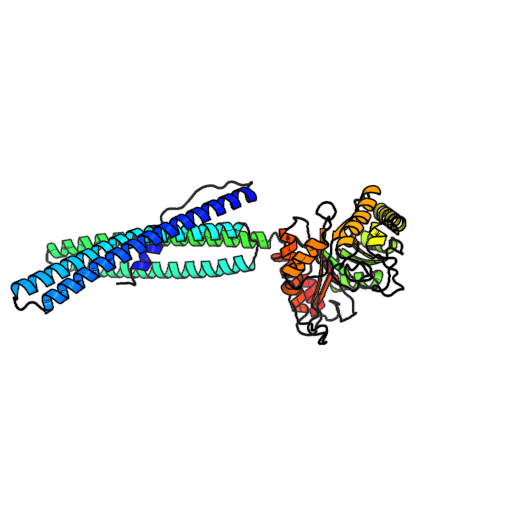 377 ? -1.391 -5.969 -15.391 1.00 98.88 377 PHE A CA 1
ATOM 3116 C C . PHE A 1 377 ? -1.232 -5.092 -14.142 1.00 98.88 377 PHE A C 1
ATOM 3118 O O . PHE A 1 377 ? -2.124 -4.305 -13.791 1.00 98.88 377 PHE A O 1
ATOM 3125 N N . VAL A 1 378 ? -0.075 -5.214 -13.487 1.00 98.88 378 VAL A N 1
ATOM 3126 C CA . VAL A 1 378 ? 0.278 -4.532 -12.238 1.00 98.88 378 VAL A CA 1
ATOM 3127 C C . VAL A 1 378 ? 1.287 -3.413 -12.492 1.00 98.88 378 VAL A C 1
ATOM 3129 O O . VAL A 1 378 ? 2.474 -3.668 -12.664 1.00 98.88 378 VAL A O 1
ATOM 3132 N N . TRP A 1 379 ? 0.842 -2.156 -12.453 1.00 98.88 379 TRP A N 1
ATOM 3133 C CA . TRP A 1 379 ? 1.744 -0.998 -12.547 1.00 98.88 379 TRP A CA 1
ATOM 3134 C C . TRP A 1 379 ? 2.384 -0.714 -11.187 1.00 98.88 379 TRP A C 1
ATOM 3136 O O . TRP A 1 379 ? 1.679 -0.294 -10.268 1.00 98.88 379 TRP A O 1
ATOM 3146 N N . ALA A 1 380 ? 3.688 -0.969 -11.046 1.00 98.62 380 ALA A N 1
ATOM 3147 C CA . ALA A 1 380 ? 4.368 -1.038 -9.750 1.00 98.62 380 ALA A CA 1
ATOM 3148 C C . ALA A 1 380 ? 5.630 -0.154 -9.673 1.00 98.62 380 ALA A C 1
ATOM 3150 O O . ALA A 1 380 ? 6.737 -0.653 -9.869 1.00 98.62 380 ALA A O 1
ATOM 3151 N N . PRO A 1 381 ? 5.497 1.151 -9.383 1.00 98.56 381 PRO A N 1
ATOM 3152 C CA . PRO A 1 381 ? 6.646 2.009 -9.104 1.00 98.56 381 PRO A CA 1
ATOM 3153 C C . PRO A 1 381 ? 7.315 1.671 -7.759 1.00 98.56 381 PRO A C 1
ATOM 3155 O O . PRO A 1 381 ? 6.688 1.118 -6.845 1.00 98.56 381 PRO A O 1
ATOM 3158 N N . ASN A 1 382 ? 8.567 2.103 -7.611 1.00 98.25 382 ASN A N 1
ATOM 3159 C CA . ASN A 1 382 ? 9.233 2.218 -6.319 1.00 98.25 382 ASN A CA 1
ATOM 3160 C C . ASN A 1 382 ? 8.559 3.318 -5.482 1.00 98.25 382 ASN A C 1
ATOM 3162 O O . ASN A 1 382 ? 7.986 4.273 -6.020 1.00 98.25 382 ASN A O 1
ATOM 3166 N N . ARG A 1 383 ? 8.602 3.187 -4.154 1.00 93.81 383 ARG A N 1
ATOM 3167 C CA . ARG A 1 383 ? 8.028 4.166 -3.227 1.00 93.81 383 ARG A CA 1
ATOM 3168 C C . ARG A 1 383 ? 8.556 5.571 -3.486 1.00 93.81 383 ARG A C 1
ATOM 3170 O O . ARG A 1 383 ? 9.692 5.784 -3.901 1.00 93.81 383 ARG A O 1
ATOM 3177 N N . ASP A 1 384 ? 7.800 6.562 -3.040 1.00 94.62 384 ASP A N 1
ATOM 3178 C CA . ASP A 1 384 ? 8.197 7.966 -3.086 1.00 94.62 384 ASP A CA 1
ATOM 3179 C C . ASP A 1 384 ? 8.264 8.569 -1.680 1.00 94.62 384 ASP A C 1
ATOM 3181 O O . ASP A 1 384 ? 7.355 8.409 -0.860 1.00 94.62 384 ASP A O 1
ATOM 3185 N N . GLY A 1 385 ? 9.346 9.299 -1.402 1.00 85.62 385 GLY A N 1
ATOM 3186 C CA . GLY A 1 385 ? 9.594 9.907 -0.092 1.00 85.62 385 GLY A CA 1
ATOM 3187 C C . GLY A 1 385 ? 8.664 11.079 0.247 1.00 85.62 385 GLY A C 1
ATOM 3188 O O . GLY A 1 385 ? 8.597 11.491 1.404 1.00 85.62 385 GLY A O 1
ATOM 3189 N N . SER A 1 386 ? 7.912 11.610 -0.723 1.00 91.50 386 SER A N 1
ATOM 3190 C CA . SER A 1 386 ? 7.004 12.748 -0.539 1.00 91.50 386 SER A CA 1
ATOM 3191 C C . SER A 1 386 ? 5.754 12.655 -1.423 1.00 91.50 386 SER A C 1
ATOM 3193 O O . SER A 1 386 ? 5.689 11.899 -2.389 1.00 91.50 386 SER A O 1
ATOM 3195 N N . GLN A 1 387 ? 4.725 13.456 -1.123 1.00 88.44 387 GLN A N 1
ATOM 3196 C CA . GLN A 1 387 ? 3.534 13.523 -1.985 1.00 88.44 387 GLN A CA 1
ATOM 3197 C C . GLN A 1 387 ? 3.822 14.154 -3.354 1.00 88.44 387 GLN A C 1
ATOM 3199 O O . GLN A 1 387 ? 3.143 13.818 -4.321 1.00 88.44 387 GLN A O 1
ATOM 3204 N N . SER A 1 388 ? 4.786 15.077 -3.439 1.00 93.94 388 SER A N 1
ATOM 3205 C CA . SER A 1 388 ? 5.170 15.719 -4.699 1.00 93.94 388 SER A CA 1
ATOM 3206 C C . SER A 1 388 ? 5.914 14.752 -5.616 1.00 93.94 388 SER A C 1
ATOM 3208 O O . SER A 1 388 ? 5.565 14.674 -6.791 1.00 93.94 388 SER A O 1
ATOM 3210 N N . SER A 1 389 ? 6.853 13.966 -5.078 1.00 96.06 389 SER A N 1
ATOM 3211 C CA . SER A 1 389 ? 7.531 12.895 -5.827 1.00 96.06 389 SER A CA 1
ATOM 3212 C C . SER A 1 389 ? 6.535 11.829 -6.287 1.00 96.06 389 SER A C 1
ATOM 3214 O O . SER A 1 389 ? 6.437 11.583 -7.482 1.00 96.06 389 SER A O 1
ATOM 3216 N N . ALA A 1 390 ? 5.650 11.352 -5.403 1.00 95.12 390 ALA A N 1
ATOM 3217 C CA . ALA A 1 390 ? 4.564 10.439 -5.785 1.00 95.12 390 ALA A CA 1
ATOM 3218 C C . ALA A 1 390 ? 3.648 11.004 -6.883 1.00 95.12 390 ALA A C 1
ATOM 3220 O O . ALA A 1 390 ? 3.208 10.285 -7.781 1.00 95.12 390 ALA A O 1
ATOM 3221 N N . LYS A 1 391 ? 3.332 12.304 -6.828 1.00 96.94 391 LYS A N 1
ATOM 3222 C CA . LYS A 1 391 ? 2.560 12.971 -7.881 1.00 96.94 391 LYS A CA 1
ATOM 3223 C C . LYS A 1 391 ? 3.319 12.951 -9.208 1.00 96.94 391 LYS A C 1
ATOM 3225 O O . LYS A 1 391 ? 2.709 12.608 -10.216 1.00 96.94 391 LYS A O 1
ATOM 3230 N N . ALA A 1 392 ? 4.604 13.296 -9.193 1.00 97.75 392 ALA A N 1
ATOM 3231 C CA . ALA A 1 392 ? 5.452 13.295 -10.379 1.00 97.75 392 ALA A CA 1
ATOM 3232 C C . ALA A 1 392 ? 5.591 11.889 -10.980 1.00 97.75 392 ALA A C 1
ATOM 3234 O O . ALA A 1 392 ? 5.420 11.745 -12.186 1.00 97.75 392 ALA A O 1
ATOM 3235 N N . THR A 1 393 ? 5.806 10.860 -10.154 1.00 98.25 393 THR A N 1
ATOM 3236 C CA . THR A 1 393 ? 5.845 9.457 -10.588 1.00 98.25 393 THR A CA 1
ATOM 3237 C C . THR A 1 393 ? 4.555 9.070 -11.305 1.00 98.25 393 THR A C 1
ATOM 3239 O O . THR A 1 393 ? 4.586 8.591 -12.435 1.00 98.25 393 THR A O 1
ATOM 3242 N N . TYR A 1 394 ? 3.397 9.336 -10.697 1.00 97.75 394 TYR A N 1
ATOM 3243 C CA . TYR A 1 394 ? 2.114 9.030 -11.330 1.00 97.75 394 TYR A CA 1
ATOM 3244 C C . TYR A 1 394 ? 1.902 9.808 -12.633 1.00 97.75 394 TYR A C 1
ATOM 3246 O O . TYR A 1 394 ? 1.449 9.231 -13.612 1.00 97.75 394 TYR A O 1
ATOM 3254 N N . ASP A 1 395 ? 2.212 11.106 -12.653 1.00 97.69 395 ASP A N 1
ATOM 3255 C CA . ASP A 1 395 ? 1.967 11.955 -13.826 1.00 97.69 395 ASP A CA 1
ATOM 3256 C C . ASP A 1 395 ? 2.860 11.566 -15.016 1.00 97.69 395 ASP A C 1
ATOM 3258 O O . ASP A 1 395 ? 2.418 11.670 -16.155 1.00 97.69 395 ASP A O 1
ATOM 3262 N N . LYS A 1 396 ? 4.091 11.107 -14.757 1.00 98.00 396 LYS A N 1
ATOM 3263 C CA . LYS A 1 396 ? 5.054 10.718 -15.799 1.00 98.00 396 LYS A CA 1
ATOM 3264 C C . LYS A 1 396 ? 4.878 9.281 -16.285 1.00 98.00 396 LYS A C 1
ATOM 3266 O O . LYS A 1 396 ? 5.055 9.025 -17.468 1.00 98.00 396 LYS A O 1
ATOM 3271 N N . TYR A 1 397 ? 4.553 8.353 -15.384 1.00 98.56 397 TYR A N 1
ATOM 3272 C CA . TYR A 1 397 ? 4.662 6.918 -15.665 1.00 98.56 397 TYR A CA 1
ATOM 3273 C C . TYR A 1 397 ? 3.325 6.169 -15.666 1.00 98.56 397 TYR A C 1
ATOM 3275 O O . TYR A 1 397 ? 3.302 5.007 -16.060 1.00 98.56 397 TYR A O 1
ATOM 3283 N N . TYR A 1 398 ? 2.207 6.758 -15.216 1.00 98.50 398 TYR A N 1
ATOM 3284 C CA . TYR A 1 398 ? 0.932 6.032 -15.172 1.00 98.50 398 TYR A CA 1
ATOM 3285 C C . TYR A 1 398 ? 0.286 5.946 -16.569 1.00 98.50 398 TYR A C 1
ATOM 3287 O O . TYR A 1 398 ? -0.163 6.964 -17.097 1.00 98.50 398 TYR A O 1
ATOM 3295 N N . PRO A 1 399 ? 0.131 4.746 -17.162 1.00 98.31 399 PRO A N 1
ATOM 3296 C CA . PRO A 1 399 ? -0.289 4.600 -18.561 1.00 98.31 399 PRO A CA 1
ATOM 3297 C C . PRO A 1 399 ? -1.802 4.789 -18.771 1.00 98.31 399 PRO A C 1
ATOM 3299 O O . PRO A 1 399 ? -2.281 4.828 -19.910 1.00 98.31 399 PRO A O 1
ATOM 3302 N N . GLY A 1 400 ? -2.562 4.940 -17.681 1.00 97.56 400 GLY A N 1
ATOM 3303 C CA . GLY A 1 400 ? -4.004 5.174 -17.669 1.00 97.56 400 GLY A CA 1
ATOM 3304 C C . GLY A 1 400 ? -4.817 3.974 -17.173 1.00 97.56 400 GLY A C 1
ATOM 3305 O O . GLY A 1 400 ? -4.395 2.823 -17.258 1.00 97.56 400 GLY A O 1
ATOM 3306 N N . ASN A 1 401 ? -6.030 4.240 -16.673 1.00 96.25 401 ASN A N 1
ATOM 3307 C CA . ASN A 1 401 ? -6.897 3.225 -16.050 1.00 96.25 401 ASN A CA 1
ATOM 3308 C C . ASN A 1 401 ? -7.293 2.065 -16.985 1.00 96.25 401 ASN A C 1
ATOM 3310 O O . ASN A 1 401 ? -7.652 0.999 -16.484 1.00 96.25 401 ASN A O 1
ATOM 3314 N N . ALA A 1 402 ? -7.271 2.270 -18.306 1.00 95.94 402 ALA A N 1
ATOM 3315 C CA . ALA A 1 402 ? -7.596 1.244 -19.301 1.00 95.94 402 ALA A CA 1
ATOM 3316 C C . ALA A 1 402 ? -6.465 0.217 -19.503 1.00 95.94 402 ALA A C 1
ATOM 3318 O O . ALA A 1 402 ? -6.723 -0.900 -19.938 1.00 95.94 402 ALA A O 1
ATOM 3319 N N . TYR A 1 403 ? -5.228 0.579 -19.146 1.00 98.50 403 TYR A N 1
ATOM 3320 C CA . TYR A 1 403 ? -4.029 -0.238 -19.363 1.00 98.50 403 TYR A CA 1
ATOM 3321 C C . TYR A 1 403 ? -3.496 -0.891 -18.081 1.00 98.50 403 TYR A C 1
ATOM 3323 O O . TYR A 1 403 ? -2.474 -1.571 -18.119 1.00 98.50 403 TYR A O 1
ATOM 3331 N N . VAL A 1 404 ? -4.158 -0.656 -16.943 1.00 98.81 404 VAL A N 1
ATOM 3332 C CA . VAL A 1 404 ? -3.739 -1.129 -15.618 1.00 98.81 404 VAL A CA 1
ATOM 3333 C C . VAL A 1 404 ? -4.906 -1.814 -14.926 1.00 98.81 404 VAL A C 1
ATOM 3335 O O . VAL A 1 404 ? -5.956 -1.200 -14.704 1.00 98.81 404 VAL A O 1
ATOM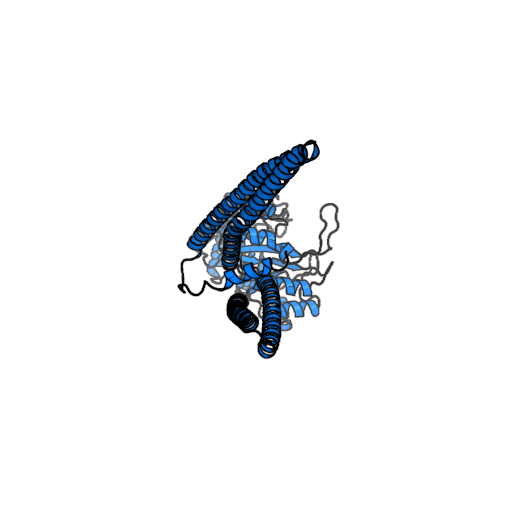 3338 N N . ASP A 1 405 ? -4.704 -3.056 -14.505 1.00 98.44 405 ASP A N 1
ATOM 3339 C CA . ASP A 1 405 ? -5.698 -3.817 -13.748 1.00 98.44 405 ASP A CA 1
ATOM 3340 C C . ASP A 1 405 ? -5.520 -3.601 -12.238 1.00 98.44 405 ASP A C 1
ATOM 3342 O O . ASP A 1 405 ? -6.498 -3.475 -11.494 1.00 98.44 405 ASP A O 1
ATOM 3346 N N . MET A 1 406 ? -4.270 -3.466 -11.785 1.00 98.25 406 MET A N 1
ATOM 3347 C CA . MET A 1 406 ? -3.919 -3.297 -10.377 1.00 98.25 406 MET A CA 1
ATOM 3348 C C . MET A 1 406 ? -2.700 -2.383 -10.200 1.00 98.25 406 MET A C 1
ATOM 3350 O O . MET A 1 406 ? -1.848 -2.283 -11.074 1.00 98.25 406 MET A O 1
ATOM 3354 N N . ILE A 1 407 ? -2.610 -1.690 -9.066 1.00 98.62 407 ILE A N 1
ATOM 3355 C CA . ILE A 1 407 ? -1.450 -0.843 -8.743 1.00 98.62 407 ILE A CA 1
ATOM 3356 C C . ILE A 1 407 ? -0.546 -1.574 -7.758 1.00 98.62 407 ILE A C 1
ATOM 3358 O O . ILE A 1 407 ? -1.008 -1.995 -6.701 1.00 98.62 407 ILE A O 1
ATOM 3362 N N . GLY A 1 408 ? 0.731 -1.688 -8.080 1.00 98.31 408 GLY A N 1
ATOM 3363 C CA . GLY A 1 408 ? 1.773 -2.138 -7.172 1.00 98.31 408 GLY A CA 1
ATOM 3364 C C . GLY A 1 408 ? 2.480 -0.980 -6.477 1.00 98.31 408 GLY A C 1
ATOM 3365 O O . GLY A 1 408 ? 2.420 0.168 -6.915 1.00 98.31 408 GLY A O 1
ATOM 3366 N N . LEU A 1 409 ? 3.151 -1.295 -5.377 1.00 98.38 409 LEU A N 1
ATOM 3367 C CA . LEU A 1 409 ? 4.118 -0.431 -4.709 1.00 98.38 409 LEU A CA 1
ATOM 3368 C C . LEU A 1 409 ? 5.266 -1.303 -4.215 1.00 98.38 409 LEU A C 1
ATOM 3370 O O . LEU A 1 409 ? 5.016 -2.260 -3.476 1.00 98.38 409 LEU A O 1
ATOM 3374 N N . ASN A 1 410 ? 6.490 -0.938 -4.577 1.00 98.38 410 ASN A N 1
ATOM 3375 C CA . ASN A 1 410 ? 7.695 -1.541 -4.022 1.00 98.38 410 ASN A CA 1
ATOM 3376 C C . ASN A 1 410 ? 8.304 -0.607 -2.975 1.00 98.38 410 ASN A C 1
ATOM 3378 O O . ASN A 1 410 ? 8.285 0.615 -3.139 1.00 98.38 410 ASN A O 1
ATOM 3382 N N . GLY A 1 411 ? 8.836 -1.148 -1.883 1.00 98.00 411 GLY A N 1
ATOM 3383 C CA . GLY A 1 411 ? 9.498 -0.317 -0.884 1.00 98.00 411 GLY A CA 1
ATOM 3384 C C . GLY A 1 411 ? 10.032 -1.090 0.309 1.00 98.00 411 GLY A C 1
ATOM 3385 O O . GLY A 1 411 ? 9.433 -2.049 0.778 1.00 98.00 411 GLY A O 1
ATOM 3386 N N . TYR A 1 412 ? 11.146 -0.617 0.849 1.00 98.44 412 TYR A N 1
ATOM 3387 C CA . TYR A 1 412 ? 11.889 -1.314 1.889 1.00 98.44 412 TYR A CA 1
ATOM 3388 C C . TYR A 1 412 ? 12.151 -0.380 3.068 1.00 98.44 412 TYR A C 1
ATOM 3390 O O . TYR A 1 412 ? 12.387 0.818 2.887 1.00 98.44 412 TYR A O 1
ATOM 3398 N N . ASN A 1 413 ? 12.114 -0.923 4.285 1.00 98.44 413 ASN A N 1
ATOM 3399 C CA . ASN A 1 413 ? 12.697 -0.252 5.441 1.00 98.44 413 ASN A CA 1
ATOM 3400 C C . ASN A 1 413 ? 14.183 -0.614 5.518 1.00 98.44 413 ASN A C 1
ATOM 3402 O O . ASN A 1 413 ? 14.545 -1.663 6.051 1.00 98.44 413 ASN A O 1
ATOM 3406 N N . TRP A 1 414 ? 15.017 0.280 4.993 1.00 97.75 414 TRP A N 1
ATOM 3407 C CA . TRP A 1 414 ? 16.475 0.147 4.952 1.00 97.75 414 TRP A CA 1
ATOM 3408 C C . TRP A 1 414 ? 17.165 0.399 6.294 1.00 97.75 414 TRP A C 1
ATOM 3410 O O . TRP A 1 414 ? 18.364 0.162 6.409 1.00 97.75 414 TRP A O 1
ATOM 3420 N N . GLY A 1 415 ? 16.432 0.844 7.323 1.00 97.69 415 GLY A N 1
ATOM 3421 C CA . GLY A 1 415 ? 17.016 1.035 8.645 1.00 97.69 415 GLY A CA 1
ATOM 3422 C C . GLY A 1 415 ? 18.191 2.004 8.610 1.00 97.69 415 GLY A C 1
ATOM 3423 O O . GLY A 1 415 ? 18.129 3.017 7.929 1.00 97.69 415 GLY A O 1
ATOM 3424 N N . THR A 1 416 ? 19.259 1.700 9.334 1.00 96.44 416 THR A N 1
ATOM 3425 C CA . THR A 1 416 ? 20.498 2.498 9.345 1.00 96.44 416 THR A CA 1
ATOM 3426 C C . THR A 1 416 ? 21.626 1.816 8.563 1.00 96.44 416 THR A C 1
ATOM 3428 O O . THR A 1 416 ? 22.775 1.872 8.986 1.00 96.44 416 THR A O 1
ATOM 3431 N N . MET A 1 417 ? 21.302 1.105 7.475 1.00 94.50 417 MET A N 1
ATOM 3432 C CA . MET A 1 417 ? 22.280 0.347 6.674 1.00 94.50 417 MET A CA 1
ATOM 3433 C C . MET A 1 417 ? 23.275 1.246 5.932 1.00 94.50 417 MET A C 1
ATOM 3435 O O . MET A 1 417 ? 24.453 0.926 5.850 1.00 94.50 417 MET A O 1
ATOM 3439 N N . TYR A 1 418 ? 22.796 2.368 5.400 1.00 91.81 418 TYR A N 1
ATOM 3440 C CA . TYR A 1 418 ? 23.586 3.300 4.603 1.00 91.81 418 TYR A CA 1
ATOM 3441 C C . TYR A 1 418 ? 23.799 4.618 5.327 1.00 91.81 418 TYR A C 1
ATOM 3443 O O . TYR A 1 418 ? 22.842 5.243 5.797 1.00 91.81 418 TYR A O 1
ATOM 3451 N N . ASN A 1 419 ? 25.057 5.045 5.336 1.00 90.81 419 ASN A N 1
ATOM 3452 C CA . ASN A 1 419 ? 25.504 6.368 5.735 1.00 90.81 419 ASN A CA 1
ATOM 3453 C C . ASN A 1 419 ? 26.601 6.831 4.765 1.00 90.81 419 ASN A C 1
ATOM 3455 O O . ASN A 1 419 ? 27.775 6.868 5.121 1.00 90.81 419 ASN A O 1
ATOM 3459 N N . THR A 1 420 ? 26.226 7.097 3.513 1.00 87.62 420 THR A N 1
ATOM 3460 C CA . THR A 1 420 ? 27.148 7.583 2.478 1.00 87.62 420 THR A CA 1
ATOM 3461 C C . THR A 1 420 ? 26.833 9.040 2.122 1.00 87.62 420 THR A C 1
ATOM 3463 O O . THR A 1 420 ? 25.707 9.490 2.359 1.00 87.62 420 THR A O 1
ATOM 3466 N N . PRO A 1 421 ? 27.771 9.786 1.504 1.00 86.25 421 PRO A N 1
ATOM 3467 C CA . PRO A 1 421 ? 27.500 11.145 1.023 1.00 86.25 421 PRO A CA 1
ATOM 3468 C C . PRO A 1 421 ? 26.337 11.219 0.024 1.00 86.25 421 PRO A C 1
ATOM 3470 O O . PRO A 1 421 ? 25.636 12.225 -0.054 1.00 86.25 421 PRO A O 1
ATOM 3473 N N . THR A 1 422 ? 26.121 10.145 -0.740 1.00 80.25 422 THR A N 1
ATOM 3474 C CA . THR A 1 422 ? 25.075 10.059 -1.764 1.00 80.25 422 THR A CA 1
ATOM 3475 C C . THR A 1 422 ? 23.741 9.565 -1.212 1.00 80.25 422 THR A C 1
ATOM 3477 O O . THR A 1 422 ? 22.695 9.883 -1.780 1.00 80.25 422 THR A O 1
ATOM 3480 N N . TRP A 1 423 ? 23.742 8.814 -0.104 1.00 85.81 423 TRP A N 1
ATOM 3481 C CA . TRP A 1 423 ? 22.521 8.330 0.525 1.00 85.81 423 TRP A CA 1
ATOM 3482 C C . TRP A 1 423 ? 22.699 7.926 1.997 1.00 85.81 423 TRP A C 1
ATOM 3484 O O . TRP A 1 423 ? 23.442 7.008 2.348 1.00 85.81 423 TRP A O 1
ATOM 3494 N N . THR A 1 424 ? 21.898 8.546 2.866 1.00 91.50 424 THR A N 1
ATOM 3495 C CA . THR A 1 424 ? 21.723 8.119 4.259 1.00 91.50 424 THR A CA 1
ATOM 3496 C C . THR A 1 424 ? 20.344 7.492 4.439 1.00 91.50 424 THR A C 1
ATOM 3498 O O . THR A 1 424 ? 19.307 8.138 4.249 1.00 91.50 424 THR A O 1
ATOM 3501 N N . SER A 1 425 ? 20.320 6.223 4.836 1.00 95.12 425 SER A N 1
ATOM 3502 C CA . SER A 1 425 ? 19.092 5.525 5.219 1.00 95.12 425 SER A CA 1
ATOM 3503 C C . SER A 1 425 ? 18.764 5.765 6.696 1.00 95.12 425 SER A C 1
ATOM 3505 O O . SER A 1 425 ? 19.651 5.966 7.524 1.00 95.12 425 SER A O 1
ATOM 3507 N N . ARG A 1 426 ? 17.474 5.732 7.041 1.00 95.69 426 ARG A N 1
ATOM 3508 C CA . ARG A 1 426 ? 17.014 5.715 8.436 1.00 95.69 426 ARG A CA 1
ATOM 3509 C C . ARG A 1 426 ? 15.913 4.683 8.618 1.00 95.69 426 ARG A C 1
ATOM 3511 O O . ARG A 1 426 ? 15.227 4.323 7.663 1.00 95.69 426 ARG A O 1
ATOM 3518 N N . TRP A 1 427 ? 15.664 4.295 9.866 1.00 97.88 427 TRP A N 1
ATOM 3519 C CA . TRP A 1 427 ? 14.488 3.498 10.197 1.00 97.88 427 TRP A CA 1
ATOM 3520 C C . TRP A 1 427 ? 13.198 4.224 9.793 1.00 97.88 427 TRP A C 1
ATOM 3522 O O . TRP A 1 427 ? 12.976 5.389 10.148 1.00 97.88 427 TRP A O 1
ATOM 3532 N N . GLN A 1 428 ? 12.340 3.528 9.049 1.00 97.12 428 GLN A N 1
ATOM 3533 C CA . GLN A 1 428 ? 11.049 4.018 8.575 1.00 97.12 428 GLN A CA 1
ATOM 3534 C C . GLN A 1 428 ? 9.957 2.999 8.889 1.00 97.12 428 GLN A C 1
ATOM 3536 O O . GLN A 1 428 ? 10.063 1.826 8.542 1.00 97.12 428 GLN A O 1
ATOM 3541 N N . SER A 1 429 ? 8.859 3.446 9.495 1.00 96.94 429 SER A N 1
ATOM 3542 C CA . SER A 1 429 ? 7.637 2.639 9.619 1.00 96.94 429 SER A CA 1
ATOM 3543 C C . SER A 1 429 ? 7.017 2.334 8.249 1.00 96.94 429 SER A C 1
ATOM 3545 O O . SER A 1 429 ? 7.237 3.064 7.282 1.00 96.94 429 SER A O 1
ATOM 3547 N N . PHE A 1 430 ? 6.146 1.322 8.164 1.00 97.50 430 PHE A N 1
ATOM 3548 C CA . PHE A 1 430 ? 5.422 0.997 6.924 1.00 97.50 430 PHE A CA 1
ATOM 3549 C C . PHE A 1 430 ? 4.705 2.217 6.323 1.00 97.50 430 PHE A C 1
ATOM 3551 O O . PHE A 1 430 ? 4.703 2.437 5.114 1.00 97.50 430 PHE A O 1
ATOM 3558 N N . THR A 1 431 ? 4.101 3.047 7.179 1.00 94.56 431 THR A N 1
ATOM 3559 C CA . THR A 1 431 ? 3.396 4.255 6.728 1.00 94.56 431 THR A CA 1
ATOM 3560 C C . THR A 1 431 ? 4.344 5.320 6.184 1.00 94.56 431 THR A C 1
ATOM 3562 O O . THR A 1 431 ? 3.955 6.049 5.278 1.00 94.56 431 THR A O 1
ATOM 3565 N N . GLU A 1 432 ? 5.568 5.424 6.698 1.00 94.62 432 GLU A N 1
ATOM 3566 C CA . GLU A 1 432 ? 6.570 6.337 6.139 1.00 94.62 432 GLU A CA 1
ATOM 3567 C C . GLU A 1 432 ? 7.113 5.841 4.799 1.00 94.62 432 GLU A C 1
ATOM 3569 O O . GLU A 1 432 ? 7.358 6.666 3.924 1.00 94.62 432 GLU A O 1
ATOM 3574 N N . VAL A 1 433 ? 7.250 4.522 4.623 1.00 97.69 433 VAL A N 1
ATOM 3575 C CA . VAL A 1 433 ? 7.688 3.927 3.351 1.00 97.69 433 VAL A CA 1
ATOM 3576 C C . VAL A 1 433 ? 6.617 4.104 2.269 1.00 97.69 433 VAL A C 1
ATOM 3578 O O . VAL A 1 433 ? 6.910 4.615 1.196 1.00 97.69 433 VAL A O 1
ATOM 3581 N N . PHE A 1 434 ? 5.361 3.735 2.543 1.00 98.25 434 PHE A N 1
ATOM 3582 C CA . PHE A 1 434 ? 4.329 3.601 1.499 1.00 98.25 434 PHE A CA 1
ATOM 3583 C C . PHE A 1 434 ? 3.239 4.679 1.509 1.00 98.25 434 PHE A C 1
ATOM 3585 O O . PHE A 1 434 ? 2.482 4.822 0.542 1.00 98.25 434 PHE A O 1
ATOM 3592 N N . GLY A 1 435 ? 3.104 5.434 2.602 1.00 93.75 435 GLY A N 1
ATOM 3593 C CA . GLY A 1 435 ? 1.939 6.285 2.847 1.00 93.75 435 GLY A CA 1
ATOM 3594 C C . GLY A 1 435 ? 1.752 7.394 1.813 1.00 93.75 435 GLY A C 1
ATOM 3595 O O . GLY A 1 435 ? 0.615 7.693 1.432 1.00 93.75 435 GLY A O 1
ATOM 3596 N N . HIS A 1 436 ? 2.844 7.987 1.322 1.00 93.69 436 HIS A N 1
ATOM 3597 C CA . HIS A 1 436 ? 2.783 9.039 0.308 1.00 93.69 436 HIS A CA 1
ATOM 3598 C C . HIS A 1 436 ? 2.241 8.510 -1.021 1.00 93.69 436 HIS A C 1
ATOM 3600 O O . HIS A 1 436 ? 1.165 8.967 -1.433 1.00 93.69 436 HIS A O 1
ATOM 3606 N N . SER A 1 437 ? 2.912 7.520 -1.620 1.00 96.19 437 SER A N 1
ATOM 3607 C CA . SER A 1 437 ? 2.523 6.904 -2.896 1.00 96.19 437 SER A CA 1
ATOM 3608 C C . SER A 1 437 ? 1.104 6.344 -2.839 1.00 96.19 437 SER A C 1
ATOM 3610 O O . SER A 1 437 ? 0.262 6.734 -3.650 1.00 96.19 437 SER A O 1
ATOM 3612 N N . TYR A 1 438 ? 0.771 5.556 -1.806 1.00 96.38 438 TYR A N 1
ATOM 3613 C CA . TYR A 1 438 ? -0.589 5.040 -1.633 1.00 96.38 438 TYR A CA 1
ATOM 3614 C C . TYR A 1 438 ? -1.626 6.164 -1.622 1.00 96.38 438 TYR A C 1
ATOM 3616 O O . TYR A 1 438 ? -2.642 6.086 -2.310 1.00 96.38 438 TYR A O 1
ATOM 3624 N N . SER A 1 439 ? -1.389 7.231 -0.852 1.00 91.00 439 SER A N 1
ATOM 3625 C CA . SER A 1 439 ? -2.373 8.304 -0.720 1.00 91.00 439 SER A CA 1
ATOM 3626 C C . SER A 1 439 ? -2.598 9.059 -2.032 1.00 91.00 439 SER A C 1
ATOM 3628 O O . SER A 1 439 ? -3.734 9.440 -2.317 1.00 91.00 439 SER A O 1
ATOM 3630 N N . VAL A 1 440 ? -1.540 9.286 -2.818 1.00 92.38 440 VAL A N 1
ATOM 3631 C CA . VAL A 1 440 ? -1.628 9.973 -4.112 1.00 92.38 440 VAL A CA 1
ATOM 3632 C C . VAL A 1 440 ? -2.379 9.098 -5.105 1.00 92.38 440 VAL A C 1
ATOM 3634 O O . VAL A 1 440 ? -3.359 9.555 -5.695 1.00 92.38 440 VAL A O 1
ATOM 3637 N N . TYR A 1 441 ? -1.995 7.828 -5.225 1.00 93.62 441 TYR A N 1
ATOM 3638 C CA . TYR A 1 441 ? -2.595 6.912 -6.193 1.00 93.62 441 TYR A CA 1
ATOM 3639 C C . TYR A 1 441 ? -4.053 6.618 -5.825 1.00 93.62 441 TYR A C 1
ATOM 3641 O O . TYR A 1 441 ? -4.935 6.615 -6.684 1.00 93.62 441 TYR A O 1
ATOM 3649 N N . ALA A 1 442 ? -4.359 6.495 -4.529 1.00 89.62 442 ALA A N 1
ATOM 3650 C CA . ALA A 1 442 ? -5.711 6.208 -4.069 1.00 89.62 442 ALA A CA 1
ATOM 3651 C C . ALA A 1 442 ? -6.702 7.355 -4.334 1.00 89.62 442 ALA A C 1
ATOM 3653 O O . ALA A 1 442 ? -7.908 7.120 -4.365 1.00 89.62 442 ALA A O 1
ATOM 3654 N N . ARG A 1 443 ? -6.218 8.590 -4.527 1.00 90.31 443 ARG A N 1
ATOM 3655 C CA . ARG A 1 443 ? -7.056 9.748 -4.881 1.00 90.31 443 ARG A CA 1
ATOM 3656 C C . ARG A 1 443 ? -7.318 9.885 -6.380 1.00 90.31 443 ARG A C 1
ATOM 3658 O O . ARG A 1 443 ? -8.204 10.649 -6.745 1.00 90.31 443 ARG A O 1
ATOM 3665 N N . ARG A 1 444 ? -6.548 9.205 -7.231 1.00 89.44 444 ARG A N 1
ATOM 3666 C CA . ARG A 1 444 ? -6.552 9.420 -8.691 1.00 89.44 444 ARG A CA 1
ATOM 3667 C C . ARG A 1 444 ? -7.224 8.309 -9.490 1.00 89.44 444 ARG A C 1
ATOM 3669 O O . ARG A 1 444 ? -7.596 8.506 -10.637 1.00 89.44 444 ARG A O 1
ATOM 3676 N N . THR A 1 445 ? -7.418 7.151 -8.880 1.00 88.44 445 THR A N 1
ATOM 3677 C CA . THR A 1 445 ? -8.051 5.988 -9.510 1.00 88.44 445 THR A CA 1
ATOM 3678 C C . THR A 1 445 ? -8.757 5.153 -8.458 1.00 88.44 445 THR A C 1
ATOM 3680 O O . THR A 1 445 ? -8.476 5.350 -7.284 1.00 88.44 445 THR A O 1
ATOM 3683 N N . ASN A 1 446 ? -9.627 4.214 -8.839 1.00 88.50 446 ASN A N 1
ATOM 3684 C CA . ASN A 1 446 ? -10.328 3.283 -7.940 1.00 88.50 446 ASN A CA 1
ATOM 3685 C C . ASN A 1 446 ? -9.779 1.841 -7.975 1.00 88.50 446 ASN A C 1
ATOM 3687 O O . ASN A 1 446 ? -10.295 0.985 -7.262 1.00 88.50 446 ASN A O 1
ATOM 3691 N N . LYS A 1 447 ? -8.721 1.569 -8.754 1.00 89.56 447 LYS A N 1
ATOM 3692 C CA . LYS A 1 447 ? -8.107 0.232 -8.884 1.00 89.56 447 LYS A CA 1
ATOM 3693 C C . LYS A 1 447 ? -7.654 -0.357 -7.539 1.00 89.56 447 LYS A C 1
ATOM 3695 O O . LYS A 1 447 ? -7.193 0.365 -6.650 1.00 89.56 447 LYS A O 1
ATOM 3700 N N . ASN A 1 448 ? -7.744 -1.673 -7.379 1.00 95.50 448 ASN A N 1
ATOM 3701 C CA . ASN A 1 448 ? -7.124 -2.330 -6.228 1.00 95.50 448 ASN A CA 1
ATOM 3702 C C . ASN A 1 448 ? -5.600 -2.130 -6.249 1.00 95.50 448 ASN A C 1
ATOM 3704 O O . ASN A 1 448 ? -5.014 -1.797 -7.280 1.00 95.50 448 ASN A O 1
ATOM 3708 N N . MET A 1 449 ? -4.977 -2.289 -5.087 1.00 97.19 449 MET A N 1
ATOM 3709 C CA . MET A 1 449 ? -3.546 -2.092 -4.890 1.00 97.19 449 MET A CA 1
ATOM 3710 C C . MET A 1 449 ? -2.907 -3.332 -4.272 1.00 97.19 449 MET A C 1
ATOM 3712 O O . MET A 1 449 ? -3.583 -4.108 -3.595 1.00 97.19 449 MET A O 1
ATOM 3716 N N . MET A 1 450 ? -1.607 -3.497 -4.454 1.00 97.88 450 MET A N 1
ATOM 3717 C CA . MET A 1 450 ? -0.773 -4.432 -3.711 1.00 97.88 450 MET A CA 1
ATOM 3718 C C . MET A 1 450 ? 0.494 -3.732 -3.238 1.00 97.88 450 MET A C 1
ATOM 3720 O O . MET A 1 450 ? 0.958 -2.780 -3.863 1.00 97.88 450 MET A O 1
ATOM 3724 N N . ILE A 1 451 ? 1.052 -4.228 -2.140 1.00 98.56 451 ILE A N 1
ATOM 3725 C CA . ILE A 1 451 ? 2.480 -4.061 -1.892 1.00 98.56 451 ILE A CA 1
ATOM 3726 C C . ILE A 1 451 ? 3.155 -5.173 -2.681 1.00 98.56 451 ILE A C 1
ATOM 3728 O O . ILE A 1 451 ? 3.053 -6.339 -2.305 1.00 98.56 451 ILE A O 1
ATOM 3732 N N . SER A 1 452 ? 3.721 -4.809 -3.828 1.00 98.00 452 SER A N 1
ATOM 3733 C CA . SER A 1 452 ? 4.317 -5.761 -4.766 1.00 98.00 452 SER A CA 1
ATOM 3734 C C . SER A 1 452 ? 5.628 -6.307 -4.227 1.00 98.00 452 SER A C 1
ATOM 3736 O O . SER A 1 452 ? 5.936 -7.459 -4.507 1.00 98.00 452 SER A O 1
ATOM 3738 N N . GLU A 1 453 ? 6.342 -5.515 -3.426 1.00 98.38 453 GLU A N 1
ATOM 3739 C CA . GLU A 1 453 ? 7.540 -5.917 -2.697 1.00 98.38 453 GLU A CA 1
ATOM 3740 C C . GLU A 1 453 ? 7.681 -5.098 -1.415 1.00 98.38 453 GLU A C 1
ATOM 3742 O O . GLU A 1 453 ? 7.537 -3.870 -1.430 1.00 98.38 453 GLU A O 1
ATOM 3747 N N . MET A 1 454 ? 7.984 -5.771 -0.307 1.00 98.56 454 MET A N 1
ATOM 3748 C CA . MET A 1 454 ? 8.447 -5.127 0.916 1.00 98.56 454 MET A CA 1
ATOM 3749 C C . MET A 1 454 ? 9.353 -6.024 1.742 1.00 98.56 454 MET A C 1
ATOM 3751 O O . MET A 1 454 ? 9.156 -7.235 1.800 1.00 98.56 454 MET A O 1
ATOM 3755 N N . ALA A 1 455 ? 10.268 -5.406 2.477 1.00 98.69 455 ALA A N 1
ATOM 3756 C CA . ALA A 1 455 ? 10.928 -6.020 3.617 1.00 98.69 455 ALA A CA 1
ATOM 3757 C C . ALA A 1 455 ? 11.445 -4.942 4.582 1.00 98.69 455 ALA A C 1
ATOM 3759 O O . ALA A 1 455 ? 11.341 -3.737 4.335 1.00 98.69 455 ALA A O 1
ATOM 3760 N N . SER A 1 456 ? 11.990 -5.388 5.709 1.00 98.69 456 SER A N 1
ATOM 3761 C CA . SER A 1 456 ? 12.664 -4.541 6.690 1.00 98.69 456 SER A CA 1
ATOM 3762 C C . SER A 1 456 ? 13.967 -5.196 7.112 1.00 98.69 456 SER A C 1
ATOM 3764 O O . SER A 1 456 ? 13.993 -6.407 7.326 1.00 98.69 456 SER A O 1
ATOM 3766 N N . THR A 1 457 ? 15.014 -4.395 7.289 1.00 97.94 457 THR A N 1
ATOM 3767 C CA . THR A 1 457 ? 16.240 -4.823 7.971 1.00 97.94 457 THR A CA 1
ATOM 3768 C C . THR A 1 457 ? 15.994 -4.920 9.482 1.00 97.94 457 THR A C 1
ATOM 3770 O O . THR A 1 457 ? 14.940 -4.503 9.982 1.00 97.94 457 THR A O 1
ATOM 3773 N N . GLU A 1 458 ? 16.971 -5.454 10.212 1.00 96.31 458 GLU A N 1
ATOM 3774 C CA . GLU A 1 458 ? 17.062 -5.376 11.676 1.00 96.31 458 GLU A CA 1
ATOM 3775 C C . GLU A 1 458 ? 17.921 -4.200 12.163 1.00 96.31 458 GLU A C 1
ATOM 3777 O O . GLU A 1 458 ? 17.888 -3.852 13.341 1.00 96.31 458 GLU A O 1
ATOM 3782 N N . LYS A 1 459 ? 18.684 -3.545 11.281 1.00 96.31 459 LYS A N 1
ATOM 3783 C CA . LYS A 1 459 ? 19.524 -2.408 11.676 1.00 96.31 459 LYS A CA 1
ATOM 3784 C C . LYS A 1 459 ? 18.675 -1.161 11.939 1.00 96.31 459 LYS A C 1
ATOM 3786 O O . LYS A 1 459 ? 17.888 -0.743 11.094 1.00 96.31 459 LYS A O 1
ATOM 3791 N N . GLY A 1 460 ? 18.843 -0.542 13.106 1.00 95.81 460 GLY A N 1
ATOM 3792 C CA . GLY A 1 460 ? 18.163 0.708 13.466 1.00 95.81 460 GLY A CA 1
ATOM 3793 C C . GLY A 1 460 ? 16.761 0.556 14.075 1.00 95.81 460 GLY A C 1
ATOM 3794 O O . GLY A 1 460 ? 16.096 1.567 14.299 1.00 95.81 460 GLY A O 1
ATOM 3795 N N . GLY A 1 461 ? 16.292 -0.667 14.361 1.00 96.25 461 GLY A N 1
ATOM 3796 C CA . GLY A 1 461 ? 15.003 -0.891 15.024 1.00 96.25 461 GLY A CA 1
ATOM 3797 C C . GLY A 1 461 ? 14.573 -2.360 15.104 1.00 96.25 461 GLY A C 1
ATOM 3798 O O . GLY A 1 461 ? 15.323 -3.269 14.780 1.00 96.25 461 GLY A O 1
ATOM 3799 N N . SER A 1 462 ? 13.338 -2.613 15.551 1.00 97.62 462 SER A N 1
ATOM 3800 C CA . SER A 1 462 ? 12.801 -3.978 15.689 1.00 97.62 462 SER A CA 1
ATOM 3801 C C . SER A 1 462 ? 12.020 -4.414 14.446 1.00 97.62 462 SER A C 1
ATOM 3803 O O . SER A 1 462 ? 10.902 -3.943 14.204 1.00 97.62 462 SER A O 1
ATOM 3805 N N . LYS A 1 463 ? 12.570 -5.369 13.686 1.00 98.50 463 LYS A N 1
ATOM 3806 C CA . LYS A 1 463 ? 11.929 -5.953 12.493 1.00 98.50 463 LYS A CA 1
ATOM 3807 C C . LYS A 1 463 ? 10.607 -6.649 12.820 1.00 98.50 463 LYS A C 1
ATOM 3809 O O . LYS A 1 463 ? 9.610 -6.411 12.143 1.00 98.50 463 LYS A O 1
ATOM 3814 N N . ALA A 1 464 ? 10.536 -7.402 13.916 1.00 98.19 464 ALA A N 1
ATOM 3815 C CA . ALA A 1 464 ? 9.289 -7.997 14.401 1.00 98.19 464 ALA A CA 1
ATOM 3816 C C . ALA A 1 464 ? 8.198 -6.949 14.704 1.00 98.19 464 ALA A C 1
ATOM 3818 O O . ALA A 1 464 ? 7.030 -7.131 14.340 1.00 98.19 464 ALA A O 1
ATOM 3819 N N . ALA A 1 465 ? 8.564 -5.819 15.324 1.00 96.56 465 ALA A N 1
ATOM 3820 C CA . ALA A 1 465 ? 7.630 -4.715 15.543 1.00 96.56 465 ALA A CA 1
ATOM 3821 C C . ALA A 1 465 ? 7.201 -4.058 14.220 1.00 96.56 465 ALA A C 1
ATOM 3823 O O . ALA A 1 465 ? 6.034 -3.685 14.075 1.00 96.56 465 ALA A O 1
ATOM 3824 N N . TRP A 1 466 ? 8.113 -3.964 13.247 1.00 98.50 466 TRP A N 1
ATOM 3825 C CA . TRP A 1 466 ? 7.813 -3.465 11.908 1.00 98.50 466 TRP A CA 1
ATOM 3826 C C . TRP A 1 466 ? 6.829 -4.367 11.162 1.00 98.50 466 TRP A C 1
ATOM 3828 O O . TRP A 1 466 ? 5.839 -3.866 10.643 1.00 98.50 466 TRP A O 1
ATOM 3838 N N . ILE A 1 467 ? 7.029 -5.691 11.178 1.00 98.56 467 ILE A N 1
ATOM 3839 C CA . ILE A 1 467 ? 6.112 -6.682 10.588 1.00 98.56 467 ILE A CA 1
ATOM 3840 C C . ILE A 1 467 ? 4.705 -6.519 11.177 1.00 98.56 467 ILE A C 1
ATOM 3842 O O . ILE A 1 467 ? 3.717 -6.404 10.447 1.00 98.56 467 ILE A O 1
ATOM 3846 N N . LYS A 1 468 ? 4.610 -6.438 12.510 1.00 97.06 468 LYS A N 1
ATOM 3847 C CA . LYS A 1 468 ? 3.341 -6.198 13.205 1.00 97.06 468 LYS A CA 1
ATOM 3848 C C . LYS A 1 468 ? 2.675 -4.897 12.762 1.00 97.06 468 LYS A C 1
ATOM 3850 O O . LYS A 1 468 ? 1.459 -4.892 12.536 1.00 97.06 468 LYS A O 1
ATOM 3855 N N . ASP A 1 469 ? 3.429 -3.797 12.689 1.00 93.62 469 ASP A N 1
ATOM 3856 C CA . ASP A 1 469 ? 2.903 -2.513 12.224 1.00 93.62 469 ASP A CA 1
ATOM 3857 C C . ASP A 1 469 ? 2.440 -2.623 10.772 1.00 93.62 469 ASP A C 1
ATOM 3859 O O . ASP A 1 469 ? 1.269 -2.371 10.516 1.00 93.62 469 ASP A O 1
ATOM 3863 N N . ALA A 1 470 ? 3.290 -3.087 9.856 1.00 97.19 470 ALA A N 1
ATOM 3864 C CA . ALA A 1 470 ? 3.013 -3.194 8.428 1.00 97.19 470 ALA A CA 1
ATOM 3865 C C . ALA A 1 470 ? 1.693 -3.913 8.139 1.00 97.19 470 ALA A C 1
ATOM 3867 O O . ALA A 1 470 ? 0.779 -3.326 7.555 1.00 97.19 470 ALA A O 1
ATOM 3868 N N . PHE A 1 471 ? 1.522 -5.140 8.632 1.00 95.81 471 PHE A N 1
ATOM 3869 C CA . PHE A 1 471 ? 0.293 -5.890 8.374 1.00 95.81 471 PHE A CA 1
ATOM 3870 C C . PHE A 1 471 ? -0.924 -5.335 9.130 1.00 95.81 471 PHE A C 1
ATOM 3872 O O . PHE A 1 471 ? -2.046 -5.370 8.617 1.00 95.81 471 PHE A O 1
ATOM 3879 N N . SER A 1 472 ? -0.728 -4.710 10.298 1.00 89.00 472 SER A N 1
ATOM 3880 C CA . SER A 1 472 ? -1.801 -3.952 10.959 1.00 89.00 472 SER A CA 1
ATOM 3881 C C . SER A 1 472 ? -2.223 -2.732 10.135 1.00 89.00 472 SER A C 1
ATOM 3883 O O . SER A 1 472 ? -3.416 -2.448 10.007 1.00 89.00 472 SER A O 1
ATOM 3885 N N . GLN A 1 473 ? -1.269 -1.997 9.566 1.00 89.75 473 GLN A N 1
ATOM 3886 C CA . GLN A 1 473 ? -1.539 -0.865 8.693 1.00 89.75 473 GLN A CA 1
ATOM 3887 C C . GLN A 1 473 ? -2.306 -1.340 7.461 1.00 89.75 473 GLN A C 1
ATOM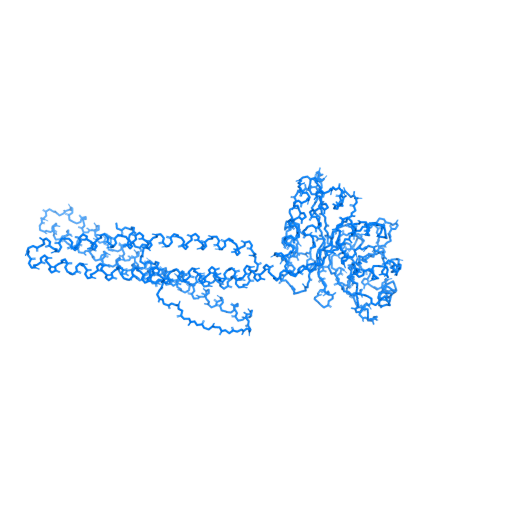 3889 O O . GLN A 1 473 ? -3.402 -0.827 7.219 1.00 89.75 473 GLN A O 1
ATOM 3894 N N . ILE A 1 474 ? -1.792 -2.344 6.745 1.00 92.88 474 ILE A N 1
ATOM 3895 C CA . ILE A 1 474 ? -2.428 -2.932 5.557 1.00 92.88 474 ILE A CA 1
ATOM 3896 C C . ILE A 1 474 ? -3.891 -3.279 5.853 1.00 92.88 474 ILE A C 1
ATOM 3898 O O . ILE A 1 474 ? -4.800 -2.768 5.196 1.00 92.88 474 ILE A O 1
ATOM 3902 N N . LYS A 1 475 ? -4.134 -4.033 6.930 1.00 85.06 475 LYS A N 1
ATOM 3903 C CA . LYS A 1 475 ? -5.473 -4.489 7.321 1.00 85.06 475 LYS A CA 1
ATOM 3904 C C . LYS A 1 475 ? -6.443 -3.359 7.675 1.00 85.06 475 LYS A C 1
ATOM 3906 O O . LYS A 1 475 ? -7.635 -3.460 7.383 1.00 85.06 475 LYS A O 1
ATOM 3911 N N . TYR A 1 476 ? -5.976 -2.307 8.350 1.00 80.94 476 TYR A N 1
ATOM 3912 C CA . TYR A 1 476 ? -6.871 -1.336 8.998 1.00 80.94 476 TYR A CA 1
ATOM 3913 C C . TYR A 1 476 ? -6.888 0.063 8.379 1.00 80.94 476 TYR A C 1
ATOM 3915 O O . TYR A 1 476 ? -7.863 0.794 8.576 1.00 80.94 476 TYR A O 1
ATOM 3923 N N . ASN A 1 477 ? -5.826 0.459 7.681 1.00 81.69 477 ASN A N 1
ATOM 3924 C CA . ASN A 1 477 ? -5.631 1.825 7.191 1.00 81.69 477 ASN A CA 1
ATOM 3925 C C . ASN A 1 477 ? -5.404 1.900 5.674 1.00 81.69 477 ASN A C 1
ATOM 3927 O O . ASN A 1 477 ? -5.593 2.975 5.104 1.00 81.69 477 ASN A O 1
ATOM 3931 N N . TYR A 1 478 ? -5.098 0.778 5.016 1.00 86.75 478 TYR A N 1
ATOM 3932 C CA . TYR A 1 478 ? -4.856 0.718 3.574 1.00 86.75 478 TYR A CA 1
ATOM 3933 C C . TYR A 1 478 ? -5.815 -0.265 2.868 1.00 86.75 478 TYR A C 1
ATOM 3935 O O . TYR A 1 478 ? -5.380 -1.227 2.245 1.00 86.75 478 TYR A O 1
ATOM 3943 N N . PRO A 1 479 ? -7.144 -0.033 2.916 1.00 83.56 479 PRO A N 1
ATOM 3944 C CA . PRO A 1 479 ? -8.159 -1.013 2.500 1.00 83.56 479 PRO A CA 1
ATOM 3945 C C . PRO A 1 479 ? -8.154 -1.381 1.006 1.00 83.56 479 PRO A C 1
ATOM 3947 O O . PRO A 1 479 ? -8.845 -2.323 0.610 1.00 83.56 479 PRO A O 1
ATOM 3950 N N . ARG A 1 480 ? -7.431 -0.634 0.160 1.00 90.12 480 ARG A N 1
ATOM 3951 C CA . ARG A 1 480 ? -7.247 -0.981 -1.258 1.00 90.12 480 ARG A CA 1
ATOM 3952 C C . ARG A 1 480 ? -6.129 -1.986 -1.480 1.00 90.12 480 ARG A C 1
ATOM 3954 O O . ARG A 1 480 ? -6.104 -2.578 -2.550 1.00 90.12 480 ARG A O 1
ATOM 3961 N N . ILE A 1 481 ? -5.257 -2.193 -0.495 1.00 95.81 481 ILE A N 1
ATOM 3962 C CA . ILE A 1 481 ? -4.215 -3.212 -0.550 1.00 95.81 481 ILE A CA 1
ATOM 3963 C C . ILE A 1 481 ? -4.879 -4.581 -0.381 1.00 95.81 481 ILE A C 1
ATOM 3965 O O . ILE A 1 481 ? -5.414 -4.897 0.681 1.00 95.81 481 ILE A O 1
ATOM 3969 N N . LYS A 1 482 ? -4.898 -5.370 -1.458 1.00 94.44 482 LYS A N 1
ATOM 3970 C CA . LYS A 1 482 ? -5.468 -6.727 -1.502 1.00 94.44 482 LYS A CA 1
ATOM 3971 C C . LYS A 1 482 ? -4.417 -7.820 -1.400 1.00 94.44 482 LYS A C 1
ATOM 3973 O O . LYS A 1 482 ? -4.769 -8.973 -1.184 1.00 94.44 482 LYS A O 1
ATOM 3978 N N . GLN A 1 483 ? -3.150 -7.447 -1.503 1.00 95.69 483 GLN A N 1
ATOM 3979 C CA . GLN A 1 483 ? -2.018 -8.349 -1.415 1.00 95.69 483 GLN A CA 1
ATOM 3980 C C . GLN A 1 483 ? -0.800 -7.596 -0.883 1.00 95.69 483 GLN A C 1
ATOM 3982 O O . GLN A 1 483 ? -0.633 -6.411 -1.179 1.00 95.69 483 GLN A O 1
ATOM 3987 N N . ALA A 1 484 ? 0.032 -8.279 -0.106 1.00 97.94 484 ALA A N 1
ATOM 3988 C CA . ALA A 1 484 ? 1.342 -7.787 0.284 1.00 97.94 484 ALA A CA 1
ATOM 3989 C C . ALA A 1 484 ? 2.375 -8.908 0.172 1.00 97.94 484 ALA A C 1
ATOM 3991 O O . ALA A 1 484 ? 2.209 -9.964 0.785 1.00 97.94 484 ALA A O 1
ATOM 3992 N N . THR A 1 485 ? 3.416 -8.663 -0.615 1.00 98.62 485 THR A N 1
ATOM 3993 C CA . THR A 1 485 ? 4.459 -9.636 -0.931 1.00 98.62 485 THR A CA 1
ATOM 3994 C C . THR A 1 485 ? 5.738 -9.287 -0.178 1.00 98.62 485 THR A C 1
ATOM 3996 O O . THR A 1 485 ? 6.260 -8.182 -0.316 1.00 98.62 485 THR A O 1
ATOM 3999 N N . TRP A 1 486 ? 6.231 -10.217 0.639 1.00 98.69 486 TRP A N 1
ATOM 4000 C CA . TRP A 1 486 ? 7.488 -10.064 1.367 1.00 98.69 486 TRP A CA 1
ATOM 4001 C C . TRP A 1 486 ? 8.680 -10.510 0.513 1.00 98.69 486 TRP A C 1
ATOM 4003 O O . TRP A 1 486 ? 8.667 -11.607 -0.036 1.00 98.69 486 TRP A O 1
ATOM 4013 N N . PHE A 1 487 ? 9.734 -9.705 0.435 1.00 98.62 487 PHE A N 1
ATOM 4014 C CA . PHE A 1 487 ? 10.974 -10.068 -0.253 1.00 98.62 487 PHE A CA 1
ATOM 4015 C C . PHE A 1 487 ? 11.885 -10.843 0.714 1.00 98.62 487 PHE A C 1
ATOM 4017 O O . PHE A 1 487 ? 12.521 -10.258 1.588 1.00 98.62 487 PHE A O 1
ATOM 4024 N N . ASN A 1 488 ? 11.857 -12.179 0.664 1.00 98.25 488 ASN A N 1
ATOM 4025 C CA . ASN A 1 488 ? 12.418 -13.059 1.694 1.00 98.25 488 ASN A CA 1
ATOM 4026 C C . ASN A 1 488 ? 13.749 -13.699 1.258 1.00 98.25 488 ASN A C 1
ATOM 4028 O O . ASN A 1 488 ? 13.845 -14.914 1.089 1.00 98.25 488 ASN A O 1
ATOM 4032 N N . ILE A 1 489 ? 14.787 -12.878 1.127 1.00 97.69 489 ILE A N 1
ATOM 4033 C CA . ILE A 1 489 ? 16.137 -13.279 0.704 1.00 97.69 489 ILE A CA 1
ATOM 4034 C C . ILE A 1 489 ? 17.195 -12.585 1.576 1.00 97.69 489 ILE A C 1
ATOM 4036 O O . ILE A 1 489 ? 16.931 -11.529 2.148 1.00 97.69 489 ILE A O 1
ATOM 4040 N N . ASN A 1 490 ? 18.376 -13.180 1.722 1.00 96.94 490 ASN A N 1
ATOM 4041 C CA . ASN A 1 490 ? 19.534 -12.479 2.274 1.00 96.94 490 ASN A CA 1
ATOM 4042 C C . ASN A 1 490 ? 20.316 -11.840 1.120 1.00 96.94 490 ASN A C 1
ATOM 4044 O O . ASN A 1 490 ? 20.880 -12.574 0.318 1.00 96.94 490 ASN A O 1
ATOM 4048 N N . LYS A 1 491 ? 20.299 -10.508 1.006 1.00 95.75 491 LYS A N 1
ATOM 4049 C CA . LYS A 1 491 ? 20.905 -9.787 -0.126 1.00 95.75 491 LYS A CA 1
ATOM 4050 C C . LYS A 1 491 ? 21.672 -8.554 0.360 1.00 95.75 491 LYS A C 1
ATOM 4052 O O . LYS A 1 491 ? 22.650 -8.708 1.078 1.00 95.75 491 LYS A O 1
ATOM 4057 N N . GLU A 1 492 ? 21.222 -7.334 0.053 1.00 94.81 492 GLU A N 1
ATOM 4058 C CA . GLU A 1 492 ? 21.862 -6.093 0.527 1.00 94.81 492 GLU A CA 1
ATOM 4059 C C . GLU A 1 492 ? 21.862 -6.008 2.065 1.00 94.81 492 GLU A C 1
ATOM 4061 O O . GLU A 1 492 ? 22.709 -5.376 2.692 1.00 94.81 492 GLU A O 1
ATOM 4066 N N . THR A 1 493 ? 20.878 -6.656 2.681 1.00 96.25 493 THR A N 1
ATOM 4067 C CA . THR A 1 493 ? 20.797 -6.975 4.105 1.00 96.25 493 THR A CA 1
ATOM 4068 C C . THR A 1 493 ? 19.963 -8.251 4.250 1.00 96.25 493 THR A C 1
ATOM 4070 O O . THR A 1 493 ? 19.382 -8.742 3.275 1.00 96.25 493 THR A O 1
ATOM 4073 N N . ASP A 1 494 ? 19.852 -8.786 5.465 1.00 97.38 494 ASP A N 1
ATOM 4074 C CA . ASP A 1 494 ? 19.019 -9.964 5.695 1.00 97.38 494 ASP A CA 1
ATOM 4075 C C . ASP A 1 494 ? 17.525 -9.589 5.723 1.00 97.38 494 ASP A C 1
ATOM 4077 O O . ASP A 1 494 ? 16.941 -9.229 6.758 1.00 97.38 494 ASP A O 1
ATOM 4081 N N . TRP A 1 495 ? 16.875 -9.664 4.559 1.00 98.31 495 TRP A N 1
ATOM 4082 C CA . TRP A 1 495 ? 15.451 -9.375 4.411 1.00 98.31 495 TRP A CA 1
ATOM 4083 C C . TRP A 1 495 ? 14.555 -10.508 4.914 1.00 98.31 495 TRP A C 1
ATOM 4085 O O . TRP A 1 495 ? 13.376 -10.269 5.193 1.00 98.31 495 TRP A O 1
ATOM 4095 N N . ARG A 1 496 ? 15.091 -11.707 5.166 1.00 98.31 496 ARG A N 1
ATOM 4096 C CA . ARG A 1 496 ? 14.313 -12.903 5.529 1.00 98.31 496 ARG A CA 1
ATOM 4097 C C . ARG A 1 496 ? 13.539 -12.739 6.837 1.00 98.31 496 ARG A C 1
ATOM 4099 O O . ARG A 1 496 ? 14.061 -12.224 7.821 1.00 98.31 496 ARG A O 1
ATOM 4106 N N . VAL A 1 497 ? 12.295 -13.207 6.890 1.00 97.31 497 VAL A N 1
ATOM 4107 C CA . VAL A 1 497 ? 11.503 -13.284 8.133 1.00 97.31 497 VAL A CA 1
ATOM 4108 C C . VAL A 1 497 ? 11.963 -14.426 9.029 1.00 97.31 497 VAL A C 1
ATOM 4110 O O . VAL A 1 497 ? 11.722 -14.398 10.228 1.00 97.31 497 VAL A O 1
ATOM 4113 N N . ASN A 1 498 ? 12.620 -15.431 8.453 1.00 94.88 498 ASN A N 1
ATOM 4114 C CA . ASN A 1 498 ? 13.112 -16.622 9.136 1.00 94.88 498 ASN A CA 1
ATOM 4115 C C . ASN A 1 498 ? 14.581 -16.515 9.579 1.00 94.88 498 ASN A C 1
ATOM 4117 O O . ASN A 1 498 ? 15.191 -17.543 9.854 1.00 94.88 498 ASN A O 1
ATOM 4121 N N . ASN A 1 499 ? 15.133 -15.300 9.663 1.00 93.00 499 ASN A N 1
ATOM 4122 C CA . ASN A 1 499 ? 16.461 -15.050 10.230 1.00 93.00 499 ASN A CA 1
ATOM 4123 C C . ASN A 1 499 ? 16.472 -15.047 11.776 1.00 93.00 499 ASN A C 1
ATOM 4125 O O . ASN A 1 499 ? 17.531 -15.130 12.383 1.00 93.00 499 ASN A O 1
ATOM 4129 N N . SER A 1 500 ? 15.301 -14.979 12.423 1.00 95.94 500 SER A N 1
ATOM 4130 C CA . SER A 1 500 ? 15.135 -15.193 13.865 1.00 95.94 500 SER A CA 1
ATOM 4131 C C . SER A 1 500 ? 13.744 -15.745 14.192 1.00 95.94 500 SER A C 1
ATOM 4133 O O . SER A 1 500 ? 12.771 -15.504 13.467 1.00 95.94 500 SER A O 1
ATOM 4135 N N . SER A 1 501 ? 13.617 -16.461 15.314 1.00 96.94 501 SER A N 1
ATOM 4136 C CA . SER A 1 501 ? 12.325 -16.973 15.801 1.00 96.94 501 SER A CA 1
ATOM 4137 C C . SER A 1 501 ? 11.336 -15.838 16.100 1.00 96.94 501 SER A C 1
ATOM 4139 O O . SER A 1 501 ? 10.145 -15.953 15.806 1.00 96.94 501 SER A O 1
ATOM 4141 N N . THR A 1 502 ? 11.825 -14.702 16.605 1.00 97.81 502 THR A N 1
ATOM 4142 C CA . THR A 1 502 ? 11.026 -13.502 16.891 1.00 97.81 502 THR A CA 1
ATOM 4143 C C . THR A 1 502 ? 10.393 -12.916 15.625 1.00 97.81 502 THR A C 1
ATOM 4145 O O . THR A 1 502 ? 9.192 -12.622 15.617 1.00 97.81 502 THR A O 1
ATOM 4148 N N . ASN A 1 503 ? 11.157 -12.777 14.536 1.00 98.00 503 ASN A N 1
ATOM 4149 C CA . ASN A 1 503 ? 10.638 -12.255 13.267 1.00 98.00 503 ASN A CA 1
ATOM 4150 C C . ASN A 1 503 ? 9.663 -13.228 12.609 1.00 98.00 503 ASN A C 1
ATOM 4152 O O . ASN A 1 503 ? 8.593 -12.815 12.154 1.00 98.00 503 ASN A O 1
ATOM 4156 N N . LEU A 1 504 ? 9.990 -14.520 12.629 1.00 98.12 504 LEU A N 1
ATOM 4157 C CA . LEU A 1 504 ? 9.154 -15.566 12.058 1.00 98.12 504 LEU A CA 1
ATOM 4158 C C . LEU A 1 504 ? 7.803 -15.653 12.776 1.00 98.12 504 LEU A C 1
ATOM 4160 O O . LEU A 1 504 ? 6.756 -15.699 12.129 1.00 98.12 504 LEU A O 1
ATOM 4164 N N . ASN A 1 505 ? 7.809 -15.590 14.111 1.00 97.56 505 ASN A N 1
ATOM 4165 C CA . ASN A 1 505 ? 6.592 -15.568 14.919 1.00 97.56 505 ASN A CA 1
ATOM 4166 C C . ASN A 1 505 ? 5.756 -14.310 14.663 1.00 97.56 505 ASN A C 1
ATOM 4168 O O . ASN A 1 505 ? 4.527 -14.399 14.562 1.00 97.56 505 ASN A O 1
ATOM 4172 N N . ALA A 1 506 ? 6.389 -13.142 14.506 1.00 97.19 506 ALA A N 1
ATOM 4173 C CA . ALA A 1 506 ? 5.681 -11.923 14.126 1.00 97.19 506 ALA A CA 1
ATOM 4174 C C . ALA A 1 506 ? 5.032 -12.060 12.739 1.00 97.19 506 ALA A C 1
ATOM 4176 O O . ALA A 1 506 ? 3.855 -11.734 12.580 1.00 97.19 506 ALA A O 1
ATOM 4177 N N . PHE A 1 507 ? 5.754 -12.595 11.753 1.00 97.62 507 PHE A N 1
ATOM 4178 C CA . PHE A 1 507 ? 5.224 -12.809 10.408 1.00 97.62 507 PHE A CA 1
ATOM 4179 C C . PHE A 1 507 ? 4.046 -13.787 10.415 1.00 97.62 507 PHE A C 1
ATOM 4181 O O . PHE A 1 507 ? 2.955 -13.431 9.970 1.00 97.62 507 PHE A O 1
ATOM 4188 N N . LYS A 1 508 ? 4.210 -14.960 11.040 1.00 96.38 508 LYS A N 1
ATOM 4189 C CA . LYS A 1 508 ? 3.147 -15.960 11.241 1.00 96.38 508 LYS A CA 1
ATOM 4190 C C . LYS A 1 508 ? 1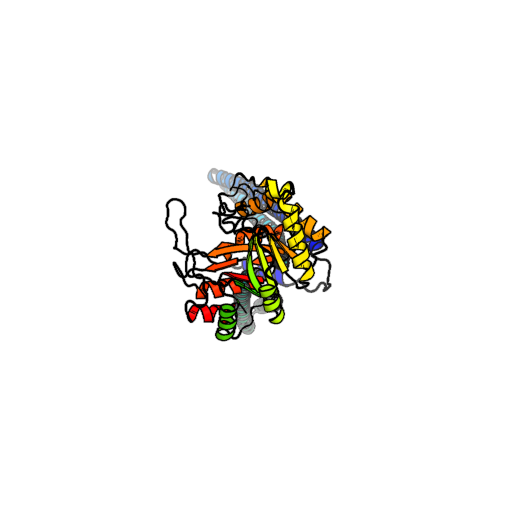.884 -15.363 11.868 1.00 96.38 508 LYS A C 1
ATOM 4192 O O . LYS A 1 508 ? 0.778 -15.702 11.454 1.00 96.38 508 LYS A O 1
ATOM 4197 N N . THR A 1 509 ? 2.048 -14.503 12.875 1.00 94.62 509 THR A N 1
ATOM 4198 C CA . THR A 1 509 ? 0.938 -13.966 13.679 1.00 94.62 509 THR A CA 1
ATOM 4199 C C . THR A 1 509 ? 0.190 -12.830 12.990 1.00 94.62 509 THR A C 1
ATOM 4201 O O . THR A 1 509 ? -1.020 -12.702 13.171 1.00 94.62 509 THR A O 1
ATOM 4204 N N . TYR A 1 510 ? 0.900 -11.959 12.268 1.00 93.75 510 TYR A N 1
ATOM 4205 C CA . TYR A 1 510 ? 0.320 -10.711 11.769 1.00 93.75 510 TYR A CA 1
ATOM 4206 C C . TYR A 1 510 ? 0.088 -10.693 10.259 1.00 93.75 510 TYR A C 1
ATOM 4208 O O . TYR A 1 510 ? -0.793 -9.949 9.829 1.00 93.75 510 TYR A O 1
ATOM 4216 N N . ALA A 1 511 ? 0.835 -11.473 9.470 1.00 93.25 511 ALA A N 1
ATOM 4217 C CA . ALA A 1 511 ? 0.685 -11.487 8.016 1.00 93.25 511 ALA A CA 1
ATOM 4218 C C . ALA A 1 511 ? -0.597 -12.198 7.561 1.00 93.25 511 ALA A C 1
ATOM 4220 O O . ALA A 1 511 ? -1.303 -11.692 6.687 1.00 93.25 511 ALA A O 1
ATOM 4221 N N . PHE A 1 512 ? -0.903 -13.342 8.178 1.00 88.69 512 PHE A N 1
ATOM 4222 C CA . PHE A 1 512 ? -2.029 -14.226 7.852 1.00 88.69 512 PHE A CA 1
ATOM 4223 C C . PHE A 1 512 ? -3.256 -13.948 8.733 1.00 88.69 512 PHE A C 1
ATOM 4225 O O . PHE A 1 512 ? -4.402 -14.087 8.231 1.00 88.69 512 PHE A O 1
#

Sequence (512 aa):
MIKQSVSWIIIISLVLIAPMSLTTENTIGSESNNISKIKSTLTKNKKKLSKIRRDYKRFARKVNKNISGLKRKAKKSKNDILRKRYLKKAQRYRTRLAKKRVIYKKRSRKYISRINRLREKIRLTSINTSINIKYLKALLKLYKKKSSKTGSLYKRKLRKYKTKIAKLKSAYKKARSPRLKSRYRSLLKRYKKSRRSTYIRSKKSNRYYRALLKKIRIRINRVSKSGSKSQVGVFMENPYSNLPLLESKTGKKVKVFLWYQSMAEDFDVNLASWLRARGTTIQLAFEPHNPSKPANNQPEYRLSTIAAGQHDGEIYRWAQQIKAFGGKVYFRPMCEMNGNWTAWSGTANGNRPAEYIPAWRRIRNIFKIVGANNAIFVWAPNRDGSQSSAKATYDKYYPGNAYVDMIGLNGYNWGTMYNTPTWTSRWQSFTEVFGHSYSVYARRTNKNMMISEMASTEKGGSKAAWIKDAFSQIKYNYPRIKQATWFNINKETDWRVNNSSTNLNAFKTYAF

pLDDT: mean 85.98, std 17.63, range [25.25, 98.88]

Foldseek 3Di:
DPVVVVVVLLQVLQDDDDDDDDDDDDDDVPLVVVLVVLVVVLVVLVVVLVVLVVVLVVLLVVLVVLLVVLCVVLVPDPDPVSNVVSNVVSVVSVVVNVVVVVVSVVVNSVSVSSNVVSVVVSVVSVVVVAFDLVVLVVVLVVLVVVLVVLLVVLVVLLVVLVVVLVVLVVQLVVDPDPVSVVVSVVVNVVSVVVNVSSVSSNVSSNVVSVVVSVVSVVSSVVLLVLQQQFQEEEEDPPCVPPQVVLCVLLVDHHAEYEDEDELVDADPLVVLVVCVVSNHEYEYEYAHDDPVDQFQAGLCSELQCLLVCVSVVSLLRRLLRLLVSVAAYAYEYPEQLCDRRGNHNCNGSPHHLQSQLSNLVSSLVSSVVSVSVSHQYEHEHEFDQALVSLLVCCVRHPNDPVSHQEYEYEWEQEDQLDDDPVDGGHGDALCSRHVNNLVNVVVVDPHAYAHSEYFYAPHHHHRLVRLQRNLVCSRRPRSSHNYYYYHAYQDSHHRHLVPDPSSSVSCSVRSD

Organism: NCBI:txid412755

InterPro domains:
  IPR000805 Glycoside hydrolase family 26 [PTHR40079] (169-509)
  IPR017853 Glycoside hydrolase superfamily [SSF51445] (255-507)
  IPR022790 Glycosyl hydrolase family 26 domain [PF02156] (315-418)
  IPR022790 Glycosyl hydrolase family 26 domain [PS51764] (207-507)